Protein 5UB3 (pdb70)

Secondary structure (DSSP, 8-state):
--EEEEE-B-S-HHHHHHHHHHHHHHHGGGGGGGT--EEEE--BSSHHHHHHHHHTTS--EEEEEHHHHHHHHHTTSEEEEEEEEETTBSEE-EEEEEETTSS--SGGGGTTSEEEE--TT-IIIIIHHHHHHHHTT--EEEPSSTT--PPTTSEEEEE--SHHHHHHHHHTTSSSEEEEEHHHHT-TTTS-HHHHTTEEEEEEPPPEE-EEEEEETT--HHHHHHHHHHHHHHTT-GGGHHHHHHTTTEEEEE---HHHHHHHHHHHHHHHHHHHT-/--EEEEE-B-S-HHHHHHHHHHHHHHHGGGGGGGT--EEEE--BSSHHHHHHHHHTTS--EEEEEHHHHHHHHHTTSEEEEEEEEETTBSEE-EEEEEETT-S--SGGGGTT-EEEE--TT-IIIIIHHHHHHHHTT--EEE-SSTTS---TTSEEEEE--SHHHHHHHHHTTSSSEEEEEHHHHT-TTTS-HHHHTTEEEEEEPPPEE-EEEEEETT--HHHHHHHHHHHHHHHH-GGGHHHHHHTTSEEEEE---HHHHHHHHHHHHHHHHHHHHH-

B-factor: mean 24.58, std 8.32, range [8.14, 99.51]

Solvent-accessible surface area: 23982 Å² total; per-residue (Å²): 111,45,31,1,13,0,0,50,16,5,105,61,71,91,46,27,99,95,41,0,63,43,0,0,73,17,0,17,84,76,0,142,123,30,38,3,130,125,20,92,30,60,27,4,95,60,5,178,63,0,0,25,43,0,145,106,31,119,0,11,0,0,2,11,38,0,0,2,0,0,8,0,63,47,70,48,0,4,59,26,1,0,1,1,39,21,41,46,78,123,45,9,28,0,1,0,0,0,35,152,99,19,100,2,114,40,9,74,83,0,126,35,51,16,0,0,0,8,55,54,14,18,3,6,0,14,3,7,0,9,9,15,2,52,136,81,66,11,50,23,72,85,12,155,57,56,139,46,98,24,58,232,38,18,0,0,14,13,80,20,31,44,64,74,56,0,0,14,55,1,30,118,128,89,5,50,0,0,0,0,2,34,36,7,26,101,32,118,178,43,1,24,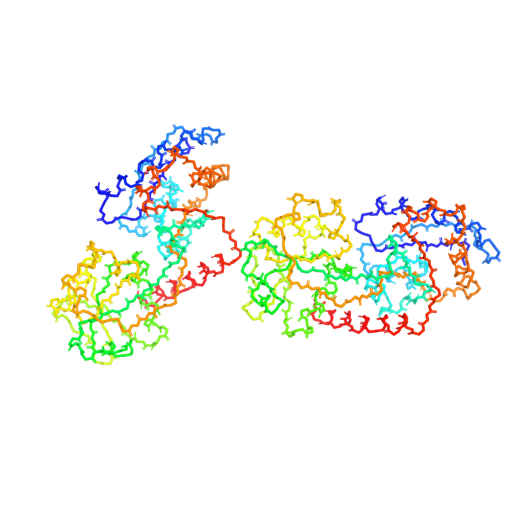70,75,25,62,179,46,15,33,55,16,45,128,12,64,72,19,2,35,0,0,0,0,0,46,73,61,12,66,106,45,10,26,116,54,0,67,54,2,0,64,106,0,50,99,38,118,162,0,33,99,7,11,134,104,0,30,49,6,67,11,19,43,40,20,34,16,41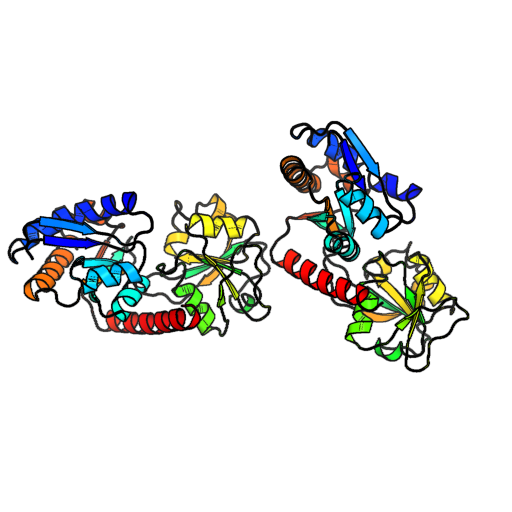,2,96,19,64,7,103,91,7,18,54,6,2,63,102,2,84,93,119,105,118,52,21,0,12,0,0,40,10,5,106,64,69,82,48,29,96,96,36,0,88,49,0,4,72,17,0,17,78,68,0,126,127,35,35,4,144,125,25,72,27,44,31,2,88,50,6,171,83,0,2,29,46,1,152,132,32,114,0,9,0,0,0,7,26,0,0,0,0,0,7,0,51,50,57,56,1,6,58,3,0,0,1,0,36,11,41,45,80,124,46,6,30,0,0,0,0,0,49,138,105,15,79,1,116,42,5,76,67,0,95,0,27,6,0,0,0,10,50,55,14,16,3,10,0,12,2,6,0,0,4,16,1,20,127,76,54,3,34,5,66,97,7,162,42,26,137,57,78,7,58,126,40,17,0,0,9,12,67,16,31,56,70,91,55,0,0,25,50,1,47,128,31,52,2,11,0,0,0,0,4,33,37,8,24,105,48,118,191,55,1,29,66,122,35,62,198,50,1,46,52,17,47,122,10,62,73,19,0,35,0,0,0,0,0,44,74,60,14,73,109,59,15,28,89,53,0,51,61,3,0,56,101,0,37,87,19,121,152,0,26,98,9,10,150,107,0,27,64,4,64,13,13,44,78,38,60,120,77,3,112,123,50,4,110,83,5,17,51,6,1,66,118,1,39,107,73,44,137

Structure (mmCIF, N/CA/C/O backbone):
data_5UB3
#
_entry.id   5UB3
#
_cell.length_a   66.544
_cell.length_b   66.860
_cell.length_c   113.033
_cell.angle_alpha   90.00
_cell.angle_beta   90.00
_cell.angle_gamma   90.00
#
_symmetry.space_group_name_H-M   'P 21 21 21'
#
loop_
_entity.id
_entity.type
_entity.pdbx_description
1 polymer 'Phosphate-binding protein'
2 non-polymer 'CHLORIDE ION'
3 water water
#
loop_
_atom_site.group_PDB
_atom_site.id
_atom_site.type_symbol
_atom_site.label_atom_id
_atom_site.label_alt_id
_atom_site.label_comp_id
_atom_site.label_asym_id
_atom_site.label_entity_id
_atom_site.label_seq_id
_atom_site.pdbx_PDB_ins_code
_atom_site.Cartn_x
_atom_site.Cartn_y
_atom_site.Cartn_z
_atom_site.occupancy
_atom_site.B_iso_or_equiv
_atom_site.auth_seq_id
_atom_site.auth_comp_id
_atom_site.auth_asym_id
_atom_site.auth_atom_id
_atom_site.pdbx_PDB_model_num
ATOM 1 N N . SER A 1 2 ? 68.056 83.876 120.834 1.00 42.04 31 SER A N 1
ATOM 2 C CA . SER A 1 2 ? 68.793 83.739 122.139 1.00 44.46 31 SER A CA 1
ATOM 3 C C . SER A 1 2 ? 68.022 83.128 123.293 1.00 36.99 31 SER A C 1
ATOM 4 O O . SER A 1 2 ? 68.608 82.517 124.138 1.00 41.45 31 SER A O 1
ATOM 7 N N . SER A 1 3 ? 66.724 83.334 123.328 1.00 31.09 32 SER A N 1
ATOM 8 C CA . SER A 1 3 ? 65.774 82.337 123.837 1.00 29.48 32 SER A CA 1
ATOM 9 C C . SER A 1 3 ? 65.499 81.202 122.786 1.00 28.99 32 SER A C 1
ATOM 10 O O . SER A 1 3 ? 64.931 80.157 123.068 1.00 25.09 32 SER A O 1
ATOM 13 N N . VAL A 1 4 ? 65.871 81.464 121.537 1.00 25.35 33 VAL A N 1
ATOM 14 C CA . VAL A 1 4 ? 65.722 80.535 120.469 1.00 27.06 33 VAL A CA 1
ATOM 15 C C . VAL A 1 4 ? 67.089 79.969 120.067 1.00 24.22 33 VAL A C 1
ATOM 16 O O . VAL A 1 4 ? 68.084 80.718 120.003 1.00 22.35 33 VAL A O 1
ATOM 20 N N . LEU A 1 5 ? 67.111 78.663 119.784 1.00 21.84 34 LEU A N 1
ATOM 21 C CA . LEU A 1 5 ? 68.278 78.005 119.141 1.00 20.53 34 LEU A CA 1
ATOM 22 C C . LEU A 1 5 ? 67.958 77.733 117.685 1.00 20.19 34 LEU A C 1
ATOM 23 O O . LEU A 1 5 ? 67.006 77.048 117.373 1.00 20.05 34 LEU A O 1
ATOM 28 N N . VAL A 1 6 ? 68.755 78.288 116.798 1.00 19.81 35 VAL A N 1
ATOM 29 C CA . VAL A 1 6 ? 68.537 78.128 115.373 1.00 20.51 35 VAL A CA 1
ATOM 30 C C . VAL A 1 6 ? 69.589 77.188 114.756 1.00 17.66 35 VAL A C 1
ATOM 31 O O . VAL A 1 6 ? 70.780 77.486 114.795 1.00 15.39 35 VAL A O 1
ATOM 35 N N . LEU A 1 7 ? 69.132 76.087 114.177 1.00 17.36 36 LEU A N 1
ATOM 36 C CA . LEU A 1 7 ? 70.008 75.067 113.599 1.00 17.17 36 LEU A CA 1
ATOM 37 C C . LEU A 1 7 ? 69.912 75.260 112.116 1.00 18.47 36 LEU A C 1
ATOM 38 O O . LEU A 1 7 ? 68.815 75.480 111.561 1.00 16.02 36 LEU A O 1
ATOM 43 N N . GLY A 1 8 ? 71.048 75.141 111.450 1.00 17.65 37 GLY A N 1
ATOM 44 C CA . GLY A 1 8 ? 71.022 75.303 110.014 1.00 19.30 37 GLY A CA 1
ATOM 45 C C . GLY A 1 8 ? 72.029 74.416 109.314 1.00 20.04 37 GLY A C 1
ATOM 46 O O . GLY A 1 8 ? 72.692 73.630 109.919 1.00 19.61 37 GLY A O 1
ATOM 47 N N . ARG A 1 9 ? 72.098 74.596 108.004 1.00 20.69 38 ARG A N 1
ATOM 48 C CA . ARG A 1 9 ? 73.161 74.112 107.174 1.00 22.41 38 ARG A CA 1
ATOM 49 C C . ARG A 1 9 ? 73.035 74.836 105.836 1.00 21.41 38 ARG A C 1
ATOM 50 O O . ARG A 1 9 ? 71.995 75.408 105.493 1.00 19.77 38 ARG A O 1
ATOM 58 N N . ILE A 1 10 ? 74.109 74.764 105.079 1.00 19.98 39 ILE A N 1
ATOM 59 C CA . ILE A 1 10 ? 74.089 75.182 103.703 1.00 19.81 39 ILE A CA 1
ATOM 60 C C . ILE A 1 10 ? 73.353 74.119 102.947 1.00 20.07 39 ILE A C 1
ATOM 61 O O . ILE A 1 10 ? 73.682 72.943 103.078 1.00 20.38 39 ILE A O 1
ATOM 66 N N . SER A 1 11 ? 72.397 74.509 102.126 1.00 19.64 40 SER A N 1
ATOM 67 C CA . SER A 1 11 ? 71.594 73.549 101.472 1.00 22.99 40 SER A CA 1
ATOM 68 C C . SER A 1 11 ? 71.198 74.047 100.120 1.00 25.02 40 SER A C 1
ATOM 69 O O . SER A 1 11 ? 70.686 75.133 100.002 1.00 25.81 40 SER A O 1
ATOM 72 N N . ASP A 1 12 ? 71.318 73.184 99.137 1.00 27.92 41 ASP A N 1
ATOM 73 C CA . ASP A 1 12 ? 70.709 73.423 97.813 1.00 33.27 41 ASP A CA 1
ATOM 74 C C . ASP A 1 12 ? 69.314 72.811 97.694 1.00 34.39 41 ASP A C 1
ATOM 75 O O . ASP A 1 12 ? 68.786 72.754 96.611 1.00 32.70 41 ASP A O 1
ATOM 80 N N . ASP A 1 13 ? 68.738 72.328 98.786 1.00 32.42 42 ASP A N 1
ATOM 81 C CA . ASP A 1 13 ? 67.499 71.534 98.711 1.00 32.60 42 ASP A CA 1
ATOM 82 C C . ASP A 1 13 ? 66.779 71.570 100.054 1.00 27.72 42 ASP A C 1
ATOM 83 O O . ASP A 1 13 ? 66.581 70.545 100.701 1.00 28.60 42 ASP A O 1
ATOM 88 N N . PRO A 1 14 ? 66.462 72.777 100.521 1.00 28.95 43 PRO A N 1
ATOM 89 C CA . PRO A 1 14 ? 65.918 72.926 101.873 1.00 29.11 43 PRO A CA 1
ATOM 90 C C . PRO A 1 14 ? 64.639 72.126 102.158 1.00 31.80 43 PRO A C 1
ATOM 91 O O . PRO A 1 14 ? 64.480 71.640 103.252 1.00 29.70 43 PRO A O 1
ATOM 95 N N . ALA A 1 15 ? 63.751 72.008 101.176 1.00 33.32 44 ALA A N 1
ATOM 96 C CA . ALA A 1 15 ? 62.558 71.126 101.259 1.00 34.94 44 ALA A CA 1
ATOM 97 C C . ALA A 1 15 ? 62.870 69.768 101.827 1.00 38.50 44 ALA A C 1
ATOM 98 O O . ALA A 1 15 ? 62.178 69.244 102.725 1.00 37.22 44 ALA A O 1
ATOM 100 N N . SER A 1 16 ? 63.963 69.201 101.331 1.00 40.32 45 SER A N 1
ATOM 101 C CA . SER A 1 16 ? 64.413 67.900 101.776 1.00 39.59 45 SER A CA 1
ATOM 102 C C . SER A 1 16 ? 65.294 67.929 103.038 1.00 39.58 45 SER A C 1
ATOM 103 O O . SER A 1 16 ? 65.215 67.031 103.889 1.00 44.45 45 SER A O 1
ATOM 106 N N . HIS A 1 17 ? 66.132 68.945 103.200 1.00 34.87 46 HIS A N 1
ATOM 107 C CA . HIS A 1 17 ? 67.063 68.916 104.343 1.00 32.08 46 HIS A CA 1
ATOM 108 C C . HIS A 1 17 ? 66.414 69.327 105.639 1.00 28.17 46 HIS A C 1
ATOM 109 O O . HIS A 1 17 ? 66.944 69.026 106.686 1.00 27.58 46 HIS A O 1
ATOM 116 N N . TYR A 1 18 ? 65.296 70.054 105.559 1.00 26.07 47 TYR A N 1
ATOM 117 C CA . TYR A 1 18 ? 64.527 70.410 106.758 1.00 26.09 47 TYR A CA 1
ATOM 118 C C . TYR A 1 18 ? 64.337 69.226 107.655 1.00 25.42 47 TYR A C 1
ATOM 119 O O . TYR A 1 18 ? 64.609 69.300 108.850 1.00 23.90 47 TYR A O 1
ATOM 128 N N . GLU A 1 19 ? 63.898 68.120 107.052 1.00 26.48 48 GLU A N 1
ATOM 129 C CA . GLU A 1 19 ? 63.582 66.867 107.768 1.00 29.68 48 GLU A CA 1
ATOM 130 C C . GLU A 1 19 ? 64.767 66.225 108.461 1.00 26.96 48 GLU A C 1
ATOM 131 O O . GLU A 1 19 ? 64.608 65.431 109.341 1.00 27.49 48 GLU A O 1
ATOM 137 N N . GLN A 1 20 ? 65.954 66.500 107.949 1.00 25.45 49 GLN A N 1
ATOM 138 C CA . GLN A 1 20 ? 67.203 66.014 108.507 1.00 24.35 49 GLN A CA 1
ATOM 139 C C . GLN A 1 20 ? 67.622 66.742 109.801 1.00 21.93 49 GLN A C 1
ATOM 140 O O . GLN A 1 20 ? 68.276 66.179 110.664 1.00 22.50 49 GLN A O 1
ATOM 146 N N . LEU A 1 21 ? 67.160 67.980 109.961 1.00 22.25 50 LEU A N 1
ATOM 147 C CA . LEU A 1 21 ? 67.520 68.805 111.061 1.00 19.67 50 LEU A CA 1
ATOM 148 C C . LEU A 1 21 ? 66.489 68.865 112.193 1.00 20.98 50 LEU A C 1
ATOM 149 O O . LEU A 1 21 ? 66.866 68.942 113.366 1.00 17.31 50 LEU A O 1
ATOM 154 N N A LYS A 1 22 ? 65.200 68.835 111.860 0.50 21.53 51 LYS A N 1
ATOM 155 N N B LYS A 1 22 ? 65.205 68.824 111.846 0.50 21.48 51 LYS A N 1
ATOM 156 C CA A LYS A 1 22 ? 64.168 69.103 112.871 0.50 23.15 51 LYS A CA 1
ATOM 157 C CA B LYS A 1 22 ? 64.152 69.117 112.821 0.50 23.17 51 LYS A CA 1
ATOM 158 C C A LYS A 1 22 ? 64.151 68.073 113.974 0.50 23.69 51 LYS A C 1
ATOM 159 C C B LYS A 1 22 ? 64.088 68.086 113.939 0.50 23.81 51 LYS A C 1
ATOM 160 O O A LYS A 1 22 ? 64.082 68.439 115.152 0.50 24.11 51 LYS A O 1
ATOM 161 O O B LYS A 1 22 ? 63.957 68.476 115.106 0.50 24.94 51 LYS A O 1
ATOM 172 N N . PRO A 1 23 ? 64.218 66.775 113.623 1.00 23.86 52 PRO A N 1
ATOM 173 C CA . PRO A 1 23 ? 64.228 65.785 114.719 1.00 22.63 52 PRO A CA 1
ATOM 174 C C . PRO A 1 23 ? 65.312 65.998 115.788 1.00 24.81 52 PRO A C 1
ATOM 175 O O . PRO A 1 23 ? 65.010 65.948 116.986 1.00 22.12 52 PRO A O 1
ATOM 179 N N . LEU A 1 24 ? 66.562 66.275 115.384 1.00 23.26 53 LEU A N 1
ATOM 180 C CA . LEU A 1 24 ? 67.608 66.465 116.402 1.00 22.14 53 LEU A CA 1
ATOM 181 C C . LEU A 1 24 ? 67.419 67.786 117.149 1.00 21.30 53 LEU A C 1
ATOM 182 O O . LEU A 1 24 ? 67.681 67.846 118.371 1.00 21.13 53 LEU A O 1
ATOM 187 N N . LEU A 1 25 ? 66.954 68.820 116.445 1.00 19.49 54 LEU A N 1
ATOM 188 C CA . LEU A 1 25 ? 66.638 70.105 117.079 1.00 20.79 54 LEU A CA 1
ATOM 189 C C . LEU A 1 25 ? 65.577 69.891 118.133 1.00 21.49 54 LEU A C 1
ATOM 190 O O . LEU A 1 25 ? 65.718 70.386 119.222 1.00 20.38 54 LEU A O 1
ATOM 195 N N . ASP A 1 26 ? 64.548 69.106 117.819 1.00 21.69 55 ASP A N 1
ATOM 196 C CA . ASP A 1 26 ? 63.490 68.743 118.806 1.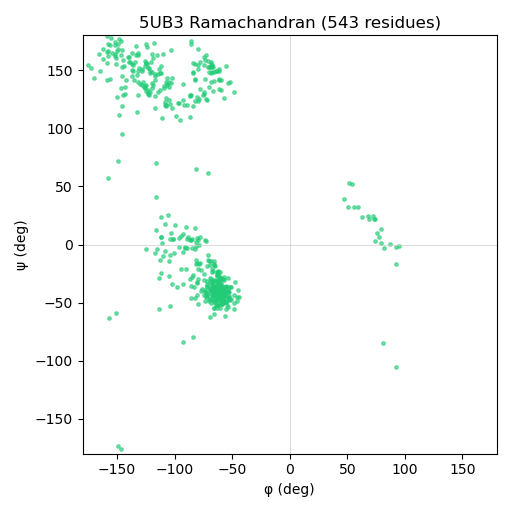00 23.27 55 ASP A CA 1
ATOM 197 C C . ASP A 1 26 ? 63.997 67.941 119.980 1.00 22.87 55 ASP A C 1
ATOM 198 O O . ASP A 1 26 ? 63.509 68.116 121.068 1.00 24.81 55 ASP A O 1
ATOM 203 N N . TYR A 1 27 ? 65.007 67.134 119.767 1.00 24.45 56 TYR A N 1
ATOM 204 C CA . TYR A 1 27 ? 65.709 66.462 120.863 1.00 25.49 56 TYR A CA 1
ATOM 205 C C . TYR A 1 27 ? 66.563 67.454 121.694 1.00 25.88 56 TYR A C 1
ATOM 206 O O . TYR A 1 27 ? 66.547 67.431 122.950 1.00 26.70 56 TYR A O 1
ATOM 215 N N . VAL A 1 28 ? 67.272 68.354 121.016 1.00 21.53 57 VAL A N 1
ATOM 216 C CA . VAL A 1 28 ? 68.222 69.252 121.707 1.00 22.24 57 VAL A CA 1
ATOM 217 C C . VAL A 1 28 ? 67.517 70.317 122.593 1.00 22.86 57 VAL A C 1
ATOM 218 O O . VAL A 1 28 ? 67.878 70.538 123.756 1.00 22.33 57 VAL A O 1
ATOM 222 N N . VAL A 1 29 ? 66.509 70.952 122.018 1.00 20.88 58 VAL A N 1
ATOM 223 C CA . VAL A 1 29 ? 65.876 72.162 122.596 1.00 21.47 58 VAL A CA 1
ATOM 224 C C . VAL A 1 29 ? 65.407 71.964 124.025 1.00 20.43 58 VAL A C 1
ATOM 225 O O . VAL A 1 29 ? 65.842 72.713 124.935 1.00 19.68 58 VAL A O 1
ATOM 229 N N . PRO A 1 30 ? 64.606 70.931 124.261 1.00 22.49 59 PRO A N 1
ATOM 230 C CA . PRO A 1 30 ? 64.202 70.745 125.668 1.00 24.30 59 PRO A CA 1
ATOM 231 C C . PRO A 1 30 ? 65.360 70.543 126.608 1.00 26.05 59 PRO A C 1
ATOM 232 O O . PRO A 1 30 ? 65.282 70.930 127.780 1.00 30.33 59 PRO A O 1
ATOM 236 N N . ARG A 1 31 ? 66.445 69.957 126.115 1.00 23.91 60 ARG A N 1
ATOM 237 C CA . ARG A 1 31 ? 67.599 69.703 126.975 1.00 23.38 60 ARG A CA 1
ATOM 238 C C . ARG A 1 31 ? 68.505 70.893 127.206 1.00 24.24 60 ARG A C 1
ATOM 239 O O . ARG A 1 31 ? 69.514 70.769 127.891 1.00 23.69 60 ARG A O 1
ATOM 247 N N . MET A 1 32 ? 68.118 72.068 126.709 1.00 23.93 61 MET A N 1
ATOM 248 C CA . MET A 1 32 ? 68.905 73.271 126.870 1.00 24.10 61 MET A CA 1
ATOM 249 C C . MET A 1 32 ? 68.138 74.308 127.703 1.00 24.68 61 MET A C 1
ATOM 250 O O . MET A 1 32 ? 68.528 75.469 127.722 1.00 21.97 61 MET A O 1
ATOM 255 N N . ARG A 1 33 ? 67.048 73.924 128.359 1.00 27.52 62 ARG A N 1
ATOM 256 C CA . ARG A 1 33 ? 66.241 74.917 129.087 1.00 29.06 62 ARG A CA 1
ATOM 257 C C . ARG A 1 33 ? 66.991 75.639 130.147 1.00 27.09 62 ARG A C 1
ATOM 258 O O . ARG A 1 33 ? 66.782 76.826 130.379 1.00 23.41 62 ARG A O 1
ATOM 266 N N . GLU A 1 34 ? 67.905 74.918 130.776 1.00 30.97 63 GLU A N 1
ATOM 267 C CA . GLU A 1 34 ? 68.673 75.463 131.871 1.00 33.06 63 GLU A CA 1
ATOM 268 C C . GLU A 1 34 ? 69.702 76.524 131.400 1.00 30.96 63 GLU A C 1
ATOM 269 O O . GLU A 1 34 ? 70.257 77.232 132.233 1.00 26.23 63 GLU A O 1
ATOM 275 N N . VAL A 1 35 ? 69.908 76.694 130.076 1.00 25.01 64 VAL A N 1
ATOM 276 C CA . VAL A 1 35 ? 70.734 77.825 129.600 1.00 25.98 64 VAL A CA 1
ATOM 277 C C . VAL A 1 35 ? 69.908 78.850 128.851 1.00 26.00 64 VAL A C 1
ATOM 278 O O . VAL A 1 35 ? 70.437 79.634 128.073 1.00 25.70 64 VAL A O 1
ATOM 282 N N . GLY A 1 36 ? 68.615 78.877 129.129 1.00 22.91 65 GLY A N 1
ATOM 283 C CA . GLY A 1 36 ? 67.773 79.918 128.632 1.00 24.15 65 GLY A CA 1
ATOM 284 C C . GLY A 1 36 ? 67.117 79.575 127.297 1.00 23.72 65 GLY A C 1
ATOM 285 O O . GLY A 1 36 ? 66.346 80.365 126.804 1.00 22.65 65 GLY A O 1
ATOM 286 N N . ILE A 1 37 ? 67.393 78.407 126.705 1.00 24.97 66 ILE A N 1
ATOM 287 C CA . ILE A 1 37 ? 66.737 78.063 125.400 1.00 24.59 66 ILE A CA 1
ATOM 288 C C . ILE A 1 37 ? 65.337 77.555 125.669 1.00 25.22 66 ILE A C 1
ATOM 289 O O . ILE A 1 37 ? 65.164 76.670 126.475 1.00 24.37 66 ILE A O 1
ATOM 294 N N . ARG A 1 38 ? 64.353 78.159 125.007 1.00 24.91 67 ARG A N 1
ATOM 295 C CA . ARG A 1 38 ? 62.979 77.744 125.125 1.00 27.03 67 ARG A CA 1
ATOM 296 C C . ARG A 1 38 ? 62.452 77.133 123.842 1.00 25.64 67 ARG A C 1
ATOM 297 O O . ARG A 1 38 ? 61.521 76.362 123.878 1.00 25.25 67 ARG A O 1
ATOM 305 N N . ARG A 1 39 ? 63.015 77.466 122.704 1.00 22.61 68 ARG A N 1
ATOM 306 C CA . ARG A 1 39 ? 62.419 77.052 121.443 1.00 23.98 68 ARG A CA 1
ATOM 307 C C . ARG A 1 39 ? 63.550 76.931 120.420 1.00 21.83 68 ARG A C 1
ATOM 308 O O . ARG A 1 39 ? 64.680 77.434 120.632 1.00 22.04 68 ARG A O 1
ATOM 316 N N . GLY A 1 40 ? 63.227 76.232 119.366 1.00 21.44 69 GLY A N 1
ATOM 317 C CA . GLY A 1 40 ? 64.117 75.983 118.244 1.00 24.45 69 GLY A CA 1
ATOM 318 C C . GLY A 1 40 ? 63.521 76.475 116.941 1.00 23.37 69 GLY A C 1
ATOM 319 O O . GLY A 1 40 ? 62.311 76.450 116.783 1.00 24.32 69 GLY A O 1
ATOM 320 N N . GLU A 1 41 ? 64.386 76.838 116.004 1.00 20.82 70 GLU A N 1
ATOM 321 C CA . GLU A 1 41 ? 64.025 77.105 114.613 1.00 21.37 70 GLU A CA 1
ATOM 322 C C . GLU A 1 41 ? 65.070 76.523 113.670 1.00 20.41 70 GLU A C 1
ATOM 323 O O . GLU A 1 41 ? 66.213 76.319 114.056 1.00 19.01 70 GLU A O 1
ATOM 329 N N . ILE A 1 42 ? 64.669 76.269 112.440 1.00 19.12 71 ILE A N 1
ATOM 330 C CA . ILE A 1 42 ? 65.567 75.837 111.403 1.00 20.42 71 ILE A CA 1
ATOM 331 C C . ILE A 1 42 ? 65.721 77.013 110.418 1.00 20.03 71 ILE A C 1
ATOM 332 O O . ILE A 1 42 ? 64.717 77.626 110.018 1.00 16.93 71 ILE A O 1
ATOM 337 N N . LEU A 1 43 ? 66.952 77.267 109.995 1.00 18.48 72 LEU A N 1
ATOM 338 C CA . LEU A 1 43 ? 67.243 78.282 108.982 1.00 17.87 72 LEU A CA 1
ATOM 339 C C . LEU A 1 43 ? 68.448 77.804 108.195 1.00 18.57 72 LEU A C 1
ATOM 340 O O . LEU A 1 43 ? 69.564 77.761 108.686 1.00 17.49 72 LEU A O 1
ATOM 345 N N . MET A 1 44 ? 68.195 77.461 106.948 1.00 19.72 73 MET A N 1
ATOM 346 C CA . MET A 1 44 ? 69.232 76.987 106.080 1.00 20.44 73 MET A CA 1
ATOM 347 C C . MET A 1 44 ? 69.589 78.130 105.143 1.00 21.00 73 MET A C 1
ATOM 348 O O . MET A 1 44 ? 68.928 79.159 105.122 1.00 19.60 73 MET A O 1
ATOM 353 N N . ALA A 1 45 ? 70.691 77.991 104.427 1.00 19.95 74 ALA A N 1
ATOM 354 C CA . ALA A 1 45 ? 71.073 79.054 103.510 1.00 21.29 74 ALA A CA 1
ATOM 355 C C . ALA A 1 45 ? 71.516 78.437 102.236 1.00 20.28 74 ALA A C 1
ATOM 356 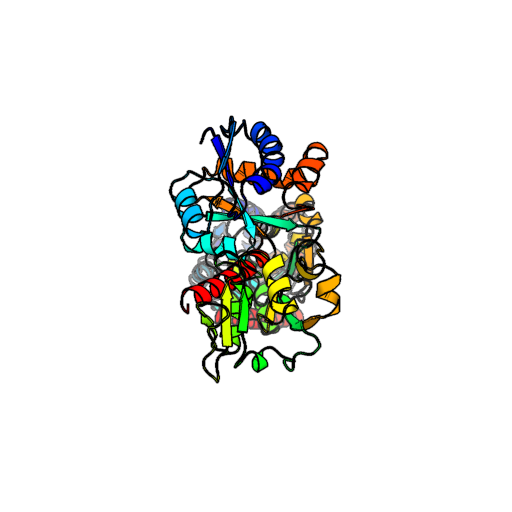O O . ALA A 1 45 ? 72.008 77.355 102.262 1.00 18.89 74 ALA A O 1
ATOM 358 N N . PRO A 1 46 ? 71.335 79.133 101.106 1.00 22.06 75 PRO A N 1
ATOM 359 C CA . PRO A 1 46 ? 71.774 78.528 99.808 1.00 21.50 75 PRO A CA 1
ATOM 360 C C . PRO A 1 46 ? 73.280 78.332 99.628 1.00 21.15 75 PRO A C 1
ATOM 361 O O . PRO A 1 46 ? 73.699 77.480 98.842 1.00 20.05 75 PRO A O 1
ATOM 365 N N . ASP A 1 47 ? 74.109 79.077 100.337 1.00 19.18 76 ASP A N 1
ATOM 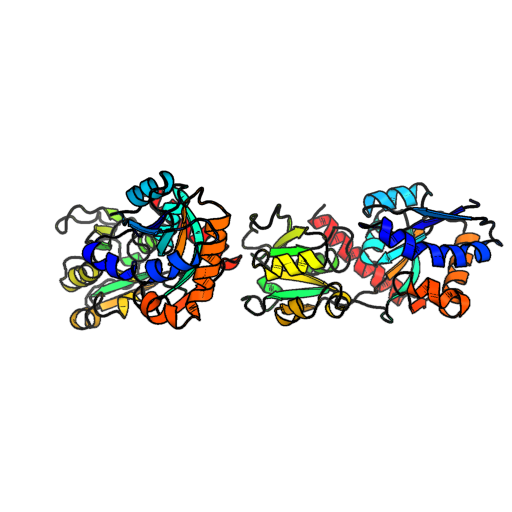366 C CA . ASP A 1 47 ? 75.560 78.962 100.128 1.00 21.30 76 ASP A CA 1
ATOM 367 C C . ASP A 1 47 ? 76.291 79.459 101.349 1.00 20.49 76 ASP A C 1
ATOM 368 O O . ASP A 1 47 ? 75.648 79.991 102.269 1.00 17.45 76 ASP A O 1
ATOM 373 N N . ALA A 1 48 ? 77.613 79.261 101.353 1.00 19.02 77 ALA A N 1
ATOM 374 C CA . ALA A 1 48 ? 78.499 79.608 102.474 1.00 21.01 77 ALA A CA 1
ATOM 375 C C . ALA A 1 48 ? 78.501 81.101 102.800 1.00 21.43 77 ALA A C 1
ATOM 376 O O . ALA A 1 48 ? 78.560 81.525 103.978 1.00 19.78 77 ALA A O 1
ATOM 378 N N . ARG A 1 49 ? 78.424 81.911 101.748 1.00 20.95 78 ARG A N 1
ATOM 379 C CA . ARG A 1 49 ? 78.396 83.336 101.933 1.00 21.41 78 ARG A CA 1
ATOM 380 C C . ARG A 1 49 ? 77.183 83.829 102.664 1.00 19.71 78 ARG A C 1
ATOM 381 O O . ARG A 1 49 ? 77.302 84.579 103.631 1.00 19.87 78 ARG A O 1
ATOM 389 N N . GLN A 1 50 ? 76.012 83.423 102.184 1.00 17.92 79 GLN A N 1
ATOM 390 C CA . GLN A 1 50 ? 74.787 83.698 102.940 1.00 17.18 79 GLN A CA 1
ATOM 391 C C . GLN A 1 50 ? 74.767 83.143 104.353 1.00 15.75 79 GLN A C 1
ATOM 392 O O . GLN A 1 50 ? 74.176 83.736 105.262 1.00 15.77 79 GLN A O 1
ATOM 398 N N . MET A 1 51 ? 75.263 81.931 104.512 1.00 15.47 80 MET A N 1
ATOM 399 C CA . MET A 1 51 ? 75.201 81.308 105.825 1.00 16.46 80 MET A CA 1
ATOM 400 C C . MET A 1 51 ? 76.126 82.074 106.771 1.00 16.84 80 MET A C 1
ATOM 401 O O . MET A 1 51 ? 75.795 82.312 107.937 1.00 15.56 80 MET A O 1
ATOM 406 N N . SER A 1 52 ? 77.290 82.475 106.237 1.00 17.92 81 SER A N 1
ATOM 407 C CA . SER A 1 52 ? 78.201 83.335 106.997 1.00 18.32 81 SER A CA 1
ATOM 408 C C . SER A 1 52 ? 77.532 84.622 107.400 1.00 18.28 81 SER A C 1
ATOM 409 O O . SER A 1 52 ? 77.693 85.045 108.534 1.00 18.14 81 SER A O 1
ATOM 412 N N . SER A 1 53 ? 76.773 85.231 106.504 1.00 15.34 82 SER A N 1
ATOM 413 C CA . SER A 1 53 ? 75.996 86.413 106.874 1.00 15.30 82 SER A CA 1
ATOM 414 C C . SER A 1 53 ? 74.981 86.167 107.993 1.00 14.40 82 SER A C 1
ATOM 415 O O . SER A 1 53 ? 74.925 86.937 108.966 1.00 15.39 82 SER A O 1
ATOM 418 N N . TYR A 1 54 ? 74.209 85.089 107.882 1.00 15.25 83 TYR A N 1
ATOM 419 C CA . TYR A 1 54 ? 73.318 84.678 108.966 1.00 16.30 83 TYR A CA 1
ATOM 420 C C . TYR A 1 54 ? 74.029 84.474 110.273 1.00 16.97 83 TYR A C 1
ATOM 421 O O . TYR A 1 54 ? 73.574 84.953 111.330 1.00 17.35 83 TYR A O 1
ATOM 430 N N . LEU A 1 55 ? 75.119 83.722 110.216 1.00 17.66 84 LEU A N 1
ATOM 431 C CA . LEU A 1 55 ? 75.879 83.440 111.436 1.00 19.18 84 LEU A CA 1
ATOM 432 C C . LEU A 1 55 ? 76.355 84.711 112.080 1.00 18.74 84 LEU A C 1
ATOM 433 O O . LEU A 1 55 ? 76.092 84.921 113.247 1.00 18.92 84 LEU A O 1
ATOM 438 N N . ARG A 1 56 ? 77.005 85.566 111.287 1.00 19.94 85 ARG A N 1
ATOM 439 C CA . ARG A 1 56 ? 77.558 86.853 111.755 1.00 22.59 85 ARG A CA 1
ATOM 440 C C . ARG A 1 56 ? 76.439 87.731 112.335 1.00 19.49 85 ARG A C 1
ATOM 441 O O . ARG A 1 56 ? 76.619 88.377 113.334 1.00 17.72 85 ARG A O 1
ATOM 449 N N . ARG A 1 57 ? 75.256 87.692 111.739 1.00 19.61 86 ARG A N 1
ATOM 450 C CA . ARG A 1 57 ? 74.142 88.484 112.260 1.00 19.69 86 ARG A CA 1
ATOM 451 C C . ARG A 1 57 ? 73.342 87.803 113.371 1.00 20.41 86 ARG A C 1
ATOM 452 O O . ARG A 1 57 ? 72.377 88.380 113.846 1.00 20.50 86 ARG A O 1
ATOM 460 N N . GLY A 1 58 ? 73.758 86.620 113.815 1.00 19.59 87 GLY A N 1
ATOM 461 C CA . GLY A 1 58 ? 73.025 85.904 114.892 1.00 20.51 87 GLY A CA 1
ATOM 462 C C . GLY A 1 58 ? 71.705 85.279 114.462 1.00 21.05 87 GLY A C 1
ATOM 463 O O . GLY A 1 58 ? 70.881 84.994 115.285 1.00 18.97 87 GLY A O 1
ATOM 464 N N . ARG A 1 59 ? 71.510 85.024 113.182 1.00 17.84 88 ARG A N 1
ATOM 465 C CA . ARG A 1 59 ? 70.267 84.411 112.723 1.00 19.06 88 ARG A CA 1
ATOM 466 C C . ARG A 1 59 ? 70.341 82.906 112.715 1.00 17.34 88 ARG A C 1
ATOM 467 O O . ARG A 1 59 ? 69.314 82.267 112.624 1.00 17.04 88 ARG A O 1
ATOM 475 N N . VAL A 1 60 ? 71.545 82.362 112.692 1.00 17.39 89 VAL A N 1
ATOM 476 C CA . VAL A 1 60 ? 71.764 80.971 112.854 1.00 16.63 89 VAL A CA 1
ATOM 477 C C . VAL A 1 60 ? 72.769 80.799 113.945 1.00 18.93 89 VAL A C 1
ATOM 478 O O . VAL A 1 60 ? 73.801 81.471 114.009 1.00 21.13 89 VAL A O 1
ATOM 482 N N . ASP A 1 61 ? 72.513 79.798 114.771 1.00 20.19 90 ASP A N 1
ATOM 483 C CA . ASP A 1 61 ? 73.387 79.509 115.893 1.00 17.83 90 ASP A CA 1
ATOM 484 C C . ASP A 1 61 ? 74.324 78.354 115.701 1.00 16.32 90 ASP A C 1
ATOM 485 O O . ASP A 1 61 ? 75.404 78.373 116.245 1.00 16.39 90 ASP A O 1
ATOM 490 N N . TRP A 1 62 ? 73.892 77.336 114.978 1.00 17.44 91 TRP A N 1
ATOM 491 C CA . TRP A 1 62 ? 74.534 76.053 114.983 1.00 17.15 91 TRP A CA 1
ATOM 492 C C . TRP A 1 62 ? 74.309 75.437 113.615 1.00 16.80 91 TRP A C 1
ATOM 493 O O . TRP A 1 62 ? 73.191 75.455 113.113 1.00 15.71 91 TRP A O 1
ATOM 504 N N . VAL A 1 63 ? 75.393 75.023 112.982 1.00 15.67 92 VAL A N 1
ATOM 505 C CA . VAL A 1 63 ? 75.296 74.321 111.715 1.00 17.12 92 VAL A CA 1
ATOM 506 C C . VAL A 1 63 ? 76.096 73.029 111.800 1.00 17.38 92 VAL A C 1
ATOM 507 O O . VAL A 1 63 ? 77.097 72.974 112.505 1.00 14.74 92 VAL A O 1
ATOM 511 N N . SER A 1 64 ? 75.680 72.018 111.041 1.00 17.15 93 SER A N 1
ATOM 512 C CA . SER A 1 64 ? 76.412 70.803 110.949 1.00 18.21 93 SER A CA 1
ATOM 513 C C . SER A 1 64 ? 76.809 70.743 109.507 1.00 18.47 93 SER A C 1
ATOM 514 O O . SER A 1 64 ? 75.941 70.704 108.693 1.00 17.71 93 SER A O 1
ATOM 517 N N . GLU A 1 65 ? 78.102 70.757 109.211 1.00 18.17 94 GLU A N 1
ATOM 518 C CA . GLU A 1 65 ? 78.644 70.919 107.812 1.00 19.05 94 GLU A CA 1
ATOM 519 C C . GLU A 1 65 ? 79.815 70.023 107.586 1.00 17.95 94 GLU A C 1
ATOM 520 O O . GLU A 1 65 ? 80.493 69.604 108.558 1.00 15.69 94 GLU A O 1
ATOM 526 N N . THR A 1 66 ? 80.130 69.793 106.310 1.00 16.33 95 THR A N 1
ATOM 527 C CA . THR A 1 66 ? 81.355 69.115 106.011 1.00 16.45 95 THR A CA 1
ATOM 528 C C . THR A 1 66 ? 82.477 70.080 106.324 1.00 16.90 95 THR A C 1
ATOM 529 O O . THR A 1 66 ? 82.267 71.242 106.342 1.00 15.67 95 THR A O 1
ATOM 533 N N . THR A 1 67 ? 83.665 69.570 106.565 1.00 16.60 96 THR A N 1
ATOM 534 C CA . THR A 1 67 ? 84.726 70.382 107.099 1.00 16.46 96 THR A CA 1
ATOM 535 C C . THR A 1 67 ? 85.221 71.529 106.229 1.00 16.39 96 THR A C 1
ATOM 536 O O . THR A 1 67 ? 85.607 72.540 106.758 1.00 19.38 96 THR A O 1
ATOM 540 N N . GLY A 1 68 ? 85.256 71.368 104.911 1.00 14.91 97 GLY A N 1
ATOM 541 C CA . GLY A 1 68 ? 85.595 72.456 104.026 1.00 15.27 97 GLY A CA 1
ATOM 542 C C . GLY A 1 68 ? 84.639 73.645 104.122 1.00 14.32 97 GLY A C 1
ATOM 543 O O . GLY A 1 68 ? 85.074 74.779 104.286 1.00 14.85 97 GLY A O 1
ATOM 544 N N . ALA A 1 69 ? 83.340 73.407 103.955 1.00 14.65 98 ALA A N 1
ATOM 545 C CA . ALA A 1 69 ? 82.306 74.428 104.156 1.00 15.74 98 ALA A CA 1
ATOM 546 C C . ALA A 1 69 ? 82.450 75.055 105.483 1.00 15.39 98 ALA A C 1
ATOM 547 O O . ALA A 1 69 ? 82.288 76.274 105.682 1.00 15.80 98 ALA A O 1
ATOM 549 N N . ALA A 1 70 ? 82.740 74.211 106.451 1.00 17.20 99 ALA A N 1
ATOM 550 C CA . ALA A 1 70 ? 82.920 74.723 107.819 1.00 16.15 99 ALA A CA 1
ATOM 551 C C . ALA A 1 70 ? 84.029 75.747 107.875 1.00 16.39 99 ALA A C 1
ATOM 552 O O . ALA A 1 70 ? 83.899 76.762 108.534 1.00 15.82 99 ALA A O 1
ATOM 554 N N . MET A 1 71 ? 85.132 75.442 107.198 1.00 16.69 100 MET A N 1
ATOM 555 C CA . MET A 1 71 ? 86.255 76.331 107.193 1.00 17.57 100 MET A CA 1
ATOM 556 C C . MET A 1 71 ? 85.947 77.599 106.418 1.00 16.26 100 MET A C 1
ATOM 557 O O . MET A 1 71 ? 86.434 78.648 106.815 1.00 15.04 100 MET A O 1
ATOM 562 N N . LEU A 1 72 ? 85.113 77.521 105.359 1.00 15.26 101 LEU A N 1
ATOM 563 C CA . LEU A 1 72 ? 84.658 78.760 104.717 1.00 16.91 101 LEU A CA 1
ATOM 564 C C . LEU A 1 72 ? 83.994 79.657 105.756 1.00 16.45 101 LEU A C 1
ATOM 565 O O . LEU A 1 72 ? 84.220 80.886 105.794 1.00 18.44 101 LEU A O 1
ATOM 570 N N . LEU A 1 73 ? 83.165 79.051 106.595 1.00 16.37 102 LEU A N 1
ATOM 571 C CA . LEU A 1 73 ? 82.463 79.834 107.600 1.00 16.92 102 LEU A CA 1
ATOM 572 C C . LEU A 1 73 ? 83.437 80.384 108.641 1.00 19.61 102 LEU A C 1
ATOM 573 O O . LEU A 1 73 ? 83.377 81.571 108.965 1.00 23.76 102 LEU A O 1
ATOM 578 N N . GLU A 1 74 ? 84.337 79.548 109.150 1.00 19.13 103 GLU A N 1
ATOM 579 C CA . GLU A 1 74 ? 85.334 80.027 110.134 1.00 21.81 103 GLU A CA 1
ATOM 580 C C . GLU A 1 74 ? 86.200 81.144 109.545 1.00 21.96 103 GLU A C 1
ATOM 581 O O . GLU A 1 74 ? 86.481 82.118 110.221 1.00 20.53 103 GLU A O 1
ATOM 587 N N . GLN A 1 75 ? 86.596 81.011 108.287 1.00 21.41 104 GLN A N 1
ATOM 588 C CA . GLN A 1 75 ? 87.470 82.028 107.661 1.00 24.34 104 GLN A CA 1
ATOM 589 C C . GLN A 1 75 ? 86.845 83.384 107.542 1.00 24.64 104 GLN A C 1
ATOM 590 O O . GLN A 1 75 ? 87.510 84.379 107.711 1.00 23.18 104 GLN A O 1
ATOM 596 N N . ARG A 1 76 ? 85.563 83.398 107.232 1.00 24.66 105 ARG A N 1
ATOM 597 C CA . ARG A 1 76 ? 84.804 84.618 107.251 1.00 25.44 105 ARG A CA 1
ATOM 598 C C . ARG A 1 76 ? 84.516 85.105 108.675 1.00 26.59 105 ARG A C 1
ATOM 599 O O . ARG A 1 76 ? 83.880 86.111 108.821 1.00 31.56 105 ARG A O 1
ATOM 607 N N . GLY A 1 77 ? 85.003 84.442 109.719 1.00 23.60 106 GLY A N 1
ATOM 608 C CA . GLY A 1 77 ? 84.865 84.979 111.085 1.00 25.69 106 GLY A CA 1
ATOM 609 C C . GLY A 1 77 ? 83.514 84.776 111.751 1.00 25.50 106 GLY A C 1
ATOM 610 O O . GLY A 1 77 ? 83.242 85.363 112.803 1.00 25.15 106 GLY A O 1
ATOM 611 N N . SER A 1 78 ? 82.688 83.918 111.171 1.00 22.80 107 SER A N 1
ATOM 612 C CA . SER A 1 78 ? 81.308 83.825 111.553 1.00 24.40 107 SER A CA 1
ATOM 613 C C . SER A 1 78 ? 80.947 82.579 112.435 1.00 22.34 107 SER A C 1
ATOM 614 O O . SER A 1 78 ? 79.879 82.537 113.062 1.00 19.78 107 SER A O 1
ATOM 617 N N . ALA A 1 79 ? 81.885 81.654 112.588 1.00 21.73 108 ALA A N 1
ATOM 618 C CA . ALA A 1 79 ? 81.673 80.436 113.335 1.00 18.25 108 ALA A CA 1
ATOM 619 C C . ALA A 1 79 ? 82.978 79.713 113.754 1.00 18.67 108 ALA A C 1
ATOM 620 O O . ALA A 1 79 ? 84.035 79.890 113.137 1.00 17.80 108 ALA A O 1
ATOM 622 N N . HIS A 1 80 ? 82.875 78.862 114.765 1.00 17.46 109 HIS A N 1
ATOM 623 C CA . HIS A 1 80 ? 84.033 78.102 115.246 1.00 17.43 109 HIS A CA 1
ATOM 624 C C . HIS A 1 80 ? 83.589 76.690 115.574 1.00 16.21 109 HIS A C 1
ATOM 625 O O . HIS A 1 80 ? 82.412 76.472 115.851 1.00 15.98 109 HIS A O 1
ATOM 632 N N . PRO A 1 81 ? 84.519 75.735 115.576 1.00 16.49 110 PRO A N 1
ATOM 633 C CA . PRO A 1 81 ? 84.120 74.352 115.817 1.00 16.54 110 PRO A CA 1
ATOM 634 C C . PRO A 1 81 ? 83.623 74.061 117.233 1.00 17.39 110 PRO A C 1
ATOM 635 O O . PRO A 1 81 ? 84.177 74.592 118.179 1.00 15.92 110 PRO A O 1
ATOM 639 N N . LEU A 1 82 ? 82.585 73.248 117.354 1.00 18.10 111 LEU A N 1
ATOM 640 C CA . LEU A 1 82 ? 82.042 72.819 118.617 1.00 17.32 111 LEU A CA 1
ATOM 641 C C . LEU A 1 82 ? 82.463 71.383 118.896 1.00 19.03 111 LEU A C 1
ATOM 642 O O . LEU A 1 82 ? 82.954 71.098 119.991 1.00 19.82 111 LEU A O 1
ATOM 647 N N . LEU A 1 83 ? 82.203 70.499 117.927 1.00 17.50 112 LEU A N 1
ATOM 648 C CA . LEU A 1 83 ? 82.398 69.044 118.018 1.00 18.00 112 LEU A CA 1
ATOM 649 C C . LEU A 1 83 ? 82.809 68.520 116.670 1.00 17.75 112 LEU A C 1
ATOM 650 O O . LEU A 1 83 ? 82.394 69.067 115.664 1.00 19.46 112 LEU A O 1
ATOM 655 N N . MET A 1 84 ? 83.671 67.515 116.615 1.00 16.84 113 MET A N 1
ATOM 656 C CA . MET A 1 84 ? 83.914 66.782 115.380 1.00 16.84 113 MET A CA 1
ATOM 657 C C . MET A 1 84 ? 82.810 65.753 115.243 1.00 17.52 113 MET A C 1
ATOM 658 O O . MET A 1 84 ? 82.353 65.192 116.223 1.00 19.22 113 MET A O 1
ATOM 663 N N . THR A 1 85 ? 82.360 65.538 114.016 1.00 16.99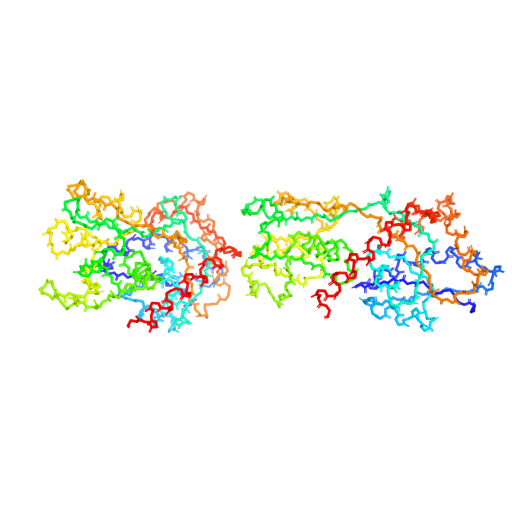 114 THR A N 1
ATOM 664 C CA . THR A 1 85 ? 81.175 64.771 113.730 1.00 16.55 114 THR A CA 1
ATOM 665 C C . THR A 1 85 ? 81.529 63.580 112.871 1.00 18.30 114 THR A C 1
ATOM 666 O O . THR A 1 85 ? 82.261 63.699 111.871 1.00 16.75 114 THR A O 1
ATOM 670 N N . GLU A 1 86 ? 80.971 62.434 113.270 1.00 16.60 115 GLU A N 1
ATOM 671 C CA . GLU A 1 86 ? 81.166 61.171 112.557 1.00 19.13 115 GLU A CA 1
ATOM 672 C C . GLU A 1 86 ? 79.862 60.886 111.879 1.00 18.90 115 GLU A C 1
ATOM 673 O O . GLU A 1 86 ? 78.793 60.864 112.522 1.00 19.87 115 GLU A O 1
ATOM 679 N N . ARG A 1 87 ? 79.925 60.666 110.582 1.00 17.30 116 ARG A N 1
ATOM 680 C CA . ARG A 1 87 ? 78.769 60.324 109.804 1.00 18.83 116 ARG A CA 1
ATOM 681 C C . ARG A 1 87 ? 78.934 58.952 109.134 1.00 20.80 116 ARG A C 1
ATOM 682 O O . ARG A 1 87 ? 79.987 58.610 108.579 1.00 22.18 116 ARG A O 1
ATOM 690 N N . GLY A 1 88 ? 77.854 58.191 109.151 1.00 22.29 117 GLY A N 1
ATOM 691 C CA . GLY A 1 88 ? 77.863 56.810 108.674 1.00 24.16 117 GLY A CA 1
ATOM 692 C C . GLY A 1 88 ? 78.998 55.952 109.171 1.00 23.17 117 GLY A C 1
ATOM 693 O O . GLY A 1 88 ? 79.554 55.211 108.396 1.00 24.31 117 GLY A O 1
ATOM 694 N N . GLY A 1 89 ? 79.383 56.100 110.426 1.00 21.63 118 GLY A N 1
ATOM 695 C CA . GLY A 1 89 ? 80.519 55.395 110.981 1.00 24.28 118 GLY A CA 1
ATOM 696 C C . GLY A 1 89 ? 81.915 55.862 110.569 1.00 25.78 118 GLY A C 1
ATOM 697 O O . GLY A 1 89 ? 82.908 55.257 110.982 1.00 25.97 118 GLY A O 1
ATOM 698 N N . LEU A 1 90 ? 82.030 56.922 109.772 1.00 23.47 119 LEU A N 1
ATOM 699 C CA . LEU A 1 90 ? 83.335 57.359 109.254 1.00 23.24 119 LEU A CA 1
ATOM 700 C C . LEU A 1 90 ? 83.621 58.734 109.773 1.00 22.87 119 LEU A C 1
ATOM 701 O O . LEU A 1 90 ? 82.818 59.666 109.610 1.00 21.10 119 LEU A O 1
ATOM 706 N N . ARG A 1 91 ? 84.782 58.863 110.359 1.00 22.10 120 ARG A N 1
ATOM 707 C CA . ARG A 1 91 ? 85.250 60.148 110.779 1.00 23.91 120 ARG A CA 1
ATOM 708 C C . ARG A 1 91 ? 85.843 60.984 109.665 1.00 22.31 120 ARG A C 1
ATOM 709 O O . ARG A 1 91 ? 85.866 62.208 109.800 1.00 21.58 120 ARG A O 1
ATOM 717 N N . ASP A 1 92 ? 86.419 60.308 108.652 1.00 20.15 121 ASP A N 1
ATOM 718 C CA . ASP A 1 92 ? 87.177 60.957 107.568 1.00 19.63 121 ASP A CA 1
ATOM 719 C C . ASP A 1 92 ? 86.524 60.675 106.246 1.00 18.43 121 ASP A C 1
ATOM 720 O O . ASP A 1 92 ? 85.720 59.735 106.080 1.00 21.33 121 ASP A O 1
ATOM 725 N N . PHE A 1 93 ? 86.863 61.507 105.285 1.00 17.62 122 PHE A N 1
ATOM 726 C CA . PHE A 1 93 ? 86.629 61.165 103.916 1.00 17.85 122 PHE A CA 1
ATOM 727 C C . PHE A 1 93 ? 87.690 61.776 103.009 1.00 17.00 122 PHE A C 1
ATOM 728 O O . PHE A 1 93 ? 88.511 62.543 103.472 1.00 16.61 122 PHE A O 1
ATOM 736 N N . HIS A 1 94 ? 87.620 61.484 101.708 1.00 16.56 123 HIS A N 1
ATOM 737 C CA . HIS A 1 94 ? 88.532 62.059 100.747 1.00 16.38 123 HIS A CA 1
ATOM 738 C C . HIS A 1 94 ? 87.858 62.183 99.424 1.00 16.67 123 HIS A C 1
ATOM 739 O O . HIS A 1 94 ? 86.797 61.649 99.261 1.00 16.81 123 HIS A O 1
ATOM 746 N N . THR A 1 95 ? 88.498 62.941 98.542 1.00 17.73 124 THR A N 1
ATOM 747 C CA . THR A 1 95 ? 87.997 63.128 97.187 1.00 16.97 124 THR A CA 1
ATOM 748 C C . THR A 1 95 ? 88.620 62.105 96.264 1.00 16.04 124 THR A C 1
ATOM 749 O O . THR A 1 95 ? 89.806 61.788 96.390 1.00 16.26 124 THR A O 1
ATOM 753 N N . LEU A 1 96 ? 87.792 61.553 95.390 1.00 16.67 125 LEU A N 1
ATOM 754 C CA . LEU A 1 96 ? 88.287 60.774 94.283 1.00 19.03 125 LEU A CA 1
ATOM 755 C C . LEU A 1 96 ? 87.931 61.420 92.964 1.00 17.82 125 LEU A C 1
ATOM 756 O O . LEU A 1 96 ? 86.892 62.096 92.812 1.00 18.07 125 LEU A O 1
ATOM 761 N N . PHE A 1 97 ? 88.837 61.280 92.026 1.00 16.79 126 PHE A N 1
ATOM 762 C CA . PHE A 1 97 ? 88.593 61.767 90.677 1.00 17.18 126 PHE A CA 1
ATOM 763 C C . PHE A 1 97 ? 88.314 60.538 89.881 1.00 16.70 126 PHE A C 1
ATOM 764 O O . PHE A 1 97 ? 89.036 59.560 89.987 1.00 18.15 126 PHE A O 1
ATOM 772 N N . PHE A 1 98 ? 87.300 60.574 89.035 1.00 17.39 127 PHE A N 1
ATOM 773 C CA . PHE A 1 98 ? 87.001 59.423 88.249 1.00 17.47 127 PHE A CA 1
ATOM 774 C C . PHE A 1 98 ? 86.691 59.801 86.809 1.00 18.81 127 PHE A C 1
ATOM 775 O O . PHE A 1 98 ? 86.276 60.922 86.523 1.00 17.70 127 PHE A O 1
ATOM 783 N N . VAL A 1 99 ? 86.903 58.849 85.929 1.00 20.10 128 VAL A N 1
ATOM 784 C CA . VAL A 1 99 ? 86.578 58.974 84.507 1.00 22.35 128 VAL A CA 1
ATOM 785 C C . VAL A 1 99 ? 85.856 57.772 83.962 1.00 24.40 128 VAL A C 1
ATOM 786 O O . VAL A 1 99 ? 85.811 56.714 84.598 1.00 19.28 128 VAL A O 1
ATOM 790 N N . ARG A 1 100 ? 85.374 57.908 82.738 1.00 24.67 129 ARG A N 1
ATOM 791 C CA . ARG A 1 100 ? 84.960 56.707 82.014 1.00 28.45 129 ARG A CA 1
ATOM 792 C C . ARG A 1 100 ? 86.134 55.765 81.810 1.00 28.58 129 ARG A C 1
ATOM 793 O O . ARG A 1 100 ? 87.273 56.179 81.613 1.00 22.39 129 ARG A O 1
ATOM 801 N N . ARG A 1 101 ? 85.866 54.475 81.913 1.00 30.18 130 ARG A N 1
ATOM 802 C CA . ARG A 1 101 ? 86.951 53.504 81.815 1.00 34.85 130 ARG A CA 1
ATOM 803 C C . ARG A 1 101 ? 87.549 53.586 80.401 1.00 32.50 130 ARG A C 1
ATOM 804 O O . ARG A 1 101 ? 88.724 53.418 80.248 1.00 26.87 130 ARG A O 1
ATOM 812 N N . ASP A 1 102 ? 86.744 53.909 79.394 1.00 34.28 131 ASP A N 1
ATOM 813 C CA . ASP A 1 102 ? 87.269 54.058 78.026 1.00 39.51 131 ASP A CA 1
ATOM 814 C C . ASP A 1 102 ? 87.984 55.420 77.753 1.00 36.42 131 ASP A C 1
ATOM 815 O O . ASP A 1 102 ? 88.454 55.676 76.636 1.00 32.65 131 ASP A O 1
ATOM 820 N N . SER A 1 103 ? 88.124 56.264 78.781 1.00 29.45 132 SER A N 1
ATOM 821 C CA . SER A 1 103 ? 88.834 57.542 78.683 1.00 26.05 132 SER A CA 1
ATOM 822 C C . SER A 1 103 ? 90.312 57.264 78.539 1.00 25.18 132 SER A C 1
ATOM 823 O O . SER A 1 103 ? 90.820 56.300 79.056 1.00 26.68 132 SER A O 1
ATOM 826 N N . PRO A 1 104 ? 91.026 58.144 77.915 1.00 22.68 133 PRO A N 1
ATOM 827 C CA . PRO A 1 104 ? 92.452 57.987 77.909 1.00 24.04 133 PRO A CA 1
ATOM 828 C C . PRO A 1 104 ? 93.165 58.615 79.134 1.00 24.48 133 PRO A C 1
ATOM 829 O O . PRO A 1 104 ? 94.406 58.599 79.197 1.00 25.38 133 PRO A O 1
ATOM 833 N N . ILE A 1 105 ? 92.401 59.146 80.087 1.00 25.16 134 ILE A N 1
ATOM 834 C CA . ILE A 1 105 ? 92.975 59.722 81.318 1.00 24.10 134 ILE A CA 1
ATOM 835 C C . ILE A 1 105 ? 93.294 58.618 82.367 1.00 25.81 134 ILE A C 1
ATOM 836 O O . ILE A 1 105 ? 92.384 57.896 82.803 1.00 23.15 134 ILE A O 1
ATOM 841 N N . HIS A 1 106 ? 94.552 58.546 82.814 1.00 24.68 135 HIS A N 1
ATOM 842 C CA . HIS A 1 106 ? 94.942 57.608 83.863 1.00 27.32 135 HIS A CA 1
ATOM 843 C C . HIS A 1 106 ? 95.446 58.217 85.156 1.00 26.90 135 HIS A C 1
ATOM 844 O O . HIS A 1 106 ? 95.617 57.500 86.113 1.00 26.25 135 HIS A O 1
ATOM 851 N N . SER A 1 107 ? 95.638 59.529 85.198 1.00 24.25 136 SER A N 1
ATOM 852 C CA . SER A 1 107 ? 96.218 60.126 86.366 1.00 24.92 136 SER A CA 1
ATOM 853 C C . SER A 1 107 ? 95.686 61.524 86.448 1.00 23.12 136 SER A C 1
ATOM 854 O O . SER A 1 107 ? 95.275 62.093 85.451 1.00 21.46 136 SER A O 1
ATOM 857 N N . LEU A 1 108 ? 95.833 62.120 87.606 1.00 20.69 137 LEU A N 1
ATOM 858 C CA . LEU A 1 108 ? 95.510 63.549 87.751 1.00 21.17 137 LEU A CA 1
ATOM 859 C C . LEU A 1 108 ? 96.185 64.493 86.750 1.00 22.50 137 LEU A C 1
ATOM 860 O O . LEU A 1 108 ? 95.532 65.452 86.221 1.00 21.25 137 LEU A O 1
ATOM 865 N N . SER A 1 109 ? 97.486 64.284 86.526 1.00 23.49 138 SER A N 1
ATOM 866 C CA . SER A 1 109 ? 98.268 65.129 85.590 1.00 25.28 138 SER A CA 1
ATOM 867 C C . SER A 1 109 ? 97.646 65.164 84.217 1.00 24.38 138 SER A C 1
ATOM 868 O O . SER A 1 109 ? 97.603 66.199 83.571 1.00 26.04 138 SER A O 1
ATOM 871 N N . GLN A 1 110 ? 97.090 64.046 83.786 1.00 24.58 139 GLN A N 1
ATOM 872 C CA . GLN A 1 110 ? 96.380 63.987 82.468 1.00 26.69 139 GLN A CA 1
ATOM 873 C C . GLN A 1 110 ? 95.026 64.669 82.413 1.00 25.45 139 GLN A C 1
ATOM 874 O O . GLN A 1 110 ? 94.347 64.625 81.363 1.00 23.61 139 GLN A O 1
ATOM 880 N N . LEU A 1 111 ? 94.620 65.335 83.504 1.00 25.89 140 LEU A N 1
ATOM 881 C CA . LEU A 1 111 ? 93.497 66.267 83.420 1.00 26.79 140 LEU A CA 1
ATOM 882 C C . LEU A 1 111 ? 93.744 67.461 82.483 1.00 27.78 140 LEU A C 1
ATOM 883 O O . LEU A 1 111 ? 92.773 68.068 82.001 1.00 27.10 140 LEU A O 1
ATOM 888 N N . ARG A 1 112 ? 95.014 67.793 82.228 1.00 28.60 141 ARG A N 1
ATOM 889 C CA . ARG A 1 112 ? 95.362 68.895 81.318 1.00 32.35 141 ARG A CA 1
ATOM 890 C C . ARG A 1 112 ? 94.812 68.654 79.941 1.00 30.26 141 ARG A C 1
ATOM 891 O O . ARG A 1 112 ? 94.795 67.540 79.455 1.00 31.14 141 ARG A O 1
ATOM 899 N N . GLY A 1 113 ? 94.187 69.671 79.383 1.00 28.86 142 GLY A N 1
ATOM 900 C CA . GLY A 1 113 ? 93.353 69.500 78.202 1.00 25.73 142 GLY A CA 1
ATOM 901 C C . GLY A 1 113 ? 91.943 69.008 78.353 1.00 25.01 142 GLY A C 1
ATOM 902 O O . GLY A 1 113 ? 91.236 68.934 77.386 1.00 28.34 142 GLY A O 1
ATOM 903 N N . HIS A 1 114 ? 91.502 68.672 79.558 1.00 23.10 143 HIS A N 1
ATOM 904 C CA . HIS A 1 114 ? 90.236 68.005 79.769 1.00 23.54 143 HIS A CA 1
ATOM 905 C C . HIS A 1 114 ? 89.362 68.765 80.739 1.00 20.38 143 HIS A C 1
ATOM 906 O O . HIS A 1 114 ? 89.803 69.732 81.351 1.00 21.29 143 HIS A O 1
ATOM 913 N N . THR A 1 115 ? 88.135 68.316 80.883 1.00 18.21 144 THR A N 1
ATOM 914 C CA . THR A 1 115 ? 87.163 69.017 81.666 1.00 19.46 144 THR A CA 1
ATOM 915 C C . THR A 1 115 ? 86.814 68.196 82.925 1.00 18.85 144 THR A C 1
ATOM 916 O O . THR A 1 115 ? 86.818 66.980 82.943 1.00 18.07 144 THR A O 1
ATOM 920 N N . LEU A 1 116 ? 86.519 68.926 83.969 1.00 20.55 145 LEU A N 1
ATOM 921 C CA . LEU A 1 116 ? 86.200 68.362 85.260 1.00 20.20 145 LEU A CA 1
ATOM 922 C C . LEU A 1 116 ? 84.842 68.894 85.725 1.00 17.97 145 LEU A C 1
ATOM 923 O O . LEU A 1 116 ? 84.655 70.069 85.742 1.00 19.02 145 LEU A O 1
ATOM 928 N N . ALA A 1 117 ? 83.968 68.006 86.184 1.00 16.78 146 ALA A N 1
ATOM 929 C CA . ALA A 1 117 ? 82.700 68.312 86.787 1.00 16.83 146 ALA A CA 1
ATOM 930 C C . ALA A 1 117 ? 82.864 68.487 88.276 1.00 17.79 146 ALA A C 1
ATOM 931 O O . ALA A 1 117 ? 83.257 67.551 88.953 1.00 18.80 146 ALA A O 1
ATOM 933 N N . LEU A 1 118 ? 82.526 69.663 88.764 1.00 17.15 147 LEU A N 1
ATOM 934 C CA . LEU A 1 118 ? 82.495 69.960 90.180 1.00 18.17 147 LEU A CA 1
ATOM 935 C C . LEU A 1 118 ? 81.109 70.319 90.612 1.00 18.55 147 LEU A C 1
ATOM 936 O O . LEU A 1 118 ? 80.205 70.497 89.802 1.00 18.58 147 LEU A O 1
ATOM 941 N N . GLN A 1 119 ? 80.936 70.475 91.908 1.00 18.46 148 GLN A N 1
ATOM 942 C CA . GLN A 1 119 ? 79.624 70.673 92.421 1.00 20.76 148 GLN A CA 1
ATOM 943 C C . GLN A 1 119 ? 79.151 72.110 92.585 1.00 23.07 148 GLN A C 1
ATOM 944 O O . GLN A 1 119 ? 78.373 72.588 91.763 1.00 25.58 148 GLN A O 1
ATOM 950 N N . ASN A 1 120 ? 79.490 72.746 93.677 1.00 22.38 149 ASN A N 1
ATOM 951 C CA . ASN A 1 120 ? 79.230 74.160 93.893 1.00 22.94 149 ASN A CA 1
ATOM 952 C C . ASN A 1 120 ? 80.335 74.585 94.824 1.00 21.53 149 ASN A C 1
ATOM 953 O O . ASN A 1 120 ? 81.007 73.720 95.379 1.00 18.10 149 ASN A O 1
ATOM 958 N N . ALA A 1 121 ? 80.472 75.890 95.074 1.00 20.83 150 ALA A N 1
ATOM 959 C CA . ALA A 1 121 ? 81.642 76.437 95.792 1.00 21.96 150 ALA A CA 1
ATOM 960 C C . ALA A 1 121 ? 81.718 76.075 97.286 1.00 23.32 150 ALA A C 1
ATOM 961 O O . ALA A 1 121 ? 82.799 76.160 97.901 1.00 23.53 150 ALA A O 1
ATOM 963 N N . SER A 1 122 ? 80.584 75.637 97.847 1.00 20.97 151 SER A N 1
ATOM 964 C CA . SER A 1 122 ? 80.484 75.252 99.220 1.00 21.44 151 SER A CA 1
ATOM 965 C C . SER A 1 122 ? 80.805 73.754 99.453 1.00 22.25 151 SER A C 1
ATOM 966 O O . SER A 1 122 ? 80.898 73.306 100.610 1.00 19.79 151 SER A O 1
ATOM 969 N N . SER A 1 123 ? 81.070 72.978 98.389 1.00 18.58 152 SER A N 1
ATOM 970 C CA . SER A 1 123 ? 81.260 71.548 98.546 1.00 17.76 152 SER A CA 1
ATOM 971 C C . SER A 1 123 ? 82.696 71.210 98.899 1.00 16.71 152 SER A C 1
ATOM 972 O O . SER A 1 123 ? 83.649 71.653 98.255 1.00 15.87 152 SER A O 1
ATOM 975 N N . THR A 1 124 ? 82.882 70.431 99.942 1.00 17.13 153 THR A N 1
ATOM 976 C CA . THR A 1 124 ? 84.238 70.009 100.354 1.00 17.23 153 THR A CA 1
ATOM 977 C C . THR A 1 124 ? 84.835 69.050 99.349 1.00 16.62 153 THR A C 1
ATOM 978 O O . THR A 1 124 ? 85.850 69.323 98.752 1.00 16.34 153 THR A O 1
ATOM 982 N N . SER A 1 125 ? 84.189 67.912 99.189 1.00 17.83 154 SER A N 1
ATOM 983 C CA . SER A 1 125 ? 84.739 66.841 98.419 1.00 16.82 154 SER A CA 1
ATOM 984 C C . SER A 1 125 ? 84.511 67.062 96.937 1.00 18.81 154 SER A C 1
ATOM 985 O O . SER A 1 125 ? 85.109 66.371 96.113 1.00 18.90 154 SER A O 1
ATOM 988 N N . GLY A 1 126 ? 83.588 67.966 96.593 1.00 17.64 155 GLY A N 1
ATOM 989 C CA . GLY A 1 126 ? 83.216 68.193 95.195 1.00 19.89 155 GLY A CA 1
ATOM 990 C C . GLY A 1 126 ? 83.621 69.537 94.653 1.00 18.75 155 GLY A C 1
ATOM 991 O O . GLY A 1 126 ? 83.276 69.874 93.503 1.00 21.51 155 GLY A O 1
ATOM 992 N N . TYR A 1 127 ? 84.379 70.306 95.425 1.00 18.13 156 TYR A N 1
ATOM 993 C CA . TYR A 1 127 ? 84.960 71.552 94.917 1.00 16.22 156 TYR A CA 1
ATOM 994 C C . TYR A 1 127 ? 86.258 71.869 95.607 1.00 15.89 156 TYR A C 1
ATOM 995 O O . TYR A 1 127 ? 87.314 71.984 94.992 1.00 13.52 156 TYR A O 1
ATOM 1004 N N . LEU A 1 128 ? 86.195 72.012 96.906 1.00 16.66 157 LEU A N 1
ATOM 1005 C CA . LEU A 1 128 ? 87.357 72.549 97.628 1.00 16.56 157 LEU A CA 1
ATOM 1006 C C . LEU A 1 128 ? 88.479 71.595 97.534 1.00 16.02 157 LEU A C 1
ATOM 1007 O O . LEU A 1 128 ? 89.558 71.974 97.141 1.00 16.97 157 LEU A O 1
ATOM 1012 N N . LEU A 1 129 ? 88.271 70.348 97.928 1.00 16.49 158 LEU A N 1
ATOM 1013 C CA . LEU A 1 129 ? 89.349 69.349 97.879 1.00 15.45 158 LEU A CA 1
ATOM 1014 C C . LEU A 1 129 ? 89.887 69.106 96.504 1.00 15.05 158 LEU A C 1
ATOM 1015 O O . LEU A 1 129 ? 91.096 69.141 96.329 1.00 14.90 158 LEU A O 1
ATOM 1020 N N . PRO A 1 130 ? 89.000 68.869 95.515 1.00 15.12 159 PRO A N 1
ATOM 1021 C CA . PRO A 1 130 ? 89.619 68.676 94.199 1.00 15.34 159 PRO A CA 1
ATOM 1022 C C . PRO A 1 130 ? 90.371 69.913 93.668 1.00 16.12 159 PRO A C 1
ATOM 1023 O O . PRO A 1 130 ? 91.408 69.749 93.032 1.00 15.85 159 PRO A O 1
ATOM 1027 N N . MET A 1 131 ? 89.849 71.116 93.888 1.00 16.53 160 MET A N 1
ATOM 1028 C CA . MET A 1 131 ? 90.543 72.294 93.401 1.00 19.56 160 MET A CA 1
ATOM 1029 C C . MET A 1 131 ? 91.887 72.433 94.113 1.00 18.22 160 MET A C 1
ATOM 1030 O O . MET A 1 131 ? 92.885 72.789 93.520 1.00 16.76 160 MET A O 1
ATOM 1035 N N . LEU A 1 132 ? 91.895 72.157 95.406 1.00 16.83 161 LEU A N 1
ATOM 1036 C CA . LEU A 1 132 ? 93.140 72.208 96.155 1.00 18.98 161 LEU A CA 1
ATOM 1037 C C . LEU A 1 132 ? 94.128 71.248 95.531 1.00 19.87 161 LEU A C 1
ATOM 1038 O O . LEU A 1 132 ? 95.281 71.596 95.370 1.00 20.10 161 LEU A O 1
ATOM 1043 N N . GLU A 1 133 ? 93.658 70.046 95.215 1.00 20.34 162 GLU A N 1
ATOM 1044 C CA . GLU A 1 133 ? 94.520 69.038 94.650 1.00 20.52 162 GLU A CA 1
ATOM 1045 C C . GLU A 1 133 ? 95.155 69.514 93.360 1.00 19.35 162 GLU A C 1
ATOM 1046 O O . GLU A 1 133 ? 96.326 69.254 93.105 1.00 20.32 162 GLU A O 1
ATOM 1052 N N . LEU A 1 134 ? 94.390 70.209 92.550 1.00 17.67 163 LEU A N 1
ATOM 1053 C CA . LEU A 1 134 ? 94.896 70.659 91.296 1.00 18.92 163 LEU A CA 1
ATOM 1054 C C . LEU A 1 134 ? 95.933 71.736 91.545 1.00 18.42 163 LEU A C 1
ATOM 1055 O O . LEU A 1 134 ? 96.975 71.757 90.894 1.00 17.49 163 LEU A O 1
ATOM 1060 N N . LEU A 1 135 ? 95.668 72.614 92.496 1.00 19.33 164 LEU A N 1
ATOM 1061 C CA . LEU A 1 135 ? 96.636 73.628 92.815 1.00 20.54 164 LEU A CA 1
ATOM 1062 C C . LEU A 1 135 ? 97.991 73.048 93.230 1.00 19.19 164 LEU A C 1
ATOM 1063 O O . LEU A 1 135 ? 99.039 73.479 92.724 1.00 17.73 164 LEU A O 1
ATOM 1068 N N . ARG A 1 136 ? 97.950 72.064 94.104 1.00 19.14 165 ARG A N 1
ATOM 1069 C CA . ARG A 1 136 ? 99.178 71.439 94.607 1.00 20.46 165 ARG A CA 1
ATOM 1070 C C . ARG A 1 136 ? 99.992 70.828 93.490 1.00 20.79 165 ARG A C 1
ATOM 1071 O O . ARG A 1 136 ? 101.204 70.844 93.560 1.00 19.71 165 ARG A O 1
ATOM 1079 N N . ASN A 1 137 ? 99.312 70.320 92.459 1.00 18.50 166 ASN A N 1
ATOM 1080 C CA . ASN A 1 137 ? 99.969 69.695 91.325 1.00 17.28 166 ASN A CA 1
ATOM 1081 C C . ASN A 1 137 ? 100.220 70.622 90.141 1.00 18.03 166 ASN A C 1
ATOM 1082 O O . ASN A 1 137 ? 100.649 70.165 89.084 1.00 19.98 166 ASN A O 1
ATOM 1087 N N . GLY A 1 138 ? 99.960 71.912 90.308 1.00 19.41 167 GLY A N 1
ATOM 1088 C CA . GLY A 1 138 ? 100.237 72.885 89.290 1.00 17.82 167 GLY A CA 1
ATOM 1089 C C . GLY A 1 138 ? 99.379 72.748 88.067 1.00 18.23 167 GLY A C 1
ATOM 1090 O O . GLY A 1 138 ? 99.771 73.187 86.971 1.00 18.36 167 GLY A O 1
ATOM 1091 N N . ILE A 1 139 ? 98.201 72.155 88.235 1.00 18.09 168 ILE A N 1
ATOM 1092 C CA . ILE A 1 139 ? 97.315 71.861 87.124 1.00 18.91 168 ILE A CA 1
ATOM 1093 C C . ILE A 1 139 ? 96.318 73.030 87.049 1.00 21.23 168 ILE A C 1
ATOM 1094 O O . ILE A 1 139 ? 95.390 73.166 87.897 1.00 21.31 168 ILE A O 1
ATOM 1099 N N . ALA A 1 140 ? 96.484 73.873 86.041 1.00 20.78 169 ALA A N 1
ATOM 1100 C CA . ALA A 1 140 ? 95.581 74.989 85.864 1.00 22.16 169 ALA A CA 1
ATOM 1101 C C . ALA A 1 140 ? 94.174 74.472 85.536 1.00 22.83 169 ALA A C 1
ATOM 1102 O O . ALA A 1 140 ? 93.995 73.466 84.833 1.00 22.20 169 ALA A O 1
ATOM 1104 N N . CYS A 1 141 ? 93.187 75.141 86.099 1.00 24.55 170 CYS A N 1
ATOM 1105 C CA . CYS A 1 141 ? 91.831 74.708 85.909 1.00 25.18 170 CYS A CA 1
ATOM 1106 C C . CYS A 1 141 ? 90.923 75.901 85.868 1.00 24.15 170 CYS A C 1
ATOM 1107 O O . CYS A 1 141 ? 90.513 76.406 86.894 1.00 26.25 170 CYS A O 1
ATOM 1110 N N . ASP A 1 142 ? 90.636 76.369 84.639 1.00 22.09 171 ASP A N 1
ATOM 1111 C CA . ASP A 1 142 ? 89.889 77.547 84.420 1.00 19.65 171 ASP A CA 1
ATOM 1112 C C . ASP A 1 142 ? 88.420 77.258 84.466 1.00 19.86 171 ASP A C 1
ATOM 1113 O O . ASP A 1 142 ? 87.984 76.159 84.070 1.00 20.09 171 ASP A O 1
ATOM 1118 N N . VAL A 1 143 ? 87.621 78.207 84.930 1.00 18.41 172 VAL A N 1
ATOM 1119 C CA . VAL A 1 143 ? 86.177 77.988 84.900 1.00 19.16 172 VAL A CA 1
ATOM 1120 C C . VAL A 1 143 ? 85.709 77.946 83.451 1.00 18.35 172 VAL A C 1
ATOM 1121 O O . VAL A 1 143 ? 86.105 78.800 82.650 1.00 15.70 172 VAL A O 1
ATOM 1125 N N . LEU A 1 144 ? 84.904 76.936 83.113 1.00 16.02 173 LEU A N 1
ATOM 1126 C CA . LEU A 1 144 ? 84.275 76.890 81.803 1.00 16.79 173 LEU A CA 1
ATOM 1127 C C . LEU A 1 144 ? 82.820 77.319 81.897 1.00 18.16 173 LEU A C 1
ATOM 1128 O O . LEU A 1 144 ? 82.134 77.032 82.844 1.00 20.52 173 LEU A O 1
ATOM 1133 N N . LEU A 1 145 ? 82.357 78.023 80.894 1.00 17.90 174 LEU A N 1
ATOM 1134 C CA . LEU A 1 145 ? 81.077 78.632 80.975 1.00 19.94 174 LEU A CA 1
ATOM 1135 C C . LEU A 1 145 ? 79.917 77.679 80.679 1.00 20.08 174 LEU A C 1
ATOM 1136 O O . LEU A 1 145 ? 78.850 77.811 81.205 1.00 20.95 174 LEU A O 1
ATOM 1141 N N . SER A 1 146 ? 80.143 76.728 79.805 1.00 20.93 175 SER A N 1
ATOM 1142 C CA . SER A 1 146 ? 79.106 75.768 79.437 1.00 19.13 175 SER A CA 1
ATOM 1143 C C . SER A 1 146 ? 79.793 74.534 78.921 1.00 18.48 175 SER A C 1
ATOM 1144 O O . SER A 1 146 ? 80.986 74.516 78.710 1.00 17.14 175 SER A O 1
ATOM 1147 N N . ALA A 1 147 ? 79.016 73.486 78.689 1.00 19.73 176 ALA A N 1
ATOM 1148 C CA . ALA A 1 147 ? 79.593 72.263 78.213 1.00 20.14 176 ALA A CA 1
ATOM 1149 C C . ALA A 1 147 ? 80.138 72.361 76.759 1.00 19.07 176 ALA A C 1
ATOM 1150 O O . ALA A 1 147 ? 80.912 71.532 76.352 1.00 18.80 176 ALA A O 1
ATOM 1152 N N . ASP A 1 148 ? 79.784 73.396 76.015 1.00 17.71 177 ASP A N 1
ATOM 1153 C CA . ASP A 1 148 ? 80.425 73.607 74.709 1.00 19.10 177 ASP A CA 1
ATOM 1154 C C . ASP A 1 148 ? 81.785 74.302 74.897 1.00 19.69 177 ASP A C 1
ATOM 1155 O O . ASP A 1 148 ? 82.529 74.389 73.967 1.00 18.59 177 ASP A O 1
ATOM 1160 N N . ASP A 1 149 ? 82.081 74.854 76.086 1.00 20.14 178 ASP A N 1
ATOM 1161 C CA . ASP A 1 149 ? 83.294 75.634 76.269 1.00 20.30 178 ASP A CA 1
ATOM 1162 C C . ASP A 1 149 ? 84.412 74.637 76.446 1.00 22.54 178 ASP A C 1
ATOM 1163 O O . ASP A 1 149 ? 84.188 73.516 76.923 1.00 21.67 178 ASP A O 1
ATOM 1168 N N . THR A 1 150 ? 85.624 75.009 76.060 1.00 22.03 179 THR A N 1
ATOM 1169 C CA . THR A 1 150 ? 86.738 74.077 76.110 1.00 20.95 179 THR A CA 1
ATOM 1170 C C . THR A 1 150 ? 87.904 74.695 76.857 1.00 22.04 179 THR A C 1
ATOM 1171 O O . THR A 1 150 ? 88.073 75.927 76.845 1.00 20.57 179 THR A O 1
ATOM 1175 N N . PRO A 1 151 ? 88.700 73.845 77.528 1.00 20.68 180 PRO A N 1
ATOM 1176 C CA . PRO A 1 151 ? 89.862 74.304 78.228 1.00 22.91 180 PRO A CA 1
ATOM 1177 C C . PRO A 1 151 ? 90.944 74.805 77.272 1.00 24.04 180 PRO A C 1
ATOM 1178 O O . PRO A 1 151 ? 90.947 74.453 76.114 1.00 21.21 180 PRO A O 1
ATOM 1182 N N . ALA A 1 152 ? 91.796 75.679 77.766 1.00 26.81 181 ALA A N 1
ATOM 1183 C CA . ALA A 1 152 ? 92.989 76.062 77.016 1.00 29.95 181 ALA A CA 1
ATOM 1184 C C . ALA A 1 152 ? 93.812 74.767 76.886 1.00 32.66 181 ALA A C 1
ATOM 1185 O O . ALA A 1 152 ? 93.730 73.866 77.732 1.00 29.63 181 ALA A O 1
ATOM 1187 N N . ARG A 1 153 ? 94.570 74.610 75.820 1.00 37.39 182 ARG A N 1
ATOM 1188 C CA . ARG A 1 153 ? 95.454 73.428 75.822 1.00 39.51 182 ARG A CA 1
ATOM 1189 C C . ARG A 1 153 ? 96.603 73.708 76.809 1.00 34.75 182 ARG A C 1
ATOM 1190 O O . ARG A 1 153 ? 97.016 74.859 77.008 1.00 35.79 182 ARG A O 1
ATOM 1198 N N . GLY A 1 154 ? 97.006 72.671 77.511 1.00 33.57 183 GLY A N 1
ATOM 1199 C CA . GLY A 1 154 ? 97.904 72.810 78.603 1.00 33.33 183 GLY A CA 1
ATOM 1200 C C . GLY A 1 154 ? 97.142 72.976 79.899 1.00 33.24 183 GLY A C 1
ATOM 1201 O O . GLY A 1 154 ? 97.724 72.787 80.963 1.00 35.11 183 GLY A O 1
ATOM 1202 N N . SER A 1 155 ? 95.853 73.309 79.867 1.00 29.06 184 SER A N 1
ATOM 1203 C CA . SER A 1 155 ? 95.117 73.521 81.141 1.00 27.88 184 SER A CA 1
ATOM 1204 C C . SER A 1 155 ? 93.875 72.623 81.205 1.00 25.37 184 SER A C 1
ATOM 1205 O O . SER A 1 155 ? 93.397 72.179 80.165 1.00 29.42 184 SER A O 1
ATOM 1208 N N . ALA A 1 156 ? 93.397 72.336 82.404 1.00 22.89 185 ALA A N 1
ATOM 1209 C CA . ALA A 1 156 ? 92.081 71.787 82.560 1.00 21.25 185 ALA A CA 1
ATOM 1210 C C . ALA A 1 156 ? 91.068 72.939 82.621 1.00 21.38 185 ALA A C 1
ATOM 1211 O O . ALA A 1 156 ? 91.414 74.159 82.627 1.00 21.58 185 ALA A O 1
ATOM 1213 N N . GLY A 1 157 ? 89.812 72.549 82.665 1.00 20.21 186 GLY A N 1
ATOM 1214 C CA . GLY A 1 157 ? 88.728 73.447 82.905 1.00 18.40 186 GLY A CA 1
ATOM 1215 C C . GLY A 1 157 ? 87.656 72.731 83.701 1.00 18.54 186 GLY A C 1
ATOM 1216 O O . GLY A 1 157 ? 87.524 71.476 83.612 1.00 19.77 186 GLY A O 1
ATOM 1217 N N . TYR A 1 158 ? 86.899 73.490 84.461 1.00 16.66 187 TYR A N 1
ATOM 1218 C CA . TYR A 1 158 ? 85.844 72.892 85.258 1.00 18.77 187 TYR A CA 1
ATOM 1219 C C . TYR A 1 158 ? 84.514 73.454 84.932 1.00 17.78 187 TYR A C 1
ATOM 1220 O O . TYR A 1 158 ? 84.397 74.626 84.530 1.00 18.52 187 TYR A O 1
ATOM 1229 N N . LEU A 1 159 ? 83.518 72.598 85.100 1.00 17.62 188 LEU A N 1
ATOM 1230 C CA . LEU A 1 159 ? 82.132 72.969 84.969 1.00 19.63 188 LEU A CA 1
ATOM 1231 C C . LEU A 1 159 ? 81.386 72.633 86.261 1.00 20.99 188 LEU A C 1
ATOM 1232 O O . LEU A 1 159 ? 81.438 71.486 86.736 1.00 20.26 188 LEU A O 1
ATOM 1237 N N . MET A 1 160 ? 80.648 73.604 86.759 1.00 20.53 189 MET A N 1
ATOM 1238 C CA . MET A 1 160 ? 79.783 73.380 87.928 1.00 23.48 189 MET A CA 1
ATOM 1239 C C . MET A 1 160 ? 78.482 72.793 87.436 1.00 23.13 189 MET A C 1
ATOM 1240 O O . MET A 1 160 ? 77.772 73.447 86.705 1.00 22.77 189 MET A O 1
ATOM 1245 N N . VAL A 1 161 ? 78.180 71.587 87.893 1.00 22.09 190 VAL A N 1
ATOM 1246 C CA . VAL A 1 161 ? 76.941 70.895 87.538 1.00 23.42 190 VAL A CA 1
ATOM 1247 C C . VAL A 1 161 ? 75.941 70.764 88.728 1.00 24.78 190 VAL A C 1
ATOM 1248 O O . VAL A 1 161 ? 74.874 70.168 88.586 1.00 27.96 190 VAL A O 1
ATOM 1252 N N . GLY A 1 162 ? 76.301 71.305 89.887 1.00 26.42 191 GLY A N 1
ATOM 1253 C CA . GLY A 1 162 ? 75.452 71.292 91.096 1.00 29.96 191 GLY A CA 1
ATOM 1254 C C . GLY A 1 162 ? 75.506 69.978 91.878 1.00 29.95 191 GLY A C 1
ATOM 1255 O O . GLY A 1 162 ? 76.286 69.809 92.846 1.00 27.90 191 GLY A O 1
ATOM 1256 N N . SER A 1 163 ? 74.695 69.032 91.449 1.00 27.00 192 SER A N 1
ATOM 1257 C CA . SER A 1 163 ? 74.403 67.894 92.285 1.00 27.14 192 SER A CA 1
ATOM 1258 C C . SER A 1 163 ? 75.491 66.837 92.126 1.00 22.98 192 SER A C 1
ATOM 1259 O O . SER A 1 163 ? 76.176 66.734 91.089 1.00 22.73 192 SER A O 1
ATOM 1262 N N . LYS A 1 164 ? 75.619 66.007 93.135 1.00 22.01 193 LYS A N 1
ATOM 1263 C CA . LYS A 1 164 ? 76.564 64.882 93.014 1.00 22.11 193 LYS A CA 1
ATOM 1264 C C . LYS A 1 164 ? 76.195 63.927 91.840 1.00 23.44 193 LYS A C 1
ATOM 1265 O O . LYS A 1 164 ? 77.080 63.405 91.093 1.00 20.92 193 LYS A O 1
ATOM 1271 N N . LEU A 1 165 ? 74.886 63.710 91.667 1.00 26.00 194 LEU A N 1
ATOM 1272 C CA . LEU A 1 165 ? 74.402 62.811 90.625 1.00 27.29 194 LEU A CA 1
ATOM 1273 C C . LEU A 1 165 ? 74.755 63.385 89.288 1.00 25.43 194 LEU A C 1
ATOM 1274 O O . LEU A 1 165 ? 75.133 62.663 88.375 1.00 25.14 194 LEU A O 1
ATOM 1279 N N . ASN A 1 166 ? 74.636 64.706 89.161 1.00 25.53 195 ASN A N 1
ATOM 1280 C CA . ASN A 1 166 ? 75.063 65.359 87.913 1.00 22.74 195 ASN A CA 1
ATOM 1281 C C . ASN A 1 166 ? 76.550 65.171 87.594 1.00 21.60 195 ASN A C 1
ATOM 1282 O O . ASN A 1 166 ? 76.924 64.937 86.460 1.00 21.36 195 ASN A O 1
ATOM 1287 N N . VAL A 1 167 ? 77.410 65.244 88.592 1.00 19.37 196 VAL A N 1
ATOM 1288 C CA . VAL A 1 167 ? 78.826 64.953 88.339 1.00 20.46 196 VAL A CA 1
ATOM 1289 C C . VAL A 1 167 ? 78.926 63.564 87.700 1.00 20.06 196 VAL A C 1
ATOM 1290 O O . VAL A 1 167 ? 79.559 63.369 86.689 1.00 19.26 196 VAL A O 1
ATOM 1294 N N . ALA A 1 168 ? 78.300 62.566 88.335 1.00 22.06 197 ALA A N 1
ATOM 1295 C CA . ALA A 1 168 ? 78.384 61.215 87.828 1.00 23.20 197 ALA A CA 1
ATOM 1296 C C . ALA A 1 168 ? 77.739 61.159 86.425 1.00 22.78 197 ALA A C 1
ATOM 1297 O O . ALA A 1 168 ? 78.321 60.669 85.484 1.00 20.54 197 ALA A O 1
ATOM 1299 N N . ALA A 1 169 ? 76.567 61.759 86.286 1.00 22.36 198 ALA A N 1
ATOM 1300 C CA . ALA A 1 169 ? 75.830 61.723 85.015 1.00 23.21 198 ALA A CA 1
ATOM 1301 C C . ALA A 1 169 ? 76.514 62.388 83.849 1.00 24.16 198 ALA A C 1
ATOM 1302 O O . ALA A 1 169 ? 76.526 61.850 82.748 1.00 22.46 198 ALA A O 1
ATOM 1304 N N . PHE A 1 170 ? 77.114 63.567 84.072 1.00 24.06 199 PHE A N 1
ATOM 1305 C CA . PHE A 1 170 ? 77.825 64.273 82.988 1.00 23.83 199 PHE A CA 1
ATOM 1306 C C . PHE A 1 170 ? 79.028 63.527 82.522 1.00 20.26 199 PHE A C 1
ATOM 1307 O O . PHE A 1 170 ? 79.340 63.554 81.360 1.00 21.39 199 PHE A O 1
ATOM 1315 N N . VAL A 1 171 ? 79.744 62.901 83.434 1.00 20.32 200 VAL A N 1
ATOM 1316 C CA . VAL A 1 171 ? 80.913 62.108 83.047 1.00 19.52 200 VAL A CA 1
ATOM 1317 C C . VAL A 1 171 ? 80.431 60.840 82.348 1.00 21.20 200 VAL A C 1
ATOM 1318 O O . VAL A 1 171 ? 81.043 60.399 81.344 1.00 20.62 200 VAL A O 1
ATOM 1322 N N . HIS A 1 172 ? 79.310 60.286 82.827 1.00 20.61 201 HIS A N 1
ATOM 1323 C CA . HIS A 1 172 ? 78.887 59.041 82.231 1.00 23.39 201 HIS A CA 1
ATOM 1324 C C . HIS A 1 172 ? 78.475 59.260 80.799 1.00 24.06 201 HIS A C 1
ATOM 1325 O O . HIS A 1 172 ? 78.751 58.409 79.953 1.00 22.18 201 HIS A O 1
ATOM 1332 N N . LYS A 1 173 ? 77.862 60.430 80.548 1.00 23.34 202 LYS A N 1
ATOM 1333 C CA . LYS A 1 173 ? 77.255 60.721 79.285 1.00 25.26 202 LYS A CA 1
ATOM 1334 C C . LYS A 1 173 ? 78.223 61.383 78.324 1.00 24.75 202 LYS A C 1
ATOM 1335 O O . LYS A 1 173 ? 77.763 61.854 77.284 1.00 24.84 202 LYS A O 1
ATOM 1341 N N . HIS A 1 174 ? 79.543 61.339 78.601 1.00 25.99 203 HIS A N 1
ATOM 1342 C CA . HIS A 1 174 ? 80.595 61.921 77.759 1.00 26.68 203 HIS A CA 1
ATOM 1343 C C . HIS A 1 174 ? 80.486 63.459 77.630 1.00 27.15 203 HIS A C 1
ATOM 1344 O O . HIS A 1 174 ? 80.968 64.035 76.672 1.00 26.80 203 HIS A O 1
ATOM 1351 N N . LEU A 1 175 ? 79.854 64.129 78.582 1.00 24.97 204 LEU A N 1
ATOM 1352 C CA . LEU A 1 175 ? 79.750 65.583 78.479 1.00 23.55 204 LEU A CA 1
ATOM 1353 C C . LEU A 1 175 ? 80.972 66.203 79.084 1.00 23.25 204 LEU A C 1
ATOM 1354 O O . LEU A 1 175 ? 81.376 67.228 78.639 1.00 20.17 204 LEU A O 1
ATOM 1359 N N . ILE A 1 176 ? 81.574 65.538 80.062 1.00 21.45 205 ILE A N 1
ATOM 1360 C CA . ILE A 1 176 ? 82.688 66.063 80.856 1.00 23.71 205 ILE A CA 1
ATOM 1361 C C . ILE A 1 176 ? 83.632 64.889 81.092 1.00 21.95 205 ILE A C 1
ATOM 1362 O O . ILE A 1 176 ? 83.162 63.777 81.253 1.00 21.00 205 ILE A O 1
ATOM 1367 N N . ASP A 1 177 ? 84.940 65.123 81.051 1.00 19.11 206 ASP A N 1
ATOM 1368 C CA . ASP A 1 177 ? 85.892 64.062 81.078 1.00 20.68 206 ASP A CA 1
ATOM 1369 C C . ASP A 1 177 ? 86.069 63.459 82.485 1.00 19.05 206 ASP A C 1
ATOM 1370 O O . ASP A 1 177 ? 86.248 62.249 82.632 1.00 17.92 206 ASP A O 1
ATOM 1375 N N . VAL A 1 178 ? 86.051 64.307 83.490 1.00 18.05 207 VAL A N 1
ATOM 1376 C CA . VAL A 1 178 ? 86.427 63.869 84.847 1.00 17.02 207 VAL A CA 1
ATOM 1377 C C . VAL A 1 178 ? 85.423 64.337 85.854 1.00 17.21 207 VAL A C 1
ATOM 1378 O O . VAL A 1 178 ? 84.835 65.421 85.733 1.00 17.86 207 VAL A O 1
ATOM 1382 N N . GLY A 1 179 ? 85.199 63.506 86.886 1.00 15.85 208 GLY A N 1
ATOM 1383 C CA . GLY A 1 179 ? 84.319 63.878 87.940 1.00 17.21 208 GLY A CA 1
ATOM 1384 C C . GLY A 1 179 ? 85.024 63.827 89.276 1.00 16.69 208 GLY A C 1
ATOM 1385 O O . GLY A 1 179 ? 85.988 63.092 89.399 1.00 19.19 208 GLY A O 1
ATOM 1386 N N . ALA A 1 180 ? 84.576 64.653 90.234 1.00 18.03 209 ALA A N 1
ATOM 1387 C CA . ALA A 1 180 ? 85.111 64.597 91.596 1.00 17.54 209 ALA A CA 1
ATOM 1388 C C . ALA A 1 180 ? 83.955 64.339 92.534 1.00 18.55 209 ALA A C 1
ATOM 1389 O O . ALA A 1 180 ? 82.953 64.981 92.447 1.00 18.02 209 ALA A O 1
ATOM 1391 N N . LEU A 1 181 ? 84.108 63.333 93.392 1.00 18.91 210 LEU A N 1
ATOM 1392 C CA . LEU A 1 181 ? 83.139 63.044 94.473 1.00 19.30 210 LEU A CA 1
ATOM 1393 C C . LEU A 1 181 ? 83.899 62.521 95.690 1.00 18.56 210 LEU A C 1
ATOM 1394 O O . LEU A 1 181 ? 85.066 62.117 95.533 1.00 18.02 210 LEU A O 1
ATOM 1399 N N . SER A 1 182 ? 83.241 62.444 96.870 1.00 18.93 211 SER A N 1
ATOM 1400 C CA . SER A 1 182 ? 83.892 61.827 98.044 1.00 18.57 211 SER A CA 1
ATOM 1401 C C . SER A 1 182 ? 83.922 60.312 97.835 1.00 19.06 211 SER A C 1
ATOM 1402 O O . SER A 1 182 ? 83.125 59.728 97.101 1.00 17.90 211 SER A O 1
ATOM 1405 N N . ASN A 1 183 ? 84.823 59.673 98.546 1.00 19.19 212 ASN A N 1
ATOM 1406 C CA . ASN A 1 183 ? 84.888 58.229 98.561 1.00 19.77 212 ASN A CA 1
ATOM 1407 C C . ASN A 1 183 ? 83.630 57.629 99.090 1.00 20.45 212 ASN A C 1
ATOM 1408 O O . ASN A 1 183 ? 83.256 56.583 98.696 1.00 21.13 212 ASN A O 1
ATOM 1413 N N . VAL A 1 184 ? 82.922 58.349 99.945 1.00 23.05 213 VAL A N 1
ATOM 1414 C CA . VAL A 1 184 ? 81.642 57.861 100.475 1.00 23.48 213 VAL A CA 1
ATOM 1415 C C . VAL A 1 184 ? 80.536 57.949 99.436 1.00 23.70 213 VAL A C 1
ATOM 1416 O O . VAL A 1 184 ? 79.715 57.010 99.244 1.00 22.88 213 VAL A O 1
ATOM 1420 N N . ASP A 1 185 ? 80.519 59.076 98.740 1.00 23.10 214 ASP A N 1
ATOM 1421 C CA . ASP A 1 185 ? 79.621 59.265 97.628 1.00 24.05 214 ASP A CA 1
ATOM 1422 C C . ASP A 1 185 ? 79.730 58.173 96.594 1.00 24.56 214 ASP A C 1
ATOM 1423 O O . ASP A 1 185 ? 78.724 57.723 96.074 1.00 22.85 214 ASP A O 1
ATOM 1428 N N . TRP A 1 186 ? 80.955 57.731 96.318 1.00 25.15 215 TRP A N 1
ATOM 1429 C CA . TRP A 1 186 ? 81.224 56.671 95.385 1.00 25.23 215 TRP A CA 1
ATOM 1430 C C . TRP A 1 186 ? 80.381 55.414 95.634 1.00 28.18 215 TRP A C 1
ATOM 1431 O O . TRP A 1 186 ? 80.002 54.737 94.696 1.00 27.73 215 TRP A O 1
ATOM 1442 N N . ASP A 1 187 ? 80.135 55.102 96.907 1.00 26.96 216 ASP A N 1
ATOM 1443 C CA . ASP A 1 187 ? 79.429 53.888 97.331 1.00 29.72 216 ASP A CA 1
ATOM 1444 C C . ASP A 1 187 ? 77.985 54.173 97.701 1.00 30.50 216 ASP A C 1
ATOM 1445 O O . ASP A 1 187 ? 77.257 53.283 98.160 1.00 33.41 216 ASP A O 1
ATOM 1450 N N . ASP A 1 188 ? 77.564 55.414 97.503 1.00 26.26 217 ASP A N 1
ATOM 1451 C CA . ASP A 1 188 ? 76.218 55.802 97.750 1.00 31.02 217 ASP A CA 1
ATOM 1452 C C . ASP A 1 188 ? 75.476 55.812 96.429 1.00 31.17 217 ASP A C 1
ATOM 1453 O O . ASP A 1 188 ? 75.643 56.726 95.644 1.00 29.85 217 ASP A O 1
ATOM 1458 N N . GLU A 1 189 ? 74.556 54.872 96.258 1.00 33.17 218 GLU A N 1
ATOM 1459 C CA . GLU A 1 189 ? 73.873 54.708 94.986 1.00 31.34 218 GLU A CA 1
ATOM 1460 C C . GLU A 1 189 ? 72.945 55.857 94.523 1.00 33.02 218 GLU A C 1
ATOM 1461 O O . GLU A 1 189 ? 72.635 55.905 93.346 1.00 32.99 218 GLU A O 1
ATOM 1467 N N . ARG A 1 190 ? 72.504 56.767 95.400 1.00 36.32 219 ARG A N 1
ATOM 1468 C CA . ARG A 1 190 ? 71.749 57.951 94.933 1.00 36.41 219 ARG A CA 1
ATOM 1469 C C . ARG A 1 190 ? 72.661 58.931 94.205 1.00 34.08 219 ARG A C 1
ATOM 1470 O O . ARG A 1 190 ? 72.233 59.621 93.286 1.00 38.26 219 ARG A O 1
ATOM 1478 N N . HIS A 1 191 ? 73.922 58.978 94.625 1.00 31.07 220 HIS A N 1
ATOM 1479 C CA . HIS A 1 191 ? 74.928 59.860 94.031 1.00 29.65 220 HIS A CA 1
ATOM 1480 C C . HIS A 1 191 ? 75.693 59.194 92.895 1.00 28.42 220 HIS A C 1
ATOM 1481 O O . HIS A 1 191 ? 75.999 59.838 91.919 1.00 28.80 220 HIS A O 1
ATOM 1488 N N A MET A 1 192 ? 76.014 57.910 93.037 0.50 27.08 221 MET A N 1
ATOM 1489 N N B MET A 1 192 ? 75.961 57.904 93.054 0.50 28.01 221 MET A N 1
ATOM 1490 C CA A MET A 1 192 ? 76.770 57.176 92.027 0.50 25.69 221 MET A CA 1
ATOM 1491 C CA B MET A 1 192 ? 76.724 57.138 92.107 0.50 27.35 221 MET A CA 1
ATOM 1492 C C A MET A 1 192 ? 76.007 55.896 91.660 0.50 27.50 221 MET A C 1
ATOM 1493 C C B MET A 1 192 ? 75.930 55.885 91.729 0.50 28.24 221 MET A C 1
ATOM 1494 O O A MET A 1 192 ? 76.345 54.824 92.163 0.50 26.58 221 MET A O 1
ATOM 1495 O O B MET A 1 192 ? 76.175 54.820 92.287 0.50 27.32 221 MET A O 1
ATOM 1504 N N . PRO A 1 193 ? 74.987 56.010 90.772 1.00 29.86 222 PRO A N 1
ATOM 1505 C CA . PRO A 1 193 ? 74.190 54.852 90.308 1.00 28.73 222 PRO A CA 1
ATOM 1506 C C . PRO A 1 193 ? 75.070 53.750 89.770 1.00 27.96 222 PRO A C 1
ATOM 1507 O O . PRO A 1 193 ? 76.013 54.000 89.030 1.00 26.19 222 PRO A O 1
ATOM 1511 N N . PRO A 1 194 ? 74.811 52.519 90.217 1.00 29.06 223 PRO A N 1
ATOM 1512 C CA . PRO A 1 194 ? 75.546 51.376 89.705 1.00 27.45 223 PRO A CA 1
ATOM 1513 C C . PRO A 1 194 ? 75.682 51.357 88.172 1.00 25.44 223 PRO A C 1
ATOM 1514 O O . PRO A 1 194 ? 76.779 51.132 87.681 1.00 25.49 223 PRO A O 1
ATOM 1518 N N . VAL A 1 195 ? 74.596 51.636 87.446 1.00 26.84 224 VAL A N 1
ATOM 1519 C CA . VAL A 1 195 ? 74.623 51.707 85.975 1.00 28.02 224 VAL A CA 1
ATOM 1520 C C . VAL A 1 195 ? 75.731 52.642 85.465 1.00 28.28 224 VAL A C 1
ATOM 1521 O O . VAL A 1 195 ? 76.320 52.360 84.455 1.00 28.12 224 VAL A O 1
ATOM 1525 N N . PHE A 1 196 ? 76.010 53.753 86.162 1.00 24.05 225 PHE A N 1
ATOM 1526 C CA . PHE A 1 196 ? 77.119 54.634 85.809 1.00 23.26 225 PHE A CA 1
ATOM 1527 C C . PHE A 1 196 ? 78.436 54.159 86.335 1.00 21.59 225 PHE A C 1
ATOM 1528 O O . PHE A 1 196 ? 79.408 54.190 85.611 1.00 19.95 225 PHE A O 1
ATOM 1536 N N . LYS A 1 197 ? 78.460 53.768 87.610 1.00 23.37 226 LYS A N 1
ATOM 1537 C CA . LYS A 1 197 ? 79.683 53.388 88.304 1.00 26.00 226 LYS A CA 1
ATOM 1538 C C . LYS A 1 197 ? 80.498 52.317 87.598 1.00 24.75 226 LYS A C 1
ATOM 1539 O O . LYS A 1 197 ? 81.721 52.360 87.578 1.00 23.76 226 LYS A O 1
ATOM 1545 N N . ARG A 1 198 ? 79.807 51.337 87.052 1.00 26.26 227 ARG A N 1
ATOM 1546 C CA . ARG A 1 198 ? 80.475 50.223 86.367 1.00 26.45 227 ARG A CA 1
ATOM 1547 C C . ARG A 1 198 ? 81.266 50.695 85.152 1.00 25.63 227 ARG A C 1
ATOM 1548 O O . ARG A 1 198 ? 82.201 50.028 84.761 1.00 24.76 227 ARG A O 1
ATOM 1556 N N . ASP A 1 199 ? 80.903 51.845 84.579 1.00 22.84 228 ASP A N 1
ATOM 1557 C CA . ASP A 1 199 ? 81.668 52.399 83.451 1.00 22.57 228 ASP A CA 1
ATOM 1558 C C . ASP A 1 199 ? 82.811 53.329 83.819 1.00 21.36 228 ASP A C 1
ATOM 1559 O O . ASP A 1 199 ? 83.460 53.888 82.938 1.00 20.42 228 ASP A O 1
ATOM 1564 N N . PHE A 1 200 ? 83.072 53.475 85.122 1.00 21.96 229 PHE A N 1
ATOM 1565 C CA . PHE A 1 200 ? 84.062 54.396 85.638 1.00 21.56 229 PHE A CA 1
ATOM 1566 C C . PHE A 1 200 ? 85.286 53.749 86.264 1.00 23.33 229 PHE A C 1
ATOM 1567 O O . PHE A 1 200 ? 85.230 52.668 86.821 1.00 24.83 229 PHE A O 1
ATOM 1575 N N . ARG A 1 201 ? 86.370 54.496 86.230 1.00 23.72 230 ARG A N 1
ATOM 1576 C CA . ARG A 1 201 ? 87.620 54.145 86.817 1.00 26.47 230 ARG A CA 1
ATOM 1577 C C . ARG A 1 201 ? 88.051 55.339 87.707 1.00 23.74 230 ARG A C 1
ATOM 1578 O O . ARG A 1 201 ? 88.001 56.517 87.287 1.00 21.26 230 ARG A O 1
ATOM 1586 N N . ILE A 1 202 ? 88.563 55.028 88.897 1.00 21.91 231 ILE A N 1
ATOM 1587 C CA . ILE A 1 202 ? 89.186 56.052 89.747 1.00 21.57 231 ILE A CA 1
ATOM 1588 C C . ILE A 1 202 ? 90.609 56.370 89.287 1.00 21.30 231 ILE A C 1
ATOM 1589 O O . ILE A 1 202 ? 91.425 55.482 89.137 1.00 25.94 231 ILE A O 1
ATOM 1594 N N . VAL A 1 203 ? 90.898 57.646 89.021 1.00 20.56 232 VAL A N 1
ATOM 1595 C CA . VAL A 1 203 ? 92.229 58.040 88.574 1.00 20.00 232 VAL A CA 1
ATOM 1596 C C . VAL A 1 203 ? 93.090 58.734 89.627 1.00 19.67 232 VAL A C 1
ATOM 1597 O O . VAL A 1 203 ? 94.287 58.865 89.430 1.00 22.20 232 VAL A O 1
ATOM 1601 N N . HIS A 1 204 ? 92.501 59.176 90.735 1.00 17.58 233 HIS A N 1
ATOM 1602 C CA . HIS A 1 204 ? 93.272 59.868 91.732 1.00 18.25 233 HIS A CA 1
ATOM 1603 C C . HIS A 1 204 ? 92.479 59.929 93.021 1.00 18.58 233 HIS A C 1
ATOM 1604 O O . HIS A 1 204 ? 91.230 60.024 93.011 1.00 16.72 233 HIS A O 1
ATOM 1611 N N . ARG A 1 205 ? 93.210 59.932 94.114 1.00 18.75 234 ARG A N 1
ATOM 1612 C CA . ARG A 1 205 ? 92.599 60.067 95.450 1.00 21.11 234 ARG A CA 1
ATOM 1613 C C . ARG A 1 205 ? 93.330 61.137 96.199 1.00 19.03 234 ARG A C 1
ATOM 1614 O O . ARG A 1 205 ? 94.540 61.143 96.132 1.00 20.01 234 ARG A O 1
ATOM 1622 N N . THR A 1 206 ? 92.612 62.017 96.925 1.00 18.56 235 THR A N 1
ATOM 1623 C CA . THR A 1 206 ? 93.245 62.967 97.793 1.00 17.85 235 THR A CA 1
ATOM 1624 C C . THR A 1 206 ? 93.493 62.334 99.150 1.00 18.52 235 THR A C 1
ATOM 1625 O O . THR A 1 206 ? 93.015 61.236 99.432 1.00 17.39 235 THR A O 1
ATOM 1629 N N . ALA A 1 207 ? 94.212 63.076 99.975 1.00 19.47 236 ALA A N 1
ATOM 1630 C CA . ALA A 1 207 ? 94.446 62.694 101.397 1.00 21.67 236 ALA A CA 1
ATOM 1631 C C . ALA A 1 207 ? 93.134 62.845 102.126 1.00 23.28 236 ALA A C 1
ATOM 1632 O O . ALA A 1 207 ? 92.305 63.685 101.732 1.00 23.81 236 ALA A O 1
ATOM 1634 N N . PRO A 1 208 ? 92.937 62.073 103.195 1.00 23.87 237 PRO A N 1
ATOM 1635 C CA . PRO A 1 208 ? 91.652 62.188 103.911 1.00 23.05 237 PRO A CA 1
ATOM 1636 C C . PRO A 1 208 ? 91.672 63.378 104.805 1.00 21.54 237 PRO A C 1
ATOM 1637 O O . PRO A 1 208 ? 92.731 63.844 105.183 1.00 20.03 237 PRO A O 1
ATOM 1641 N N . VAL A 1 209 ? 90.492 63.896 105.087 1.00 19.45 238 VAL A N 1
ATOM 1642 C CA . VAL A 1 209 ? 90.316 64.977 106.056 1.00 18.08 238 VAL A CA 1
ATOM 1643 C C . VAL A 1 209 ? 89.179 64.542 106.942 1.00 17.76 238 VAL A C 1
ATOM 1644 O O . VAL A 1 209 ? 88.397 63.694 106.545 1.00 16.90 238 VAL A O 1
ATOM 1648 N N . PRO A 1 210 ? 89.028 65.177 108.120 1.00 19.68 239 PRO A N 1
ATOM 1649 C CA . PRO A 1 210 ? 87.844 64.910 108.860 1.00 19.81 239 PRO A CA 1
ATOM 1650 C C . PRO A 1 210 ? 86.638 65.329 108.060 1.00 20.29 239 PRO A C 1
ATOM 1651 O O . PRO A 1 210 ? 86.637 66.340 107.398 1.00 21.79 239 PRO A O 1
ATOM 1655 N N . ARG A 1 211 ? 85.638 64.510 108.185 1.00 22.20 240 ARG A N 1
ATOM 1656 C CA . ARG A 1 211 ? 84.454 64.534 107.384 1.00 25.06 240 ARG A CA 1
ATOM 1657 C C . ARG A 1 211 ? 83.491 65.672 107.689 1.00 22.70 240 ARG A C 1
ATOM 1658 O O . ARG A 1 211 ? 82.978 66.350 106.793 1.00 20.25 240 ARG A O 1
ATOM 1666 N N . ALA A 1 212 ? 83.184 65.873 108.965 1.00 18.29 241 ALA A N 1
ATOM 1667 C CA . ALA A 1 212 ? 82.155 66.873 109.305 1.00 16.53 241 ALA A CA 1
ATOM 1668 C C . ALA A 1 212 ? 82.388 67.386 110.678 1.00 16.84 241 ALA A C 1
ATOM 1669 O O . ALA A 1 212 ? 83.165 66.792 111.421 1.00 13.97 241 ALA A O 1
ATOM 1671 N N . VAL A 1 213 ? 81.726 68.509 110.985 1.00 16.65 242 VAL A N 1
ATOM 1672 C CA . VAL A 1 213 ? 81.992 69.248 112.213 1.00 14.37 242 VAL A CA 1
ATOM 1673 C C . VAL A 1 213 ? 80.746 70.043 112.521 1.00 15.06 242 VAL A C 1
ATOM 1674 O O . VAL A 1 213 ? 80.079 70.592 111.631 1.00 15.18 242 VAL A O 1
ATOM 1678 N N . GLU A 1 214 ? 80.430 70.134 113.806 1.00 14.11 243 GLU A N 1
ATOM 1679 C CA . GLU A 1 214 ? 79.414 71.046 114.296 1.00 16.20 243 GLU A CA 1
ATOM 1680 C C . GLU A 1 214 ? 80.067 72.395 114.541 1.00 16.25 243 GLU A C 1
ATOM 1681 O O . GLU A 1 214 ? 81.071 72.504 115.268 1.00 16.97 243 GLU A O 1
ATOM 1687 N N . MET A 1 215 ? 79.484 73.441 113.984 1.00 16.09 244 MET A N 1
ATOM 1688 C CA . MET A 1 215 ? 79.983 74.779 114.171 1.00 14.88 244 MET A CA 1
ATOM 1689 C C . MET A 1 215 ? 78.938 75.599 114.873 1.00 16.98 244 MET A C 1
ATOM 1690 O O . MET A 1 215 ? 77.728 75.412 114.671 1.00 19.03 244 MET A O 1
ATOM 1695 N N . VAL A 1 216 ? 79.409 76.523 115.690 1.00 16.24 245 VAL A N 1
ATOM 1696 C CA . VAL A 1 216 ? 78.512 77.487 116.303 1.00 16.87 245 VAL A CA 1
ATOM 1697 C C . VAL A 1 216 ? 78.981 78.861 116.027 1.00 18.73 245 VAL A C 1
ATOM 1698 O O . VAL A 1 216 ? 80.189 79.149 115.864 1.00 18.88 245 VAL A O 1
ATOM 1702 N N . ARG A 1 217 ? 78.023 79.768 116.040 1.00 19.73 246 ARG A N 1
ATOM 1703 C CA . ARG A 1 217 ? 78.319 81.100 115.644 1.00 19.32 246 ARG A CA 1
ATOM 1704 C C . ARG A 1 217 ? 79.229 81.802 116.629 1.00 19.22 246 ARG A C 1
ATOM 1705 O O . ARG A 1 217 ? 79.144 81.636 117.838 1.00 17.09 246 ARG A O 1
ATOM 1713 N N . THR A 1 218 ? 80.029 82.677 116.028 1.00 21.94 247 THR A N 1
ATOM 1714 C CA . THR A 1 218 ? 80.752 83.715 116.737 1.00 24.40 247 THR A CA 1
ATOM 1715 C C . THR A 1 218 ? 79.800 84.428 117.650 1.00 23.16 247 THR A C 1
ATOM 1716 O O . THR A 1 218 ? 78.670 84.825 117.248 1.00 25.63 247 THR A O 1
ATOM 1720 N N . GLY A 1 219 ? 80.218 84.584 118.885 1.00 23.61 248 GLY A N 1
ATOM 1721 C CA . GLY A 1 219 ? 79.381 85.268 119.870 1.00 24.57 248 GLY A CA 1
ATOM 1722 C C . GLY A 1 219 ? 78.221 84.518 120.530 1.00 25.43 248 GLY A C 1
ATOM 1723 O O . GLY A 1 219 ? 77.515 85.098 121.390 1.00 26.34 248 GLY A O 1
ATOM 1724 N N . MET A 1 220 ? 78.012 83.242 120.201 1.00 23.44 249 MET A N 1
ATOM 1725 C CA . MET A 1 220 ? 77.059 82.434 120.987 1.00 22.44 249 MET A CA 1
ATOM 1726 C C . MET A 1 220 ? 77.434 82.557 122.458 1.00 21.76 249 MET A C 1
ATOM 1727 O O . MET A 1 220 ? 78.590 82.564 122.823 1.00 22.31 249 MET A O 1
ATOM 1732 N N . ASP A 1 221 ? 76.438 82.661 123.283 1.00 23.90 250 ASP A N 1
ATOM 1733 C CA . ASP A 1 221 ? 76.620 82.741 124.721 1.00 26.08 250 ASP A CA 1
ATOM 1734 C C . ASP A 1 221 ? 77.403 81.489 125.227 1.00 26.75 250 ASP A C 1
ATOM 1735 O O . ASP A 1 221 ? 77.044 80.361 124.912 1.00 22.58 250 ASP A O 1
ATOM 1740 N N . PRO A 1 222 ? 78.513 81.697 125.959 1.00 28.12 251 PRO A N 1
ATOM 1741 C CA . PRO A 1 222 ? 79.351 80.566 126.287 1.00 28.13 251 PRO A CA 1
ATOM 1742 C C . PRO A 1 222 ? 78.632 79.461 127.039 1.00 27.30 251 PRO A C 1
ATOM 1743 O O . PRO A 1 222 ? 79.060 78.307 126.942 1.00 27.07 251 PRO A O 1
ATOM 1747 N N . ALA A 1 223 ? 77.589 79.791 127.807 1.00 25.18 252 ALA A N 1
ATOM 1748 C CA . ALA A 1 223 ? 76.796 78.737 128.530 1.00 25.41 252 ALA A CA 1
ATOM 1749 C C . ALA A 1 223 ? 75.925 77.900 127.547 1.00 23.09 252 ALA A C 1
ATOM 1750 O O . ALA A 1 223 ? 75.728 76.692 127.692 1.00 23.18 252 ALA A O 1
ATOM 1752 N N . VAL A 1 224 ? 75.450 78.555 126.514 1.00 21.69 253 VAL A N 1
ATOM 1753 C CA . VAL A 1 224 ? 74.667 77.865 125.482 1.00 21.32 253 VAL A CA 1
ATOM 1754 C C . VAL A 1 224 ? 75.605 76.954 124.732 1.00 19.95 253 VAL A C 1
ATOM 1755 O O . VAL A 1 224 ? 75.296 75.806 124.521 1.00 21.32 253 VAL A O 1
ATOM 1759 N N . GLU A 1 225 ? 76.760 77.493 124.363 1.00 21.12 254 GLU A N 1
ATOM 1760 C CA . GLU A 1 225 ? 77.759 76.721 123.670 1.00 21.01 254 GLU A CA 1
ATOM 1761 C C . GLU A 1 225 ? 78.147 75.460 124.454 1.00 19.16 254 GLU A C 1
ATOM 1762 O O . GLU A 1 225 ? 78.177 74.366 123.918 1.00 16.91 254 GLU A O 1
ATOM 1768 N N . GLN A 1 226 ? 78.439 75.644 125.733 1.00 20.50 255 GLN A N 1
ATOM 1769 C CA . GLN A 1 226 ? 78.914 74.568 126.575 1.00 24.35 255 GLN A CA 1
ATOM 1770 C C . GLN A 1 226 ? 77.876 73.469 126.738 1.00 22.77 255 GLN A C 1
ATOM 1771 O O . GLN A 1 226 ? 78.187 72.269 126.706 1.00 20.69 255 GLN A O 1
ATOM 1777 N N . ARG A 1 227 ? 76.621 73.895 126.859 1.00 22.76 256 ARG A N 1
ATOM 1778 C CA . ARG A 1 227 ? 75.539 72.968 127.116 1.00 21.12 256 ARG A CA 1
ATOM 1779 C C . ARG A 1 227 ? 75.180 72.248 125.822 1.00 19.86 256 ARG A C 1
ATOM 1780 O O . ARG A 1 227 ? 74.908 71.064 125.839 1.00 17.99 256 ARG A O 1
ATOM 1788 N N . LEU A 1 228 ? 75.169 72.979 124.709 1.00 17.96 257 LEU A N 1
ATOM 1789 C CA . LEU A 1 228 ? 74.978 72.321 123.403 1.00 18.26 257 LEU A CA 1
ATOM 1790 C C . LEU A 1 228 ? 75.954 71.154 123.196 1.00 17.93 257 LEU A C 1
ATOM 1791 O O . LEU A 1 228 ? 75.542 70.072 122.769 1.00 18.44 257 LEU A O 1
ATOM 1796 N N . ARG A 1 229 ? 77.223 71.422 123.480 1.00 18.76 258 ARG A N 1
ATOM 1797 C CA . ARG A 1 229 ? 78.296 70.458 123.352 1.00 19.28 258 ARG A CA 1
ATOM 1798 C C . ARG A 1 229 ? 77.967 69.259 124.227 1.00 20.40 258 ARG A C 1
ATOM 1799 O O . ARG A 1 229 ? 78.018 68.137 123.786 1.00 18.52 258 ARG A O 1
ATOM 1807 N N . VAL A 1 230 ? 77.608 69.523 125.477 1.00 21.26 259 VAL A N 1
ATOM 1808 C CA . VAL A 1 230 ? 77.282 68.432 126.397 1.00 23.24 259 VAL A CA 1
ATOM 1809 C C . VAL A 1 230 ? 76.109 67.676 125.825 1.00 23.00 259 VAL A C 1
ATOM 1810 O O . VAL A 1 230 ? 76.161 66.402 125.730 1.00 22.85 259 VAL A O 1
ATOM 1814 N N . VAL A 1 231 ? 75.093 68.392 125.355 1.00 18.95 260 VAL A N 1
ATOM 1815 C CA . VAL A 1 231 ? 73.894 67.663 124.920 1.00 20.88 260 VAL A CA 1
ATOM 1816 C C . VAL A 1 231 ? 74.193 66.751 123.699 1.00 22.21 260 VAL A C 1
ATOM 1817 O O . VAL A 1 231 ? 73.745 65.611 123.617 1.00 24.58 260 VAL A O 1
ATOM 1821 N N . LEU A 1 232 ? 74.936 67.274 122.733 1.00 20.55 261 LEU A N 1
ATOM 1822 C CA . LEU A 1 232 ? 75.261 66.486 121.554 1.00 19.98 261 LEU A CA 1
ATOM 1823 C C . LEU A 1 232 ? 76.139 65.272 121.906 1.00 21.09 261 LEU A C 1
ATOM 1824 O O . LEU A 1 232 ? 75.864 64.144 121.476 1.00 19.77 261 LEU A O 1
ATOM 1829 N N . LEU A 1 233 ? 77.119 65.506 122.748 1.00 21.77 262 LEU A N 1
ATOM 1830 C CA . LEU A 1 233 ? 77.962 64.443 123.211 1.00 24.96 262 LEU A CA 1
ATOM 1831 C C . LEU A 1 233 ? 77.154 63.335 123.868 1.00 26.44 262 LEU A C 1
ATOM 1832 O O . LEU A 1 233 ? 77.440 62.168 123.655 1.00 28.99 262 LEU A O 1
ATOM 1837 N N . GLN A 1 234 ? 76.123 63.685 124.627 1.00 23.62 263 GLN A N 1
ATOM 1838 C CA . GLN A 1 234 ? 75.295 62.686 125.273 1.00 27.54 263 GLN A CA 1
ATOM 1839 C C . GLN A 1 234 ? 74.327 62.021 124.310 1.00 27.52 263 GLN A C 1
ATOM 1840 O O . GLN A 1 234 ? 73.840 60.990 124.611 1.00 28.30 263 GLN A O 1
ATOM 1846 N N . ALA A 1 235 ? 74.001 62.661 123.191 1.00 26.97 264 ALA A N 1
ATOM 1847 C CA . ALA A 1 235 ? 73.038 62.163 122.249 1.00 27.87 264 ALA A CA 1
ATOM 1848 C C . ALA A 1 235 ? 73.472 60.862 121.642 1.00 28.80 264 ALA A C 1
ATOM 1849 O O . ALA A 1 235 ? 72.668 59.973 121.482 1.00 26.89 264 ALA A O 1
ATOM 1851 N N . ALA A 1 236 ? 74.737 60.742 121.281 1.00 31.83 265 ALA A N 1
ATOM 1852 C CA . ALA A 1 236 ? 75.164 59.574 120.535 1.00 36.41 265 ALA A CA 1
ATOM 1853 C C . ALA A 1 236 ? 74.862 58.280 121.295 1.00 38.86 265 ALA A C 1
ATOM 1854 O O . ALA A 1 236 ? 74.595 57.293 120.672 1.00 43.14 265 ALA A O 1
ATOM 1856 N N . SER A 1 237 ? 74.848 58.281 122.626 1.00 39.23 266 SER A N 1
ATOM 1857 C CA . SER A 1 237 ? 74.453 57.084 123.369 1.00 38.70 266 SER A CA 1
ATOM 1858 C C . SER A 1 237 ? 73.084 57.173 124.066 1.00 36.26 266 SER A C 1
ATOM 1859 O O . SER A 1 237 ? 72.781 56.381 124.946 1.00 31.56 266 SER A O 1
ATOM 1862 N N . ASP A 1 238 ? 72.244 58.108 123.662 1.00 36.23 267 ASP A N 1
ATOM 1863 C CA . ASP A 1 238 ? 70.873 58.154 124.145 1.00 31.93 267 ASP A CA 1
ATOM 1864 C C . ASP A 1 238 ? 69.976 57.487 123.138 1.00 31.28 267 ASP A C 1
ATOM 1865 O O . ASP A 1 238 ? 69.904 57.938 122.004 1.00 31.57 267 ASP A O 1
ATOM 1870 N N . PRO A 1 239 ? 69.238 56.437 123.548 1.00 33.86 268 PRO A N 1
ATOM 1871 C CA . PRO A 1 239 ? 68.299 55.823 122.611 1.00 35.36 268 PRO A CA 1
ATOM 1872 C C . PRO A 1 239 ? 67.226 56.775 122.133 1.00 33.87 268 PRO A C 1
ATOM 1873 O O . PRO A 1 239 ? 66.780 56.676 120.975 1.00 31.33 268 PRO A O 1
ATOM 1877 N N . LYS A 1 240 ? 66.822 57.717 122.983 1.00 32.63 269 LYS A N 1
ATOM 1878 C CA . LYS A 1 240 ? 65.791 58.685 122.545 1.00 33.22 269 LYS A CA 1
ATOM 1879 C C . LYS A 1 240 ? 66.320 59.579 121.419 1.00 31.32 269 LYS A C 1
ATOM 1880 O O . LYS A 1 240 ? 65.538 60.207 120.725 1.00 29.35 269 LYS A O 1
ATOM 1886 N N . ALA A 1 241 ? 67.653 59.620 121.238 1.00 31.02 270 ALA A N 1
ATOM 1887 C CA . ALA A 1 241 ? 68.298 60.404 120.151 1.00 30.32 270 ALA A CA 1
ATOM 1888 C C . ALA A 1 241 ? 68.557 59.602 118.856 1.00 29.04 270 ALA A C 1
ATOM 1889 O O . ALA A 1 241 ? 68.943 60.188 117.828 1.00 29.28 270 ALA A O 1
ATOM 1891 N N . GLY A 1 242 ? 68.301 58.281 118.893 1.00 30.43 271 GLY A N 1
ATOM 1892 C CA . GLY A 1 242 ? 68.596 57.374 117.784 1.00 30.46 271 GLY A CA 1
ATOM 1893 C C . GLY A 1 242 ? 67.973 57.736 116.464 1.00 28.59 271 GLY A C 1
ATOM 1894 O O . GLY A 1 242 ? 68.691 57.980 115.487 1.00 31.23 271 GLY A O 1
ATOM 1895 N N . PRO A 1 243 ? 66.634 57.769 116.397 1.00 28.75 272 PRO A N 1
ATOM 1896 C CA . PRO A 1 243 ? 66.030 58.187 115.133 1.00 29.29 272 PRO A CA 1
ATOM 1897 C C . PRO A 1 243 ? 66.484 59.567 114.667 1.00 29.41 272 PRO A C 1
ATOM 1898 O O . PRO A 1 243 ? 66.769 59.775 113.484 1.00 28.37 272 PRO A O 1
ATOM 1902 N N . ALA A 1 244 ? 66.548 60.507 115.596 1.00 27.97 273 ALA A N 1
ATOM 1903 C CA . ALA A 1 244 ? 66.959 61.891 115.262 1.00 26.29 273 ALA A CA 1
ATOM 1904 C C . ALA A 1 244 ? 68.371 61.922 114.666 1.00 24.08 273 ALA A C 1
ATOM 1905 O O . ALA A 1 244 ? 68.627 62.640 113.714 1.00 23.83 273 ALA A O 1
ATOM 1907 N N . LEU A 1 245 ? 69.275 61.108 115.199 1.00 22.68 274 LEU A N 1
ATOM 1908 C CA . LEU A 1 245 ? 70.634 61.144 114.694 1.00 24.31 274 LEU A CA 1
ATOM 1909 C C . LEU A 1 245 ? 70.738 60.475 113.332 1.00 24.66 274 LEU A C 1
ATOM 1910 O O . LEU A 1 245 ? 71.545 60.899 112.487 1.00 21.93 274 LEU A O 1
ATOM 1915 N N . LYS A 1 246 ? 69.889 59.478 113.095 1.00 26.95 275 LYS A N 1
ATOM 1916 C CA . LYS A 1 246 ? 69.863 58.776 111.796 1.00 30.25 275 LYS A CA 1
ATOM 1917 C C . LYS A 1 246 ? 69.483 59.774 110.709 1.00 30.54 275 LYS A C 1
ATOM 1918 O O . LYS A 1 246 ? 70.147 59.890 109.654 1.00 25.87 275 LYS A O 1
ATOM 1924 N N . ARG A 1 247 ? 68.464 60.563 111.033 1.00 28.62 276 ARG A N 1
ATOM 1925 C CA . ARG A 1 247 ? 67.951 61.599 110.136 1.00 29.09 276 ARG A CA 1
ATOM 1926 C C . ARG A 1 247 ? 68.983 62.739 109.909 1.00 25.25 276 ARG A C 1
ATOM 1927 O O . ARG A 1 247 ? 69.023 63.393 108.853 1.00 19.47 276 ARG A O 1
ATOM 1935 N N . PHE A 1 248 ? 69.801 62.971 110.944 1.00 21.01 277 PHE A N 1
ATOM 1936 C CA . PHE A 1 248 ? 70.812 63.999 110.948 1.00 20.27 277 PHE A CA 1
ATOM 1937 C C . PHE A 1 248 ? 72.064 63.501 110.201 1.00 19.45 277 PHE A C 1
ATOM 1938 O O . PHE A 1 248 ? 73.121 63.383 110.785 1.00 21.17 277 PHE A O 1
ATOM 1946 N N . PHE A 1 249 ? 71.929 63.267 108.902 1.00 22.64 278 PHE A N 1
ATOM 1947 C CA . PHE A 1 249 ? 73.041 62.858 108.005 1.00 25.25 278 PHE A CA 1
ATOM 1948 C C . PHE A 1 249 ? 73.719 61.606 108.500 1.00 24.96 278 PHE A C 1
ATOM 1949 O O . PHE A 1 249 ? 74.940 61.419 108.331 1.00 20.34 278 PHE A O 1
ATOM 1957 N N . ASP A 1 250 ? 72.905 60.769 109.131 1.00 21.05 279 ASP A N 1
ATOM 1958 C CA . ASP A 1 250 ? 73.347 59.502 109.722 1.00 22.16 279 ASP A CA 1
ATOM 1959 C C . ASP A 1 250 ? 74.484 59.731 110.655 1.00 20.59 279 ASP A C 1
ATOM 1960 O O . ASP A 1 250 ? 75.541 59.133 110.545 1.00 22.19 279 ASP A O 1
ATOM 1965 N N . THR A 1 251 ? 74.292 60.647 111.581 1.00 19.66 280 THR A N 1
ATOM 1966 C CA . THR A 1 251 ? 75.376 60.942 112.542 1.00 19.25 280 THR A CA 1
ATOM 1967 C C . THR A 1 251 ? 75.503 59.781 113.526 1.00 19.15 280 THR A C 1
ATOM 1968 O O . THR A 1 251 ? 74.535 59.343 114.096 1.00 19.48 280 THR A O 1
ATOM 1972 N N . THR A 1 252 ? 76.687 59.240 113.631 1.00 19.20 281 THR A N 1
ATOM 1973 C CA . THR A 1 252 ? 76.941 58.038 114.424 1.00 22.21 281 THR A CA 1
ATOM 1974 C C . THR A 1 252 ? 77.855 58.381 115.579 1.00 23.02 281 THR A C 1
ATOM 1975 O O . THR A 1 252 ? 78.164 57.524 116.418 1.00 28.49 281 THR A O 1
ATOM 1979 N N . GLY A 1 253 ? 78.321 59.621 115.628 1.00 21.46 282 GLY A N 1
ATOM 1980 C CA . GLY A 1 253 ? 79.229 60.014 116.674 1.00 24.13 282 GLY A CA 1
ATOM 1981 C C . GLY A 1 253 ? 79.521 61.487 116.690 1.00 21.71 282 GLY A C 1
ATOM 1982 O O . GLY A 1 253 ? 79.523 62.142 115.661 1.00 20.70 282 GLY A O 1
ATOM 1983 N N . PHE A 1 254 ? 79.823 61.995 117.873 1.00 21.54 283 PHE A N 1
ATOM 1984 C CA . PHE A 1 254 ? 80.426 63.312 118.002 1.00 19.46 283 PHE A CA 1
ATOM 1985 C C . PHE A 1 254 ? 81.586 63.178 118.909 1.00 22.31 283 PHE A C 1
ATOM 1986 O O . PHE A 1 254 ? 81.591 62.330 119.850 1.00 23.78 283 PHE A O 1
ATOM 1994 N N . ARG A 1 255 ? 82.566 64.038 118.734 1.00 19.42 284 ARG A N 1
ATOM 1995 C CA . ARG A 1 255 ? 83.603 64.023 119.682 1.00 21.19 284 ARG A CA 1
ATOM 1996 C C . ARG A 1 255 ? 84.274 65.381 119.872 1.00 20.57 284 ARG A C 1
ATOM 1997 O O . ARG A 1 255 ? 84.151 66.283 119.010 1.00 15.98 284 ARG A O 1
ATOM 2005 N N . PRO A 1 256 ? 84.875 65.574 121.062 1.00 19.77 285 PRO A N 1
ATOM 2006 C CA . PRO A 1 256 ? 85.494 66.824 121.350 1.00 19.90 285 PRO A CA 1
ATOM 2007 C C . PRO A 1 256 ? 86.625 67.100 120.353 1.00 17.83 285 PRO A C 1
ATOM 2008 O O . PRO A 1 256 ? 87.277 66.170 119.835 1.00 17.40 285 PRO A O 1
ATOM 2012 N N . LEU A 1 257 ? 86.856 68.353 120.111 1.00 17.70 286 LEU A N 1
ATOM 2013 C CA . LEU A 1 257 ? 88.008 68.735 119.379 1.00 19.99 286 LEU A CA 1
ATOM 2014 C C . LEU A 1 257 ? 89.207 68.414 120.252 1.00 21.65 286 LEU A C 1
ATOM 2015 O O . LEU A 1 257 ? 89.119 68.393 121.486 1.00 20.06 286 LEU A O 1
ATOM 2020 N N . ASP A 1 258 ? 90.307 68.183 119.574 1.00 20.10 287 ASP A N 1
ATOM 2021 C CA . ASP A 1 258 ? 91.541 67.757 120.219 1.00 22.48 287 ASP A CA 1
ATOM 2022 C C . ASP A 1 258 ? 92.691 68.260 119.350 1.00 22.50 287 ASP A C 1
ATOM 2023 O O . ASP A 1 258 ? 92.446 68.904 118.295 1.00 20.23 287 ASP A O 1
ATOM 2028 N N . PRO A 1 259 ? 93.938 68.074 119.816 1.00 22.27 288 PRO A N 1
ATOM 2029 C CA . PRO A 1 259 ? 94.961 68.780 119.065 1.00 22.62 288 PRO A CA 1
ATOM 2030 C C . PRO A 1 259 ? 95.054 68.249 117.626 1.00 20.78 288 PRO A C 1
ATOM 2031 O O . PRO A 1 259 ? 95.335 69.032 116.719 1.00 22.54 288 PRO A O 1
ATOM 2035 N N . THR A 1 260 ? 94.768 66.984 117.403 1.00 21.04 289 THR A N 1
ATOM 2036 C CA . THR A 1 260 ? 94.816 66.423 116.052 1.00 20.68 289 THR A CA 1
ATOM 2037 C C . THR A 1 260 ? 93.751 67.028 115.136 1.00 21.93 289 THR A C 1
ATOM 2038 O O . THR A 1 260 ? 94.053 67.518 114.054 1.00 21.06 289 THR A O 1
ATOM 2042 N N . SER A 1 261 ? 92.507 66.962 115.567 1.00 19.66 290 SER A N 1
ATOM 2043 C CA . SER A 1 261 ? 91.419 67.480 114.754 1.00 19.63 290 SER A CA 1
ATOM 2044 C C . SER A 1 261 ? 91.612 68.964 114.529 1.00 19.94 290 SER A C 1
ATOM 2045 O O . SER A 1 261 ? 91.352 69.481 113.423 1.00 20.93 290 SER A O 1
ATOM 2048 N N . ARG A 1 262 ? 92.112 69.667 115.546 1.00 20.30 291 ARG A N 1
ATOM 2049 C CA . ARG A 1 262 ? 92.431 71.097 115.345 1.00 23.32 291 ARG A CA 1
ATOM 2050 C C . ARG A 1 262 ? 93.487 71.338 114.275 1.00 24.06 291 ARG A C 1
ATOM 2051 O O . ARG A 1 262 ? 93.355 72.266 113.488 1.00 24.92 291 ARG A O 1
ATO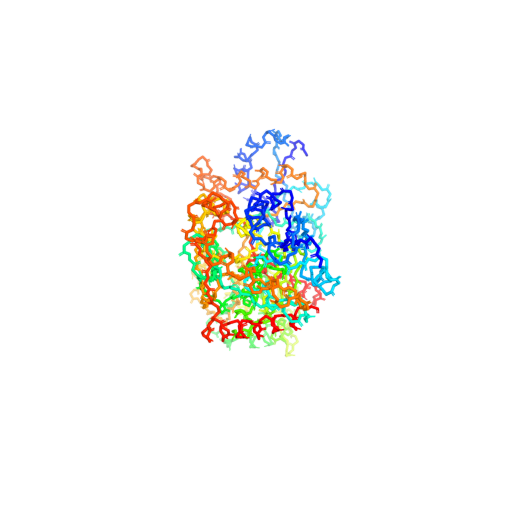M 2059 N N . ARG A 1 263 ? 94.544 70.552 114.313 1.00 24.08 292 ARG A N 1
ATOM 2060 C CA . ARG A 1 263 ? 95.632 70.612 113.331 1.00 24.99 292 ARG A CA 1
ATOM 2061 C C . ARG A 1 263 ? 95.081 70.245 111.968 1.00 22.18 292 ARG A C 1
ATOM 2062 O O . ARG A 1 263 ? 95.371 70.900 111.002 1.00 20.20 292 ARG A O 1
ATOM 2070 N N . ARG A 1 264 ? 94.233 69.240 111.907 1.00 22.00 293 ARG A N 1
ATOM 2071 C CA . ARG A 1 264 ? 93.702 68.825 110.614 1.00 21.89 293 ARG A CA 1
ATOM 2072 C C . ARG A 1 264 ? 92.767 69.861 110.061 1.00 20.99 293 ARG A C 1
ATOM 2073 O O . ARG A 1 264 ? 92.765 70.094 108.845 1.00 21.17 293 ARG A O 1
ATOM 2081 N N . LEU A 1 265 ? 91.946 70.475 110.906 1.00 20.59 294 LEU A N 1
ATOM 2082 C CA . LEU A 1 265 ? 91.097 71.574 110.431 1.00 21.36 294 LEU A CA 1
ATOM 2083 C C . LEU A 1 265 ? 91.894 72.779 110.033 1.00 22.53 294 LEU A C 1
ATOM 2084 O O . LEU A 1 265 ? 91.569 73.446 109.055 1.00 22.09 294 LEU A O 1
ATOM 2089 N N . GLN A 1 266 ? 92.961 73.065 110.778 1.00 24.42 295 GLN A N 1
ATOM 2090 C CA . GLN A 1 266 ? 93.838 74.172 110.421 1.00 27.52 295 GLN A CA 1
ATOM 2091 C C . GLN A 1 266 ? 94.506 73.929 109.020 1.00 25.35 295 GLN A C 1
ATOM 2092 O O . GLN A 1 266 ? 94.562 74.849 108.179 1.00 24.96 295 GLN A O 1
ATOM 2098 N N . GLU A 1 267 ? 94.954 72.710 108.756 1.00 24.46 296 GLU A N 1
ATOM 2099 C CA . GLU A 1 267 ? 95.583 72.409 107.438 1.00 25.91 296 GLU A CA 1
ATOM 2100 C C . GLU A 1 267 ? 94.549 72.518 106.319 1.00 24.42 296 GLU A C 1
ATOM 2101 O O . GLU A 1 267 ? 94.821 73.060 105.250 1.00 22.54 296 GLU A O 1
ATOM 2107 N N . LEU A 1 268 ? 93.358 72.005 106.597 1.00 22.89 297 LEU A N 1
ATOM 2108 C CA . LEU A 1 268 ? 92.276 72.090 105.639 1.00 23.71 297 LEU A CA 1
ATOM 2109 C C . LEU A 1 268 ? 91.905 73.526 105.425 1.00 22.64 297 LEU A C 1
ATOM 2110 O O . LEU A 1 268 ? 91.791 73.983 104.275 1.00 24.91 297 LEU A O 1
ATOM 2115 N N . SER A 1 269 ? 91.731 74.277 106.503 1.00 21.69 298 SER A N 1
ATOM 2116 C CA . SER A 1 269 ? 91.484 75.685 106.368 1.00 20.50 298 SER A CA 1
ATOM 2117 C C . SER A 1 269 ? 92.534 76.418 105.495 1.00 21.44 298 SER A C 1
ATOM 2118 O O . SER A 1 269 ? 92.186 77.178 104.592 1.00 20.98 298 SER A O 1
ATOM 2121 N N . ALA A 1 270 ? 93.807 76.151 105.710 1.00 22.38 299 ALA A N 1
ATOM 2122 C CA . ALA A 1 270 ? 94.862 76.758 104.854 1.00 20.87 299 ALA A CA 1
ATOM 2123 C C . ALA A 1 270 ? 94.608 76.390 103.386 1.00 19.90 299 ALA A C 1
ATOM 2124 O O . ALA A 1 270 ? 94.685 77.221 102.511 1.00 21.24 299 ALA A O 1
ATOM 2126 N N . GLY A 1 271 ? 94.248 75.157 103.147 1.00 18.91 300 GLY A N 1
ATOM 2127 C CA . GLY A 1 271 ? 94.003 74.700 101.795 1.00 20.05 300 GLY A CA 1
ATOM 2128 C C . GLY A 1 271 ? 92.814 75.347 101.149 1.00 18.24 300 GLY A C 1
ATOM 2129 O O . GLY A 1 271 ? 92.848 75.715 99.992 1.00 19.18 300 GLY A O 1
ATOM 2130 N N . VAL A 1 272 ? 91.732 75.465 101.912 1.00 19.29 301 VAL A N 1
ATOM 2131 C CA . VAL A 1 272 ? 90.544 76.192 101.476 1.00 18.76 301 VAL A CA 1
ATOM 2132 C C . VAL A 1 272 ? 90.892 77.628 101.199 1.00 19.08 301 VAL A C 1
ATOM 2133 O O . VAL A 1 272 ? 90.425 78.163 100.208 1.00 16.64 301 VAL A O 1
ATOM 2137 N N . GLN A 1 273 ? 91.689 78.268 102.088 1.00 19.61 302 GLN A N 1
ATOM 2138 C CA . GLN A 1 273 ? 92.019 79.680 101.883 1.00 22.02 302 GLN A CA 1
ATOM 2139 C C . GLN A 1 273 ? 92.783 79.810 100.585 1.00 20.24 302 GLN A C 1
ATOM 2140 O O . GLN A 1 273 ? 92.596 80.739 99.839 1.00 22.81 302 GLN A O 1
ATOM 2146 N N . ARG A 1 274 ? 93.657 78.870 100.339 1.00 21.34 303 ARG A N 1
ATOM 2147 C CA . ARG A 1 274 ? 94.451 78.902 99.107 1.00 21.07 303 ARG A CA 1
ATOM 2148 C C . ARG A 1 274 ? 93.575 78.782 97.893 1.00 19.57 303 ARG A C 1
ATOM 2149 O O . ARG A 1 274 ? 93.786 79.486 96.879 1.00 19.45 303 ARG A O 1
ATOM 2157 N N . VAL A 1 275 ? 92.593 77.880 97.958 1.00 18.36 304 VAL A N 1
ATOM 2158 C CA . VAL A 1 275 ? 91.625 77.756 96.864 1.00 17.66 304 VAL A CA 1
ATOM 2159 C C . VAL A 1 275 ? 90.896 79.100 96.657 1.00 18.72 304 VAL A C 1
ATOM 2160 O O . VAL A 1 275 ? 90.729 79.615 95.530 1.00 17.32 304 VAL A O 1
ATOM 2164 N N . ARG A 1 276 ? 90.481 79.668 97.774 1.00 19.80 305 ARG A N 1
ATOM 2165 C CA . ARG A 1 276 ? 89.765 80.922 97.724 1.00 23.58 305 ARG A CA 1
ATOM 2166 C C . ARG A 1 276 ? 90.625 82.058 97.175 1.00 25.51 305 ARG A C 1
ATOM 2167 O O . ARG A 1 276 ? 90.150 82.890 96.414 1.00 26.18 305 ARG A O 1
ATOM 2175 N N . ASP A 1 277 ? 91.879 82.083 97.585 1.00 25.47 306 ASP A N 1
ATOM 2176 C CA . ASP A 1 277 ? 92.816 83.113 97.148 1.00 28.48 306 ASP A CA 1
ATOM 2177 C C . ASP A 1 277 ? 93.118 82.958 95.642 1.00 31.61 306 ASP A C 1
ATOM 2178 O O . ASP A 1 277 ? 93.259 83.956 94.960 1.00 33.94 306 ASP A O 1
ATOM 2183 N N . HIS A 1 278 ? 93.097 81.742 95.102 1.00 33.89 307 HIS A N 1
ATOM 2184 C CA . HIS A 1 278 ? 93.589 81.485 93.733 1.00 43.85 307 HIS A CA 1
ATOM 2185 C C . HIS A 1 278 ? 92.476 81.001 92.807 1.00 47.89 307 HIS A C 1
ATOM 2186 O O . HIS A 1 278 ? 92.704 80.137 91.973 1.00 55.27 307 HIS A O 1
ATOM 2193 N N . VAL A 1 279 ? 91.297 81.623 92.943 1.00 51.51 308 VAL A N 1
ATOM 2194 C CA . VAL A 1 279 ? 90.122 81.378 92.086 1.00 49.93 308 VAL A CA 1
ATOM 2195 C C . VAL A 1 279 ? 89.312 82.672 91.789 1.00 52.09 308 VAL A C 1
ATOM 2196 O O . VAL A 1 279 ? 88.554 83.180 92.612 1.00 45.06 308 VAL A O 1
ATOM 2200 N N . SER B 1 2 ? 129.316 81.930 160.094 1.00 38.27 31 SER B N 1
ATOM 2201 C CA . SER B 1 2 ? 127.966 82.430 160.480 1.00 35.06 31 SER B CA 1
ATOM 2202 C C . SER B 1 2 ? 127.478 81.586 161.617 1.00 33.47 31 SER B C 1
ATOM 2203 O O . SER B 1 2 ? 127.736 80.404 161.637 1.00 40.18 31 SER B O 1
ATOM 2206 N N . SER B 1 3 ? 126.751 82.186 162.542 1.00 27.94 32 SER B N 1
ATOM 2207 C CA . SER B 1 3 ? 126.057 81.448 163.566 1.00 26.22 32 SER B CA 1
ATOM 2208 C C . SER B 1 3 ? 124.698 80.957 163.114 1.00 21.31 32 SER B C 1
ATOM 2209 O O . SER B 1 3 ? 124.022 80.272 163.860 1.00 19.86 32 SER B O 1
ATOM 2212 N N . VAL B 1 4 ? 124.296 81.301 161.897 1.00 19.04 33 VAL B N 1
ATOM 2213 C CA . VAL B 1 4 ? 123.031 80.899 161.346 1.00 20.77 33 VAL B CA 1
ATOM 2214 C C . VAL B 1 4 ? 123.213 79.867 160.228 1.00 20.38 33 VAL B C 1
ATOM 2215 O O . VAL B 1 4 ? 124.057 80.040 159.365 1.00 19.80 33 VAL B O 1
ATOM 2219 N N . LEU B 1 5 ? 122.409 78.803 160.259 1.00 19.14 34 LEU B N 1
ATOM 2220 C CA . LEU B 1 5 ? 122.422 77.782 159.203 1.00 18.83 34 LEU B CA 1
ATOM 2221 C C . LEU B 1 5 ? 121.129 78.039 158.453 1.00 18.12 34 LEU B C 1
ATOM 2222 O O . LEU B 1 5 ? 120.023 78.018 159.061 1.00 18.00 34 LEU B O 1
ATOM 2227 N N . VAL B 1 6 ? 121.252 78.335 157.159 1.00 17.52 35 VAL B N 1
ATOM 2228 C CA . VAL B 1 6 ? 120.078 78.589 156.373 1.00 16.49 35 VAL B CA 1
ATOM 2229 C C . VAL B 1 6 ? 119.776 77.472 155.388 1.00 15.16 35 VAL B C 1
ATOM 2230 O O . VAL B 1 6 ? 120.562 77.193 154.475 1.00 14.88 35 VAL B O 1
ATOM 2234 N N . LEU B 1 7 ? 118.575 76.940 155.524 1.00 14.19 36 LEU B N 1
ATOM 2235 C CA . LEU B 1 7 ? 118.081 75.840 154.735 1.00 15.92 36 LEU B CA 1
ATOM 2236 C C . LEU B 1 7 ? 117.035 76.374 153.715 1.00 16.29 36 LEU B C 1
ATOM 2237 O O . LEU B 1 7 ? 116.148 77.201 154.019 1.00 17.98 36 LEU B O 1
ATOM 2242 N N . GLY B 1 8 ? 117.117 75.899 152.512 1.00 16.60 37 GLY B N 1
ATOM 2243 C CA . GLY B 1 8 ? 116.084 76.269 151.545 1.00 18.04 37 GLY B CA 1
ATOM 2244 C C . GLY B 1 8 ? 115.803 75.223 150.522 1.00 19.98 37 GLY B C 1
ATOM 2245 O O . GLY B 1 8 ? 116.326 74.108 150.591 1.00 19.10 37 GLY B O 1
ATOM 2246 N N . ARG B 1 9 ? 114.964 75.617 149.560 1.00 20.31 38 ARG B N 1
ATOM 2247 C CA . ARG B 1 9 ? 114.803 74.887 148.319 1.00 21.93 38 ARG B CA 1
ATOM 2248 C C . ARG B 1 9 ? 114.136 75.826 147.323 1.00 21.53 38 ARG B C 1
ATOM 2249 O O . ARG B 1 9 ? 113.664 76.908 147.690 1.00 18.93 38 ARG B O 1
ATOM 2257 N N . ILE B 1 10 ? 114.138 75.410 146.071 1.00 21.75 39 ILE B N 1
ATOM 2258 C CA . ILE B 1 10 ? 113.308 76.065 145.075 1.00 23.21 39 ILE B CA 1
ATOM 2259 C C . ILE B 1 10 ? 111.841 75.650 145.306 1.00 23.79 39 ILE B C 1
ATOM 2260 O O . ILE B 1 10 ? 111.554 74.500 145.451 1.00 22.38 39 ILE B O 1
ATOM 2265 N N . SER B 1 11 ? 110.935 76.607 145.369 1.00 23.76 40 SER B N 1
ATOM 2266 C CA . SER B 1 11 ? 109.579 76.364 145.834 1.00 25.85 40 SER B CA 1
ATOM 2267 C C . SER B 1 11 ? 108.655 77.246 145.022 1.00 32.27 40 SER B C 1
ATOM 2268 O O . SER B 1 11 ? 108.880 78.468 144.899 1.00 29.40 40 SER B O 1
ATOM 2271 N N . ASP B 1 12 ? 107.639 76.600 144.470 1.00 33.79 41 ASP B N 1
ATOM 2272 C CA . ASP B 1 12 ? 106.467 77.302 143.981 1.00 39.75 41 ASP B CA 1
ATOM 2273 C C . ASP B 1 12 ? 105.367 77.300 145.032 1.00 39.28 41 ASP B C 1
ATOM 2274 O O . ASP B 1 12 ? 104.259 77.767 144.758 1.00 40.39 41 ASP B O 1
ATOM 2279 N N . ASP B 1 13 ? 105.646 76.792 146.228 1.00 36.18 42 ASP B N 1
ATOM 2280 C CA . ASP B 1 13 ? 104.644 76.849 147.298 1.00 34.68 42 ASP B CA 1
ATOM 2281 C C . ASP B 1 13 ? 105.293 76.951 148.660 1.00 32.27 42 ASP B C 1
ATOM 2282 O O . ASP B 1 13 ? 105.293 76.005 149.455 1.00 28.12 42 ASP B O 1
ATOM 2287 N N . PRO B 1 14 ? 105.857 78.132 148.936 1.00 32.36 43 PRO B N 1
ATOM 2288 C CA . PRO B 1 14 ? 106.690 78.254 150.097 1.00 31.94 43 PRO B CA 1
ATOM 2289 C C . PRO B 1 14 ? 105.926 78.093 151.401 1.00 34.28 43 PRO B C 1
ATOM 2290 O O . PRO B 1 14 ? 106.496 77.584 152.352 1.00 31.06 43 PRO B O 1
ATOM 2294 N N . ALA B 1 15 ? 104.651 78.494 151.463 1.00 34.36 44 ALA B N 1
ATOM 2295 C CA . ALA B 1 15 ? 103.852 78.277 152.695 1.00 33.23 44 ALA B CA 1
ATOM 2296 C C . ALA B 1 15 ? 103.829 76.786 153.100 1.00 35.07 44 ALA B C 1
ATOM 2297 O O . ALA B 1 15 ? 103.956 76.427 154.262 1.00 40.26 44 ALA B O 1
ATOM 2299 N N . SER B 1 16 ? 103.704 75.929 152.110 1.00 35.23 45 SER B N 1
ATOM 2300 C CA . SER B 1 16 ? 103.601 74.517 152.344 1.00 35.74 45 SER B CA 1
ATOM 2301 C C . SER B 1 16 ? 104.999 73.936 152.577 1.00 34.72 45 SER B C 1
ATOM 2302 O O . SER B 1 16 ? 105.213 73.136 153.501 1.00 28.36 45 SER B O 1
ATOM 2305 N N . HIS B 1 17 ? 105.970 74.353 151.759 1.00 31.31 46 HIS B N 1
ATOM 2306 C CA . HIS B 1 17 ? 107.324 73.805 151.896 1.00 31.12 46 HIS B CA 1
ATOM 2307 C C . HIS B 1 17 ? 108.006 74.240 153.198 1.00 27.10 46 HIS B C 1
ATOM 2308 O O . HIS B 1 17 ? 108.787 73.474 153.742 1.00 27.24 46 HIS B O 1
ATOM 2315 N N . TYR B 1 18 ? 107.678 75.419 153.715 1.00 25.96 47 TYR B N 1
ATOM 2316 C CA . TYR B 1 18 ? 108.241 75.889 155.000 1.00 26.61 47 TYR B CA 1
ATOM 2317 C C . TYR B 1 18 ? 108.086 74.841 156.133 1.00 24.86 47 TYR B C 1
ATOM 2318 O O . TYR B 1 18 ? 108.985 74.614 156.922 1.00 27.25 47 TYR B O 1
ATOM 2327 N N . GLU B 1 19 ? 106.884 74.298 156.224 1.00 27.73 48 GLU B N 1
ATOM 2328 C CA . GLU B 1 19 ? 106.465 73.294 157.214 1.00 27.20 48 GLU B CA 1
ATOM 2329 C C . GLU B 1 19 ? 107.165 71.956 157.022 1.00 25.33 48 GLU B C 1
ATOM 2330 O O . GLU B 1 19 ? 107.194 71.141 157.918 1.00 26.96 48 GLU B O 1
ATOM 2336 N N . GLN B 1 20 ? 107.642 71.690 155.808 1.00 23.78 49 GLN B N 1
ATOM 2337 C CA . GLN B 1 20 ? 108.375 70.466 155.510 1.00 22.83 49 GLN B CA 1
ATOM 2338 C C . GLN B 1 20 ? 109.842 70.587 155.832 1.00 21.45 49 GLN B C 1
ATOM 2339 O O . GLN B 1 20 ? 110.466 69.609 156.161 1.00 21.17 49 GLN B O 1
ATOM 2345 N N . LEU B 1 21 ? 110.369 71.797 155.767 1.00 21.23 50 LEU B N 1
ATOM 2346 C CA . LEU B 1 21 ? 111.765 72.078 156.065 1.00 21.41 50 LEU B CA 1
ATOM 2347 C C . LEU B 1 21 ? 112.073 72.258 157.530 1.00 22.14 50 LEU B C 1
ATOM 2348 O O . LEU B 1 21 ? 113.182 71.890 157.990 1.00 20.27 50 LEU B O 1
ATOM 2353 N N . LYS B 1 22 ? 111.142 72.882 158.272 1.00 21.88 51 LYS B N 1
ATOM 2354 C CA . LYS B 1 22 ? 111.429 73.343 159.617 1.00 21.73 51 LYS B CA 1
ATOM 2355 C C . LYS B 1 22 ? 111.796 72.240 160.602 1.00 23.07 51 LYS B C 1
ATOM 2356 O O . LYS B 1 22 ? 112.716 72.437 161.406 1.00 21.05 51 LYS B O 1
ATOM 2362 N N . PRO B 1 23 ? 111.005 71.144 160.630 1.00 22.59 52 PRO B N 1
ATOM 2363 C CA . PRO B 1 23 ? 111.309 70.161 161.681 1.00 21.72 52 PRO B CA 1
ATOM 2364 C C . PRO B 1 23 ? 112.705 69.599 161.549 1.00 20.06 52 PRO B C 1
ATOM 2365 O O . PRO B 1 23 ? 113.392 69.505 162.542 1.00 20.12 52 PRO B O 1
ATOM 2369 N N . LEU B 1 24 ? 113.146 69.287 160.333 1.00 18.93 53 LEU B N 1
ATOM 2370 C CA . LEU B 1 24 ? 114.534 68.792 160.169 1.00 19.80 53 LEU B CA 1
ATOM 2371 C C . LEU B 1 24 ? 115.561 69.845 160.504 1.00 20.11 53 LEU B C 1
ATOM 2372 O O . LEU B 1 24 ? 116.562 69.567 161.228 1.00 17.76 53 LEU B O 1
ATOM 2377 N N . LEU B 1 25 ? 115.284 71.077 160.086 1.00 19.62 54 LEU B N 1
ATOM 2378 C CA . LEU B 1 25 ? 116.176 72.141 160.476 1.00 20.01 54 LEU B CA 1
ATOM 2379 C C . LEU B 1 25 ? 116.302 72.214 161.988 1.00 20.20 54 LEU B C 1
ATOM 2380 O O . LEU B 1 25 ? 117.413 72.293 162.521 1.00 19.83 54 LEU B O 1
ATOM 2385 N N . ASP B 1 26 ? 115.177 72.197 162.677 1.00 21.69 55 ASP B N 1
ATOM 2386 C CA . ASP B 1 26 ? 115.226 72.240 164.161 1.00 23.83 55 ASP B CA 1
ATOM 2387 C C . ASP B 1 26 ? 115.928 71.014 164.810 1.00 22.82 55 ASP B C 1
ATOM 2388 O O . ASP B 1 26 ? 116.465 71.108 165.908 1.00 21.98 55 ASP B O 1
ATOM 2393 N N . TYR B 1 27 ? 115.913 69.870 164.145 1.00 19.44 56 TYR B N 1
ATOM 2394 C CA . TYR B 1 27 ? 116.746 68.729 164.590 1.00 21.05 56 TYR B CA 1
ATOM 2395 C C . TYR B 1 27 ? 118.246 68.972 164.299 1.00 19.29 56 TYR B C 1
ATOM 2396 O O . TYR B 1 27 ? 119.138 68.685 165.125 1.00 20.41 56 TYR B O 1
ATOM 2405 N N . VAL B 1 28 ? 118.526 69.464 163.098 1.00 17.24 57 VAL B N 1
ATOM 2406 C CA . VAL B 1 28 ? 119.912 69.719 162.674 1.00 17.48 57 VAL B CA 1
ATOM 2407 C C . VAL B 1 28 ? 120.662 70.784 163.485 1.00 17.06 57 VAL B C 1
ATOM 2408 O O . VAL B 1 28 ? 121.780 70.571 163.936 1.00 15.19 57 VAL B O 1
ATOM 2412 N N . VAL B 1 29 ? 120.038 71.957 163.613 1.00 19.06 58 VAL B N 1
ATOM 2413 C CA . VAL B 1 29 ? 120.661 73.117 164.268 1.00 18.67 58 VAL B CA 1
ATOM 2414 C C . VAL B 1 29 ? 121.320 72.845 165.625 1.00 18.58 58 VAL B C 1
ATOM 2415 O O . VAL B 1 29 ? 122.486 73.247 165.800 1.00 18.00 58 VAL B O 1
ATOM 2419 N N . PRO B 1 30 ? 120.615 72.183 166.564 1.00 19.62 59 PRO B N 1
ATOM 2420 C CA . PRO B 1 30 ? 121.267 71.931 167.868 1.00 20.32 59 PRO B CA 1
ATOM 2421 C C . PRO B 1 30 ? 122.510 71.055 167.740 1.00 19.09 59 PRO B C 1
ATOM 2422 O O . PRO B 1 30 ? 123.459 71.251 168.473 1.00 18.00 59 PRO B O 1
ATOM 2426 N N . ARG B 1 31 ? 122.506 70.176 166.756 1.00 18.95 60 ARG B N 1
ATOM 2427 C CA . ARG B 1 31 ? 123.622 69.230 166.495 1.00 20.92 60 ARG B CA 1
ATOM 2428 C C . ARG B 1 31 ? 124.761 69.849 165.711 1.00 19.96 60 ARG B C 1
ATOM 2429 O O . ARG B 1 31 ? 125.759 69.220 165.489 1.00 19.91 60 ARG B O 1
ATOM 2437 N N . MET B 1 32 ? 124.594 71.096 165.300 1.00 19.58 61 MET B N 1
ATOM 2438 C CA . MET B 1 32 ? 125.632 71.867 164.675 1.00 21.02 61 MET B CA 1
ATOM 2439 C C . MET B 1 32 ? 126.259 72.857 165.649 1.00 20.75 61 MET B C 1
ATOM 2440 O O . MET B 1 32 ? 127.003 73.736 165.247 1.00 19.33 61 MET B O 1
ATOM 2445 N N . ARG B 1 33 ? 125.873 72.816 166.905 1.00 20.50 62 ARG B N 1
ATOM 2446 C CA . ARG B 1 33 ? 126.366 73.794 167.835 1.00 20.65 62 ARG B CA 1
ATOM 2447 C C . ARG B 1 33 ? 127.902 73.767 167.924 1.00 22.65 62 ARG B C 1
ATOM 2448 O O . ARG B 1 33 ? 128.562 74.816 168.114 1.00 20.90 62 ARG B O 1
ATOM 2456 N N . GLU B 1 34 ? 128.455 72.576 167.840 1.00 22.65 63 GLU B N 1
ATOM 2457 C CA . GLU B 1 34 ? 129.928 72.358 167.924 1.00 27.37 63 GLU B CA 1
ATOM 2458 C C . GLU B 1 34 ? 130.727 73.081 166.800 1.00 27.27 63 GLU B C 1
ATOM 2459 O O . GLU B 1 34 ? 131.917 73.366 166.983 1.00 26.23 63 GLU B O 1
ATOM 2465 N N . VAL B 1 35 ? 130.095 73.383 165.658 1.00 21.66 64 VAL B N 1
ATOM 2466 C CA . VAL B 1 35 ? 130.793 74.149 164.623 1.00 21.75 64 VAL B CA 1
ATOM 2467 C C . VAL B 1 35 ? 130.292 75.568 164.567 1.00 21.85 64 VAL B C 1
ATOM 2468 O O . VAL B 1 35 ? 130.396 76.245 163.571 1.00 21.79 64 VAL B O 1
ATOM 2472 N N . GLY B 1 36 ? 129.766 76.025 165.688 1.00 23.63 65 GLY B N 1
ATOM 2473 C CA . GLY B 1 36 ? 129.436 77.421 165.873 1.00 25.18 65 GLY B CA 1
ATOM 2474 C C . GLY B 1 36 ? 128.050 77.840 165.399 1.00 23.03 65 GLY B C 1
ATOM 2475 O O . GLY B 1 36 ? 127.716 78.993 165.506 1.00 20.49 65 GLY B O 1
ATOM 2476 N N . ILE B 1 37 ? 127.239 76.931 164.876 1.00 21.97 66 ILE B N 1
ATOM 2477 C CA . ILE B 1 37 ? 125.886 77.297 164.501 1.00 21.21 66 ILE B CA 1
ATOM 2478 C C . ILE B 1 37 ? 125.040 77.420 165.771 1.00 21.21 66 ILE B C 1
ATOM 2479 O O . ILE B 1 37 ? 125.061 76.513 166.646 1.00 18.72 66 ILE B O 1
ATOM 2484 N N . ARG B 1 38 ? 124.361 78.554 165.890 1.00 21.85 67 ARG B N 1
ATOM 2485 C CA . ARG B 1 38 ? 123.409 78.850 167.004 1.00 23.91 67 ARG B CA 1
ATOM 2486 C C . ARG B 1 38 ? 121.919 78.786 166.639 1.00 24.03 67 ARG B C 1
ATOM 2487 O O . ARG B 1 38 ? 121.072 78.611 167.518 1.00 21.93 67 ARG B O 1
ATOM 2495 N N . ARG B 1 39 ? 121.552 79.025 165.380 1.00 22.54 68 ARG B N 1
ATOM 2496 C CA . ARG B 1 39 ? 120.135 79.029 165.016 1.00 22.74 68 ARG B CA 1
ATOM 2497 C C . ARG B 1 39 ? 119.978 78.776 163.518 1.00 20.61 68 ARG B C 1
ATOM 2498 O O . ARG B 1 39 ? 120.957 78.715 162.809 1.00 19.33 68 ARG B O 1
ATOM 2506 N N . GLY B 1 40 ? 118.759 78.488 163.123 1.00 20.69 69 GLY B N 1
ATOM 2507 C CA . GLY B 1 40 ? 118.419 78.107 161.757 1.00 21.06 69 GLY B CA 1
ATOM 2508 C C . GLY B 1 40 ? 117.441 79.089 161.194 1.00 22.07 69 GLY B C 1
ATOM 2509 O O . GLY B 1 40 ? 116.633 79.658 161.932 1.00 21.49 69 GLY B O 1
ATOM 2510 N N . GLU B 1 41 ? 117.521 79.287 159.892 1.00 22.09 70 GLU B N 1
ATOM 2511 C CA . GLU B 1 41 ? 116.503 80.014 159.123 1.00 21.77 70 GLU B CA 1
ATOM 2512 C C . GLU B 1 41 ? 116.192 79.246 157.880 1.00 22.40 70 GLU B C 1
ATOM 2513 O O . GLU B 1 41 ? 116.962 78.405 157.450 1.00 19.51 70 GLU B O 1
ATOM 2519 N N . ILE B 1 42 ? 115.007 79.512 157.348 1.00 22.62 71 ILE B N 1
ATOM 2520 C CA . ILE B 1 42 ? 114.525 78.911 156.134 1.00 23.89 71 ILE B CA 1
ATOM 2521 C C . ILE B 1 42 ? 114.389 80.004 155.084 1.00 22.93 71 ILE B C 1
ATOM 2522 O O . ILE B 1 42 ? 113.794 81.035 155.333 1.00 22.00 71 ILE B O 1
ATOM 2527 N N . LEU B 1 43 ? 114.921 79.773 153.904 1.00 21.45 72 LEU B N 1
ATOM 2528 C CA . LEU B 1 43 ? 114.786 80.752 152.839 1.00 23.04 72 LEU B CA 1
ATOM 2529 C C . LEU B 1 43 ? 114.681 80.024 151.546 1.00 20.81 72 LEU B C 1
ATOM 2530 O O . LEU B 1 43 ? 115.573 79.302 151.173 1.00 19.34 72 LEU B O 1
ATOM 2535 N N . MET B 1 44 ? 113.565 80.226 150.880 1.00 20.15 73 MET B N 1
ATOM 2536 C CA . MET B 1 44 ? 113.253 79.589 149.628 1.00 21.44 73 MET B CA 1
ATOM 2537 C C . MET B 1 44 ? 113.280 80.599 148.504 1.00 20.04 73 MET B C 1
ATOM 2538 O O . MET B 1 44 ? 113.318 81.802 148.732 1.00 22.45 73 MET B O 1
ATOM 2543 N N . ALA B 1 45 ? 113.335 80.100 147.292 1.00 20.46 74 ALA B N 1
ATOM 2544 C CA . ALA B 1 45 ? 113.338 80.932 146.105 1.00 22.81 74 ALA B CA 1
ATOM 2545 C C . ALA B 1 45 ? 112.401 80.306 145.093 1.00 24.56 74 ALA B C 1
ATOM 2546 O O . ALA B 1 45 ? 112.265 79.085 145.023 1.00 24.96 74 ALA B O 1
ATOM 2548 N N . PRO B 1 46 ? 111.714 81.146 144.327 1.00 25.79 75 PRO B N 1
ATOM 2549 C CA . PRO B 1 46 ? 110.828 80.627 143.286 1.00 24.64 75 PRO B CA 1
ATOM 2550 C C . PRO B 1 46 ? 111.481 79.858 142.125 1.00 26.28 75 PRO B C 1
ATOM 2551 O O . PRO B 1 46 ? 110.778 79.128 141.468 1.00 27.14 75 PRO B O 1
ATOM 2555 N N . ASP B 1 47 ? 112.783 79.988 141.875 1.00 21.42 76 ASP B N 1
ATOM 2556 C CA . ASP B 1 47 ? 113.402 79.294 140.757 1.00 23.93 76 ASP B CA 1
ATOM 2557 C C . ASP B 1 47 ? 114.915 79.164 140.982 1.00 24.11 76 ASP B C 1
ATOM 2558 O O . ASP B 1 47 ? 115.440 79.705 141.952 1.00 24.27 76 ASP B O 1
ATOM 2563 N N . ALA B 1 48 ? 115.605 78.542 140.048 1.00 23.92 77 ALA B N 1
ATOM 2564 C CA . ALA B 1 48 ? 117.039 78.247 140.183 1.00 25.03 77 ALA B CA 1
ATOM 2565 C C . ALA B 1 48 ? 117.910 79.472 140.128 1.00 23.93 77 ALA B C 1
ATOM 2566 O O . ALA B 1 48 ? 118.924 79.582 140.816 1.00 19.90 77 ALA B O 1
ATOM 2568 N N . ARG B 1 49 ? 117.526 80.392 139.265 1.00 24.33 78 ARG B N 1
ATOM 2569 C CA . ARG B 1 49 ? 118.246 81.620 139.095 1.00 25.74 78 ARG B CA 1
ATOM 2570 C C . ARG B 1 49 ? 118.296 82.364 140.415 1.00 22.29 78 ARG B C 1
ATOM 2571 O O . ARG B 1 49 ? 119.371 82.857 140.857 1.00 22.49 78 ARG B O 1
ATOM 2579 N N . GLN B 1 50 ? 117.124 82.511 140.998 1.00 19.98 79 GLN B N 1
ATOM 2580 C CA . GLN B 1 50 ? 117.010 83.242 142.284 1.00 20.50 79 GLN B CA 1
ATOM 2581 C C . GLN B 1 50 ? 117.716 82.525 143.432 1.00 18.91 79 GLN B C 1
ATOM 2582 O O . GLN B 1 50 ? 118.464 83.155 144.220 1.00 18.16 79 GLN B O 1
ATOM 2588 N N . MET B 1 51 ? 117.519 81.207 143.507 1.00 17.04 80 MET B N 1
ATOM 2589 C CA . MET B 1 51 ? 118.203 80.456 144.563 1.00 17.73 80 MET B CA 1
ATOM 2590 C C . MET B 1 51 ? 119.695 80.535 144.359 1.00 16.46 80 MET B C 1
ATOM 2591 O O . MET B 1 51 ? 120.439 80.715 145.318 1.00 17.03 80 MET B O 1
ATOM 2596 N N . SER B 1 52 ? 120.165 80.443 143.122 1.00 17.29 81 SER B N 1
ATOM 2597 C CA . SER B 1 52 ? 121.605 80.579 142.881 1.00 18.47 81 SER B CA 1
ATOM 2598 C C . SER B 1 52 ? 122.177 81.885 143.420 1.00 19.08 81 SER B C 1
ATOM 2599 O O . SER B 1 52 ? 123.287 81.921 144.003 1.00 16.42 81 SER B O 1
ATOM 2602 N N . SER B 1 53 ? 121.409 82.970 143.226 1.00 19.60 82 SER B N 1
ATOM 2603 C CA . SER B 1 53 ? 121.776 84.258 143.778 1.00 18.32 82 SER B CA 1
ATOM 2604 C C . SER B 1 53 ? 121.904 84.190 145.306 1.00 17.31 82 SER B C 1
ATOM 2605 O O . SER B 1 53 ? 122.860 84.718 145.844 1.00 18.71 82 SER B O 1
ATOM 2608 N N . TYR B 1 54 ? 120.956 83.540 145.994 1.00 15.83 83 TYR B N 1
ATOM 2609 C CA . TYR B 1 54 ? 121.073 83.390 147.447 1.00 16.56 83 TYR B CA 1
ATOM 2610 C C . TYR B 1 54 ? 122.329 82.634 147.858 1.00 17.65 83 TYR B C 1
ATOM 2611 O O . TYR B 1 54 ? 123.038 82.991 148.820 1.00 16.08 83 TYR B O 1
ATOM 2620 N N . LEU B 1 55 ? 122.581 81.548 147.145 1.00 18.17 84 LEU B N 1
ATOM 2621 C CA . LEU B 1 55 ? 123.742 80.705 147.389 1.00 18.92 84 LEU B CA 1
ATOM 2622 C C . LEU B 1 55 ? 124.981 81.474 147.195 1.00 20.65 84 LEU B C 1
ATOM 2623 O O . LEU B 1 55 ? 125.813 81.488 148.117 1.00 21.17 84 LEU B O 1
ATOM 2628 N N . ARG B 1 56 ? 125.114 82.151 146.050 1.00 19.99 85 ARG B N 1
ATOM 2629 C CA . ARG B 1 56 ? 126.339 82.847 145.750 1.00 21.44 85 ARG B CA 1
ATOM 2630 C C . ARG B 1 56 ? 126.546 83.979 146.825 1.00 19.63 85 ARG B C 1
ATOM 2631 O O . ARG B 1 56 ? 127.664 84.310 147.171 1.00 19.04 85 ARG B O 1
ATOM 2639 N N . ARG B 1 57 ? 125.465 84.580 147.285 1.00 17.63 86 ARG B N 1
ATOM 2640 C CA . ARG B 1 57 ? 125.578 85.653 148.278 1.00 19.24 86 ARG B CA 1
ATOM 2641 C C . ARG B 1 57 ? 125.661 85.146 149.721 1.00 20.24 86 ARG B C 1
ATOM 2642 O O . ARG B 1 57 ? 125.709 85.948 150.661 1.00 17.78 86 ARG B O 1
ATOM 2650 N N . GLY B 1 58 ? 125.724 83.827 149.916 1.00 18.97 87 GLY B N 1
ATOM 2651 C CA . GLY B 1 58 ? 125.843 83.297 151.240 1.00 18.28 87 GLY B CA 1
ATOM 2652 C C . GLY B 1 58 ? 124.564 83.411 152.017 1.00 17.83 87 GLY B C 1
ATOM 2653 O O . GLY B 1 58 ? 124.600 83.352 153.235 1.00 17.81 87 GLY B O 1
ATOM 2654 N N . ARG B 1 59 ? 123.409 83.530 151.381 1.00 15.89 88 ARG B N 1
ATOM 2655 C CA . ARG B 1 59 ? 122.186 83.728 152.141 1.00 17.90 88 ARG B CA 1
ATOM 2656 C C . ARG B 1 59 ? 121.450 82.407 152.417 1.00 18.25 88 ARG B C 1
ATOM 2657 O O . ARG B 1 59 ? 120.626 82.294 153.338 1.00 16.70 88 ARG B O 1
ATOM 2665 N N . VAL B 1 60 ? 121.736 81.394 151.611 1.00 16.46 89 VAL B N 1
ATOM 2666 C CA . VAL B 1 60 ? 121.220 80.074 151.834 1.00 15.97 89 VAL B CA 1
ATOM 2667 C C . VAL B 1 60 ? 122.464 79.200 151.851 1.00 17.29 89 VAL B C 1
ATOM 2668 O O . VAL B 1 60 ? 123.308 79.329 150.944 1.00 16.06 89 VAL B O 1
ATOM 2672 N N . ASP B 1 61 ? 122.530 78.308 152.834 1.00 16.36 90 ASP B N 1
ATOM 2673 C CA . ASP B 1 61 ? 123.674 77.396 153.003 1.00 17.85 90 ASP B CA 1
ATOM 2674 C C . ASP B 1 61 ? 123.499 75.994 152.435 1.00 15.99 90 ASP B C 1
ATOM 2675 O O . ASP B 1 61 ? 124.451 75.414 151.871 1.00 16.08 90 ASP B O 1
ATOM 2680 N N . TRP B 1 62 ? 122.289 75.497 152.552 1.00 15.11 91 TRP B N 1
ATOM 2681 C CA . TRP B 1 62 ? 121.963 74.115 152.326 1.00 15.99 91 TRP B CA 1
ATOM 2682 C C . TRP B 1 62 ? 120.575 74.024 151.647 1.00 17.02 91 TRP B C 1
ATOM 2683 O O . TRP B 1 62 ? 119.635 74.614 152.111 1.00 16.36 91 TRP B O 1
ATOM 2694 N N . VAL B 1 63 ? 120.463 73.281 150.548 1.00 17.00 92 VAL B N 1
ATOM 2695 C CA . VAL B 1 63 ? 119.154 72.959 149.991 1.00 17.24 92 VAL B CA 1
ATOM 2696 C C . VAL B 1 63 ? 119.072 71.474 149.703 1.00 17.86 92 VAL B C 1
ATOM 2697 O O . VAL B 1 63 ? 120.088 70.868 149.349 1.00 17.21 92 VAL B O 1
ATOM 2701 N N . SER B 1 64 ? 117.852 70.949 149.810 1.00 17.11 93 SER B N 1
ATOM 2702 C CA . SER B 1 64 ? 117.464 69.619 149.393 1.00 19.22 93 SER B CA 1
ATOM 2703 C C . SER B 1 64 ? 116.616 69.803 148.170 1.00 18.14 93 SER B C 1
ATOM 2704 O O . SER B 1 64 ? 115.585 70.482 148.212 1.00 17.70 93 SER B O 1
ATOM 2707 N N . GLU B 1 65 ? 117.078 69.219 147.071 1.00 16.44 94 GLU B N 1
ATOM 2708 C CA . GLU B 1 65 ? 116.518 69.491 145.794 1.00 17.47 94 GLU B CA 1
ATOM 2709 C C . GLU B 1 65 ? 116.548 68.240 144.957 1.00 17.51 94 GLU B C 1
ATOM 2710 O O . GLU B 1 65 ? 117.314 67.301 145.239 1.00 15.00 94 GLU B O 1
ATOM 2716 N N . THR B 1 66 ? 115.698 68.188 143.938 1.00 16.66 95 THR B N 1
ATOM 2717 C CA . THR B 1 66 ? 115.730 67.067 143.054 1.00 17.04 95 THR B CA 1
ATOM 2718 C C . THR B 1 66 ? 116.975 67.315 142.227 1.00 17.21 95 THR B C 1
ATOM 2719 O O . THR B 1 66 ? 117.500 68.457 142.152 1.00 17.01 95 THR B O 1
ATOM 2723 N N . THR B 1 67 ? 117.474 66.279 141.599 1.00 15.52 96 THR B N 1
ATOM 2724 C CA . THR B 1 67 ? 118.817 66.375 141.053 1.00 15.66 96 THR B CA 1
ATOM 2725 C C . THR B 1 67 ? 118.949 67.309 139.869 1.00 15.51 96 THR B C 1
ATOM 2726 O O . THR B 1 67 ? 119.997 67.876 139.657 1.00 15.36 96 THR B O 1
ATOM 2730 N N . GLY B 1 68 ? 117.880 67.474 139.095 1.00 15.62 97 GLY B N 1
ATOM 2731 C CA . GLY B 1 68 ? 117.915 68.409 137.972 1.00 18.50 97 GLY B CA 1
ATOM 2732 C C . GLY B 1 68 ? 118.033 69.842 138.398 1.00 16.20 97 GLY B C 1
ATOM 2733 O O . GLY B 1 68 ? 118.868 70.578 137.911 1.00 18.77 97 GLY B O 1
ATOM 2734 N N . ALA B 1 69 ? 117.199 70.198 139.341 1.00 17.18 98 ALA B N 1
ATOM 2735 C CA . ALA B 1 69 ? 117.208 71.496 139.977 1.00 17.26 98 ALA B CA 1
ATOM 2736 C C . ALA B 1 69 ? 118.583 71.716 140.590 1.00 16.92 98 ALA B C 1
ATOM 2737 O O . ALA B 1 69 ? 119.122 72.788 140.463 1.00 16.42 98 ALA B O 1
ATOM 2739 N N . ALA B 1 70 ? 119.138 70.680 141.242 1.00 15.47 99 ALA B N 1
ATOM 2740 C CA . ALA B 1 70 ? 120.445 70.826 141.891 1.00 15.85 99 ALA B CA 1
ATOM 2741 C C . ALA B 1 70 ? 121.536 71.138 140.845 1.00 15.59 99 ALA B C 1
ATOM 2742 O O . ALA B 1 70 ? 122.381 71.971 141.110 1.00 15.71 99 ALA B O 1
ATOM 2744 N N . MET B 1 71 ? 121.502 70.478 139.684 1.00 15.78 100 MET B N 1
ATOM 2745 C CA . MET B 1 71 ? 122.472 70.773 138.631 1.00 16.77 100 MET B CA 1
ATOM 2746 C C . MET B 1 71 ? 122.291 72.164 138.069 1.00 16.95 100 MET B C 1
ATOM 2747 O O . MET B 1 71 ? 123.276 72.795 137.724 1.00 17.91 100 MET B O 1
ATOM 2752 N N . LEU B 1 72 ? 121.054 72.669 137.973 1.00 16.62 101 LEU B N 1
ATOM 2753 C CA . LEU B 1 72 ? 120.863 74.068 137.641 1.00 17.50 101 LEU B CA 1
ATOM 2754 C C . LEU B 1 72 ? 121.630 75.006 138.598 1.00 20.74 101 LEU B C 1
ATOM 2755 O O . LEU B 1 72 ? 122.216 76.040 138.173 1.00 20.37 101 LEU B O 1
ATOM 2760 N N . LEU B 1 73 ? 121.625 74.678 139.899 1.00 18.56 102 LEU B N 1
ATOM 2761 C CA . LEU B 1 73 ? 122.325 75.488 140.865 1.00 17.11 102 LEU B CA 1
ATOM 2762 C C . LEU B 1 73 ? 123.822 75.261 140.695 1.00 18.16 102 LEU B C 1
ATOM 2763 O O . LEU B 1 73 ? 124.559 76.208 140.697 1.00 21.88 102 LEU B O 1
ATOM 2768 N N . GLU B 1 74 ? 124.253 74.008 140.557 1.00 18.05 103 GLU B N 1
ATOM 2769 C CA . GLU B 1 74 ? 125.659 73.705 140.353 1.00 19.75 103 GLU B CA 1
ATOM 2770 C C . GLU B 1 74 ? 126.254 74.415 139.154 1.00 19.01 103 GLU B C 1
ATOM 2771 O O . GLU B 1 74 ? 127.334 75.037 139.240 1.00 18.36 103 GLU B O 1
ATOM 2777 N N . GLN B 1 75 ? 125.539 74.389 138.041 1.00 18.25 104 GLN B N 1
ATOM 2778 C CA . GLN B 1 75 ? 126.023 75.036 136.829 1.00 19.77 104 GLN B CA 1
ATOM 2779 C C . GLN B 1 75 ? 126.242 76.536 136.982 1.00 20.75 104 GLN B C 1
ATOM 2780 O O . GLN B 1 75 ? 127.012 77.164 136.238 1.00 19.50 104 GLN B O 1
ATOM 2786 N N . ARG B 1 76 ? 125.481 77.123 137.872 1.00 20.30 105 ARG B N 1
ATOM 2787 C CA . ARG B 1 76 ? 125.647 78.518 138.140 1.00 23.55 105 ARG B CA 1
ATOM 2788 C C . ARG B 1 76 ? 126.778 78.866 139.088 1.00 22.19 105 ARG B C 1
ATOM 2789 O O . ARG B 1 76 ? 127.044 80.012 139.256 1.00 26.26 105 ARG B O 1
ATOM 2797 N N . GLY B 1 77 ? 127.508 77.900 139.611 1.00 22.13 106 GLY B N 1
ATOM 2798 C CA . GLY B 1 77 ? 128.758 78.164 140.331 1.00 23.22 106 GLY B CA 1
ATOM 2799 C C . GLY B 1 77 ? 128.541 78.251 141.837 1.00 23.33 106 GLY B C 1
ATOM 2800 O O . GLY B 1 77 ? 129.471 78.324 142.569 1.00 26.00 106 GLY B O 1
ATOM 2801 N N . SER B 1 78 ? 127.304 78.120 142.295 1.00 23.82 107 SER B N 1
ATOM 2802 C CA . SER B 1 78 ? 126.908 78.499 143.620 1.00 26.67 107 SER B CA 1
ATOM 2803 C C . SER B 1 78 ? 126.791 77.344 144.624 1.00 24.21 107 SER B C 1
ATOM 2804 O O . SER B 1 78 ? 126.546 77.607 145.783 1.00 20.17 107 SER B O 1
ATOM 2807 N N . ALA B 1 79 ? 126.919 76.092 144.164 1.00 22.27 108 ALA B N 1
ATOM 2808 C CA . ALA B 1 79 ? 126.680 74.954 145.016 1.00 21.15 108 ALA B CA 1
ATOM 2809 C C . ALA B 1 79 ? 127.310 73.683 144.552 1.00 21.20 108 ALA B C 1
ATOM 2810 O O . ALA B 1 79 ? 127.605 73.491 143.371 1.00 20.28 108 ALA B O 1
ATOM 2812 N N . HIS B 1 80 ? 127.514 72.805 145.518 1.00 17.94 109 HIS B N 1
ATOM 2813 C CA . HIS B 1 80 ? 128.000 71.482 145.196 1.00 18.68 109 HIS B CA 1
ATOM 2814 C C . HIS B 1 80 ? 127.301 70.429 146.063 1.00 17.80 109 HIS B C 1
ATOM 2815 O O . HIS B 1 80 ? 126.726 70.728 147.107 1.00 18.24 109 HIS B O 1
ATOM 2822 N N . PRO B 1 81 ? 127.357 69.184 145.645 1.00 17.28 110 PRO B N 1
ATOM 2823 C CA . PRO B 1 81 ? 126.669 68.153 146.388 1.00 16.67 110 PRO B CA 1
ATOM 2824 C C . PRO B 1 81 ? 127.296 67.847 147.712 1.00 15.63 110 PRO B C 1
ATOM 2825 O O . PRO B 1 81 ? 128.502 67.935 147.854 1.00 15.06 110 PRO B O 1
ATOM 2829 N N . LEU B 1 82 ? 126.461 67.475 148.644 1.00 15.53 111 LEU B N 1
ATOM 2830 C CA . LEU B 1 82 ? 126.892 67.090 149.955 1.00 16.20 111 LEU B CA 1
ATOM 2831 C C . LEU B 1 82 ? 126.605 65.592 150.174 1.00 17.31 111 LEU B C 1
ATOM 2832 O O . LEU B 1 82 ? 127.505 64.855 150.588 1.00 18.16 111 LEU B O 1
ATOM 2837 N N . LEU B 1 83 ? 125.345 65.174 149.997 1.00 17.02 112 LEU B N 1
ATOM 2838 C CA . LEU B 1 83 ? 124.898 63.786 150.135 1.00 15.78 112 LEU B CA 1
ATOM 2839 C C . LEU B 1 83 ? 123.817 63.469 149.117 1.00 15.58 112 LEU B C 1
ATOM 2840 O O . LEU B 1 83 ? 123.081 64.367 148.680 1.00 17.20 112 LEU B O 1
ATOM 2845 N N . MET B 1 84 ? 123.677 62.220 148.743 1.00 15.52 113 MET B N 1
ATOM 2846 C CA . MET B 1 84 ? 122.512 61.778 147.933 1.00 16.68 113 MET B CA 1
ATOM 2847 C C . MET B 1 84 ? 121.357 61.483 148.814 1.00 17.37 113 MET B C 1
ATOM 2848 O O . MET B 1 84 ? 121.551 61.096 149.985 1.00 19.11 113 MET B O 1
ATOM 2853 N N . THR B 1 85 ? 120.156 61.719 148.302 1.00 15.31 114 THR B N 1
ATOM 2854 C CA . THR B 1 85 ? 118.982 61.691 149.098 1.00 16.64 114 THR B CA 1
ATOM 2855 C C . THR B 1 85 ? 117.972 60.756 148.527 1.00 19.05 114 THR B C 1
ATOM 2856 O O . THR B 1 85 ? 117.685 60.720 147.321 1.00 19.59 114 THR B O 1
ATOM 2860 N N . GLU B 1 86 ? 117.390 59.998 149.415 1.00 19.63 115 GLU B N 1
ATOM 2861 C CA . GLU B 1 86 ? 116.433 59.030 149.079 1.00 20.51 115 GLU B CA 1
ATOM 2862 C C . GLU B 1 86 ? 115.123 59.534 149.671 1.00 21.08 115 GLU B C 1
ATOM 2863 O O . GLU B 1 86 ? 115.076 59.890 150.843 1.00 19.23 115 GLU B O 1
ATOM 2869 N N . ARG B 1 87 ? 114.058 59.498 148.874 1.00 20.69 116 ARG B N 1
ATOM 2870 C CA . ARG B 1 87 ? 112.758 59.982 149.294 1.00 21.20 116 ARG B CA 1
ATOM 2871 C C . ARG B 1 87 ? 111.726 58.908 148.924 1.00 21.77 116 ARG B C 1
ATOM 2872 O O . ARG B 1 87 ? 111.845 58.281 147.867 1.00 21.35 116 ARG B O 1
ATOM 2880 N N . GLY B 1 88 ? 110.767 58.677 149.820 1.00 21.82 117 GLY B N 1
ATOM 2881 C CA . GLY B 1 88 ? 109.803 57.574 149.693 1.00 25.75 117 GLY B CA 1
ATOM 2882 C C . GLY B 1 88 ? 110.401 56.220 149.426 1.00 24.96 117 GLY B C 1
ATOM 2883 O O . GLY B 1 88 ? 109.828 55.439 148.739 1.00 25.51 117 GLY B O 1
ATOM 2884 N N . GLY B 1 89 ? 111.593 55.966 149.945 1.00 25.83 118 GLY B N 1
ATOM 2885 C CA . GLY B 1 89 ? 112.302 54.734 149.736 1.00 27.12 118 GLY B CA 1
ATOM 2886 C C . GLY B 1 89 ? 112.959 54.526 148.398 1.00 26.38 118 GLY B C 1
ATOM 2887 O O . GLY B 1 89 ? 113.374 53.452 148.115 1.00 24.79 118 GLY B O 1
ATOM 2888 N N . LEU B 1 90 ? 113.030 55.539 147.544 1.00 24.17 119 LEU B N 1
ATOM 2889 C CA . LEU B 1 90 ? 113.520 55.370 146.223 1.00 24.82 119 LEU B CA 1
ATOM 2890 C C . LEU B 1 90 ? 114.678 56.343 146.050 1.00 24.38 119 LEU B C 1
ATOM 2891 O O . LEU B 1 90 ? 114.578 57.531 146.341 1.00 21.63 119 LEU B O 1
ATOM 2896 N N . ARG B 1 91 ? 115.766 55.806 145.586 1.00 22.36 120 ARG B N 1
ATOM 2897 C CA . ARG B 1 91 ? 116.922 56.565 145.331 1.00 23.15 120 ARG B CA 1
ATOM 2898 C C . ARG B 1 91 ? 116.875 57.205 143.984 1.00 22.35 120 ARG B C 1
ATOM 2899 O O . ARG B 1 91 ? 117.571 58.161 143.765 1.00 19.89 120 ARG B O 1
ATOM 2907 N N . ASP B 1 92 ? 116.118 56.581 143.088 1.00 20.65 121 ASP B N 1
ATOM 2908 C CA . ASP B 1 92 ? 116.043 56.936 141.704 1.00 20.66 121 ASP B CA 1
ATOM 2909 C C . ASP B 1 92 ? 114.659 57.289 141.323 1.00 18.04 121 ASP B C 1
ATOM 2910 O O . ASP B 1 92 ? 113.709 56.903 141.964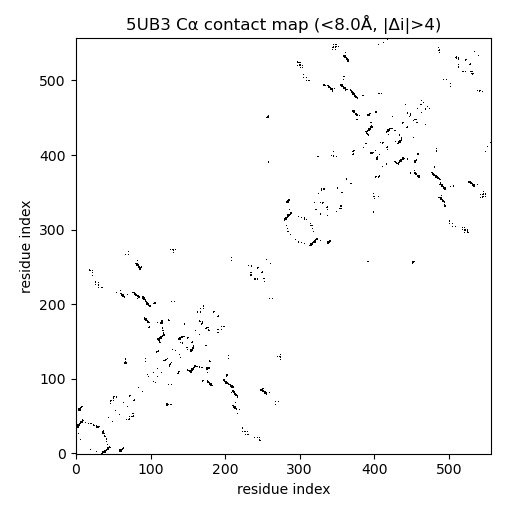 1.00 16.96 121 ASP B O 1
ATOM 2915 N N . PHE B 1 93 ? 114.550 58.050 140.258 1.00 18.01 122 PHE B N 1
ATOM 2916 C CA . PHE B 1 93 ? 113.283 58.208 139.557 1.00 17.65 122 PHE B CA 1
ATOM 2917 C C . PHE B 1 93 ? 113.472 58.446 138.074 1.00 18.09 122 PHE B C 1
ATOM 2918 O O . PHE B 1 93 ? 114.593 58.643 137.615 1.00 19.78 122 PHE B O 1
ATOM 2926 N N . HIS B 1 94 ? 112.370 58.452 137.340 1.00 18.07 123 HIS B N 1
ATOM 2927 C CA . HIS B 1 94 ? 112.400 58.818 135.922 1.00 18.39 123 HIS B CA 1
ATOM 2928 C C . HIS B 1 94 ? 111.108 59.517 135.535 1.00 18.06 123 HIS B C 1
ATOM 2929 O O . HIS B 1 94 ? 110.182 59.648 136.321 1.00 18.73 123 HIS B O 1
ATOM 2936 N N . THR B 1 95 ? 111.062 59.978 134.302 1.00 18.21 124 THR B N 1
ATOM 2937 C CA . THR B 1 95 ? 109.941 60.699 133.789 1.00 17.82 124 THR B CA 1
ATOM 2938 C C . THR B 1 95 ? 109.162 59.748 132.914 1.00 17.79 124 THR B C 1
ATOM 2939 O O . THR B 1 95 ? 109.728 59.030 132.144 1.00 17.73 124 THR B O 1
ATOM 2943 N N . LEU B 1 96 ? 107.849 59.822 133.032 1.00 18.76 125 LEU B N 1
ATOM 2944 C CA . LEU B 1 96 ? 107.028 59.144 132.082 1.00 19.59 125 LEU B CA 1
ATOM 2945 C C . LEU B 1 96 ? 106.223 60.199 131.267 1.00 17.83 125 LEU B C 1
ATOM 2946 O O . LEU B 1 96 ? 105.944 61.296 131.711 1.00 15.82 125 LEU B O 1
ATOM 2951 N N . PHE B 1 97 ? 105.997 59.849 130.025 1.00 17.12 126 PHE B N 1
ATOM 2952 C CA . PHE B 1 97 ? 105.188 60.620 129.104 1.00 16.03 126 PHE B CA 1
ATOM 2953 C C . PHE B 1 97 ? 103.866 59.863 128.992 1.00 17.66 126 PHE B C 1
ATOM 2954 O O . PHE B 1 97 ? 103.856 58.635 128.715 1.00 21.24 126 PHE B O 1
ATOM 2962 N N . PHE B 1 98 ? 102.761 60.534 129.265 1.00 17.58 127 PHE B N 1
ATOM 2963 C CA . PHE B 1 98 ? 101.500 59.891 129.171 1.00 16.33 127 PHE B CA 1
ATOM 2964 C C . PHE B 1 98 ? 100.565 60.675 128.258 1.00 17.51 127 PHE B C 1
ATOM 2965 O O . PHE B 1 98 ? 100.725 61.896 128.005 1.00 15.80 127 PHE B O 1
ATOM 2973 N N . VAL B 1 99 ? 99.581 59.941 127.761 1.00 16.90 128 VAL B N 1
ATOM 2974 C CA . VAL B 1 99 ? 98.556 60.470 126.875 1.00 15.82 128 VAL B CA 1
ATOM 2975 C C . VAL B 1 99 ? 97.179 59.944 127.254 1.00 17.49 128 VAL B C 1
ATOM 2976 O O . VAL B 1 99 ? 97.048 58.965 127.992 1.00 17.12 128 VAL B O 1
ATOM 2980 N N . ARG B 1 100 ? 96.146 60.568 126.739 1.00 16.42 129 ARG B N 1
ATOM 2981 C CA . ARG B 1 100 ? 94.833 59.950 126.807 1.00 19.01 129 ARG B CA 1
ATOM 2982 C C . ARG B 1 100 ? 94.887 58.616 126.086 1.00 19.25 129 ARG B C 1
ATOM 2983 O O . ARG B 1 100 ? 95.589 58.459 125.030 1.00 20.65 129 ARG B O 1
ATOM 2991 N N . ARG B 1 101 ? 94.195 57.629 126.653 1.00 19.45 130 ARG B N 1
ATOM 2992 C CA . ARG B 1 101 ? 94.203 56.264 126.065 1.00 21.02 130 ARG B CA 1
ATOM 2993 C C . ARG B 1 101 ? 93.817 56.247 124.603 1.00 22.34 130 ARG B C 1
ATOM 2994 O O . ARG B 1 101 ? 94.366 55.461 123.811 1.00 20.01 130 ARG B O 1
ATOM 3002 N N . ASP B 1 102 ? 92.870 57.119 124.262 1.00 21.48 131 ASP B N 1
ATOM 3003 C CA . ASP B 1 102 ? 92.445 57.330 122.866 1.00 25.89 131 ASP B CA 1
ATOM 3004 C C . ASP B 1 102 ? 93.363 58.193 122.005 1.00 24.73 131 ASP B C 1
ATOM 3005 O O . ASP B 1 102 ? 93.019 58.480 120.871 1.00 25.55 131 ASP B O 1
ATOM 3010 N N . SER B 1 103 ? 94.539 58.604 122.496 1.00 22.69 132 SER B N 1
ATOM 3011 C CA . SER B 1 103 ? 95.495 59.347 121.664 1.00 22.33 132 SER B CA 1
ATOM 3012 C C . SER B 1 103 ? 96.030 58.470 120.535 1.00 19.30 132 SER B C 1
ATOM 3013 O O . SER B 1 103 ? 96.248 57.316 120.741 1.00 17.93 132 SER B O 1
ATOM 3016 N N . PRO B 1 104 ? 96.356 59.051 119.373 1.00 19.83 133 PRO B N 1
ATOM 3017 C CA . PRO B 1 104 ? 97.048 58.237 118.365 1.00 19.87 133 PRO B CA 1
ATOM 3018 C C . PRO B 1 104 ? 98.540 58.080 118.656 1.00 21.53 133 PRO B C 1
ATOM 3019 O O . PRO B 1 104 ? 99.249 57.370 117.945 1.00 19.99 133 PRO B O 1
ATOM 3023 N N . ILE B 1 105 ? 99.021 58.677 119.749 1.00 19.24 134 ILE B N 1
ATOM 3024 C CA . ILE B 1 105 ? 100.416 58.602 120.116 1.00 20.33 134 ILE B CA 1
ATOM 3025 C C . ILE B 1 105 ? 100.690 57.345 120.936 1.00 20.47 134 ILE B C 1
ATOM 3026 O O . ILE B 1 105 ? 100.041 57.114 121.953 1.00 19.77 134 ILE B O 1
ATOM 3031 N N . HIS B 1 106 ? 101.703 56.586 120.504 1.00 19.78 135 HIS B N 1
ATOM 3032 C CA . HIS B 1 106 ? 102.180 55.400 121.209 1.00 23.20 135 HIS B CA 1
ATOM 3033 C C . HIS B 1 106 ? 103.651 55.450 121.515 1.00 21.27 135 HIS B C 1
ATOM 3034 O O . HIS B 1 106 ? 104.124 54.573 122.147 1.00 23.37 135 HIS B O 1
ATOM 3041 N N . SER B 1 107 ? 104.389 56.450 121.086 1.00 20.81 136 SER B N 1
ATOM 3042 C CA . SER B 1 107 ? 105.823 56.426 121.298 1.00 21.51 136 SER B CA 1
ATOM 3043 C C . SER B 1 107 ? 106.351 57.833 121.228 1.00 21.91 136 SER B C 1
ATOM 3044 O O . SER B 1 107 ? 105.743 58.734 120.675 1.00 21.18 136 SER B O 1
ATOM 3047 N N . LEU B 1 108 ? 107.534 58.010 121.756 1.00 22.64 137 LEU B N 1
ATOM 3048 C CA . LEU B 1 108 ? 108.104 59.333 121.787 1.00 22.69 137 LEU B CA 1
ATOM 3049 C C . LEU B 1 108 ? 108.339 59.906 120.383 1.00 21.41 137 LEU B C 1
ATOM 3050 O O . LEU B 1 108 ? 108.244 61.115 120.210 1.00 19.16 137 LEU B O 1
ATOM 3055 N N . SER B 1 109 ? 108.675 59.073 119.390 1.00 21.98 138 SER B N 1
ATOM 3056 C CA . SER B 1 109 ? 108.904 59.586 117.994 1.00 24.12 138 SER B CA 1
ATOM 3057 C C . SER B 1 109 ? 107.720 60.404 117.448 1.00 23.39 138 SER B C 1
ATOM 3058 O O . SER B 1 109 ? 107.857 61.386 116.673 1.00 25.49 138 SER B O 1
ATOM 3061 N N . GLN B 1 110 ? 106.541 60.070 117.939 1.00 20.83 139 GLN B N 1
ATOM 3062 C CA . GLN B 1 110 ? 105.356 60.720 117.464 1.00 22.36 139 GLN B CA 1
ATOM 3063 C C . GLN B 1 110 ? 105.090 62.068 118.093 1.00 22.77 139 GLN B C 1
ATOM 3064 O O . GLN B 1 110 ? 104.104 62.688 117.743 1.00 26.54 139 GLN B O 1
ATOM 3070 N N . LEU B 1 111 ? 105.983 62.551 118.978 1.00 23.46 140 LEU B N 1
ATOM 3071 C CA . LEU B 1 111 ? 105.850 63.879 119.592 1.00 24.77 140 LEU B CA 1
ATOM 3072 C C . LEU B 1 111 ? 106.113 65.035 118.672 1.00 22.93 140 LEU B C 1
ATOM 3073 O O . LEU B 1 111 ? 105.704 66.159 118.961 1.00 19.31 140 LEU B O 1
ATOM 3078 N N . ARG B 1 112 ? 106.778 64.798 117.549 1.00 23.29 141 ARG B N 1
ATOM 3079 C CA . ARG B 1 112 ? 106.929 65.861 116.553 1.00 25.53 141 ARG B CA 1
ATOM 3080 C C . ARG B 1 112 ? 105.558 66.246 116.095 1.00 23.01 141 ARG B C 1
ATOM 3081 O O . ARG B 1 112 ? 104.726 65.388 115.833 1.00 23.88 141 ARG B O 1
ATOM 3089 N N . GLY B 1 113 ? 105.315 67.537 116.039 1.00 21.38 142 GLY B N 1
ATOM 3090 C CA . GLY B 1 113 ? 104.041 68.056 115.648 1.00 23.05 142 GLY B CA 1
ATOM 3091 C C . GLY B 1 113 ? 102.986 67.984 116.728 1.00 24.47 142 GLY B C 1
ATOM 3092 O O . GLY B 1 113 ? 101.837 68.318 116.456 1.00 24.33 142 GLY B O 1
ATOM 3093 N N . HIS B 1 114 ? 103.371 67.581 117.950 1.00 21.65 143 HIS B N 1
ATOM 3094 C CA . HIS B 1 114 ? 102.440 67.417 119.036 1.00 21.21 143 HIS B CA 1
ATOM 3095 C C . HIS B 1 114 ? 102.882 68.272 120.251 1.00 19.98 143 HIS B C 1
ATOM 3096 O O . HIS B 1 114 ? 104.004 68.845 120.300 1.00 17.02 143 HIS B O 1
ATOM 3103 N N . THR B 1 115 ? 101.992 68.354 121.231 1.00 16.42 144 THR B N 1
ATOM 3104 C CA . THR B 1 115 ? 102.196 69.216 122.370 1.00 15.23 144 THR B CA 1
ATOM 3105 C C . THR B 1 115 ? 102.380 68.450 123.688 1.00 14.69 144 THR B C 1
ATOM 3106 O O . THR B 1 115 ? 101.860 67.324 123.876 1.00 13.50 144 THR B O 1
ATOM 3110 N N . LEU B 1 116 ? 103.140 69.088 124.573 1.00 13.54 145 LEU B N 1
ATOM 3111 C CA . LEU B 1 116 ? 103.613 68.486 125.822 1.00 13.93 145 LEU B CA 1
ATOM 3112 C C . LEU B 1 116 ? 103.336 69.459 126.919 1.00 14.35 145 LEU B C 1
ATOM 3113 O O . LEU B 1 116 ? 103.695 70.631 126.820 1.00 15.71 145 LEU B O 1
ATOM 3118 N N . ALA B 1 117 ? 102.688 69.014 127.998 1.00 14.51 146 ALA B N 1
ATOM 3119 C CA . ALA B 1 117 ? 102.459 69.844 129.163 1.00 15.92 146 ALA B CA 1
ATOM 3120 C C . ALA B 1 117 ? 103.554 69.583 130.213 1.00 17.68 146 ALA B C 1
ATOM 3121 O O . ALA B 1 117 ? 103.733 68.465 130.651 1.00 16.58 146 ALA B O 1
ATOM 3123 N N . LEU B 1 118 ? 104.263 70.637 130.570 1.00 16.42 147 LEU B N 1
ATOM 3124 C CA . LEU B 1 118 ? 105.371 70.557 131.518 1.00 18.33 147 LEU B CA 1
ATOM 3125 C C . LEU B 1 118 ? 105.070 71.433 132.703 1.00 18.07 147 LEU B C 1
ATOM 3126 O O . LEU B 1 118 ? 104.241 72.355 132.663 1.00 19.54 147 LEU B O 1
ATOM 3131 N N . GLN B 1 119 ? 105.816 71.210 133.760 1.00 18.97 148 GLN B N 1
ATOM 3132 C CA . GLN B 1 119 ? 105.538 71.932 135.037 1.00 20.85 148 GLN B CA 1
ATOM 3133 C C . GLN B 1 119 ? 106.128 73.327 135.207 1.00 24.58 148 GLN B C 1
ATOM 3134 O O . GLN B 1 119 ? 105.406 74.344 135.067 1.00 27.43 148 GLN B O 1
ATOM 3140 N N . ASN B 1 120 ? 107.403 73.396 135.550 1.00 22.29 149 ASN B N 1
ATOM 3141 C CA . ASN B 1 120 ? 108.093 74.673 135.707 1.00 22.80 149 ASN B CA 1
ATOM 3142 C C . ASN B 1 120 ? 109.540 74.352 135.365 1.00 21.18 149 ASN B C 1
ATOM 3143 O O . ASN B 1 120 ? 109.941 73.199 135.383 1.00 20.74 149 ASN B O 1
ATOM 3148 N N . ALA B 1 121 ? 110.286 75.375 135.037 1.00 20.47 150 ALA B N 1
ATOM 3149 C CA . ALA B 1 121 ? 111.648 75.254 134.524 1.00 21.78 150 ALA B CA 1
ATOM 3150 C C . ALA B 1 121 ? 112.644 74.685 135.559 1.00 22.26 150 ALA B C 1
ATOM 3151 O O . ALA B 1 121 ? 113.724 74.238 135.187 1.00 25.58 150 ALA B O 1
ATOM 3153 N N . SER B 1 122 ? 112.259 74.655 136.827 1.00 20.25 151 SER B N 1
ATOM 3154 C CA . SER B 1 122 ? 113.047 74.009 137.888 1.00 22.58 151 SER B CA 1
ATOM 3155 C C . SER B 1 122 ? 112.696 72.547 138.132 1.00 23.59 151 SER B C 1
ATOM 3156 O O . SER B 1 122 ? 113.330 71.924 139.007 1.00 21.97 151 SER B O 1
ATOM 3159 N N . SER B 1 123 ? 111.685 72.016 137.423 1.00 19.87 152 SER B N 1
ATOM 3160 C CA . SER B 1 123 ? 111.230 70.661 137.650 1.00 21.60 152 SER B CA 1
ATOM 3161 C C . SER B 1 123 ? 112.154 69.648 136.955 1.00 21.00 152 SER B C 1
ATOM 3162 O O . SER B 1 123 ? 112.387 69.691 135.714 1.00 18.54 152 SER B O 1
ATOM 3165 N N . THR B 1 124 ? 112.694 68.712 137.736 1.00 18.70 153 THR B N 1
ATOM 3166 C CA . THR B 1 124 ? 113.453 67.663 137.113 1.00 16.34 153 THR B CA 1
ATOM 3167 C C . THR B 1 124 ? 112.578 66.773 136.245 1.00 16.95 153 THR B C 1
ATOM 3168 O O . THR B 1 124 ? 112.781 66.648 135.065 1.00 16.09 153 THR B O 1
ATOM 3172 N N . SER B 1 125 ? 111.588 66.157 136.863 1.00 18.67 154 SER B N 1
ATOM 3173 C CA . SER B 1 125 ? 110.774 65.149 136.173 1.00 18.45 154 SER B CA 1
ATOM 3174 C C . SER B 1 125 ? 109.690 65.750 135.282 1.00 16.78 154 SER B C 1
ATOM 3175 O O . SER B 1 125 ? 109.152 65.039 134.439 1.00 17.90 154 SER B O 1
ATOM 3178 N N . GLY B 1 126 ? 109.384 67.034 135.469 1.00 16.95 155 GLY B N 1
ATOM 3179 C CA . GLY B 1 126 ? 108.261 67.660 134.811 1.00 17.69 155 GLY B CA 1
ATOM 3180 C C . GLY B 1 126 ? 108.727 68.671 133.801 1.00 18.01 155 GLY B C 1
ATOM 3181 O O . GLY B 1 126 ? 107.902 69.475 133.331 1.00 18.23 155 GLY B O 1
ATOM 3182 N N . TYR B 1 127 ? 110.053 68.746 133.566 1.00 17.47 156 TYR B N 1
ATOM 3183 C CA . TYR B 1 127 ? 110.622 69.703 132.611 1.00 16.38 156 TYR B CA 1
ATOM 3184 C C . TYR B 1 127 ? 111.976 69.299 132.090 1.00 16.32 156 TYR B C 1
ATOM 3185 O O . TYR B 1 127 ? 112.116 69.064 130.916 1.00 13.53 156 TYR B O 1
ATOM 3194 N N . LEU B 1 128 ? 112.978 69.215 132.961 1.00 15.56 157 LEU B N 1
ATOM 3195 C CA . LEU B 1 128 ? 114.312 68.933 132.507 1.00 16.17 157 LEU B CA 1
ATOM 3196 C C . LEU B 1 128 ? 114.424 67.546 131.846 1.00 16.69 157 LEU B C 1
ATOM 3197 O O . LEU B 1 128 ? 114.876 67.462 130.704 1.00 16.59 157 LEU B O 1
ATOM 3202 N N . LEU B 1 129 ? 114.008 66.481 132.538 1.00 16.49 158 LEU B N 1
ATOM 3203 C CA . LEU B 1 129 ? 114.103 65.157 131.943 1.00 17.68 158 LEU B CA 1
ATOM 3204 C C . LEU B 1 129 ? 113.326 65.037 130.647 1.00 17.38 158 LEU B C 1
ATOM 3205 O O . LEU B 1 129 ? 113.878 64.565 129.662 1.00 16.24 158 LEU B O 1
ATOM 3210 N N . PRO B 1 130 ? 112.049 65.455 130.662 1.00 16.75 159 PRO B N 1
ATOM 3211 C CA . PRO B 1 130 ? 111.301 65.248 129.406 1.00 17.09 159 PRO B CA 1
ATOM 3212 C C . PRO B 1 130 ? 111.853 65.989 128.230 1.00 16.06 159 PRO B C 1
ATOM 3213 O O . PRO B 1 130 ? 111.845 65.485 127.133 1.00 18.15 159 PRO B O 1
ATOM 3217 N N . MET B 1 131 ? 112.278 67.229 128.447 1.00 17.00 160 MET B N 1
ATOM 3218 C CA . MET B 1 131 ? 112.861 68.039 127.393 1.00 18.34 160 MET B CA 1
ATOM 3219 C C . MET B 1 131 ? 114.144 67.402 126.926 1.00 17.84 160 MET B C 1
ATOM 3220 O O . MET B 1 131 ? 114.349 67.249 125.741 1.00 16.17 160 MET B O 1
ATOM 3225 N N . LEU B 1 132 ? 114.985 66.984 127.873 1.00 17.36 161 LEU B N 1
ATOM 3226 C CA . LEU B 1 132 ? 116.214 66.283 127.508 1.00 18.61 161 LEU B CA 1
ATOM 3227 C C . LEU B 1 132 ? 115.932 65.069 126.677 1.00 18.09 161 LEU B C 1
ATOM 3228 O O . LEU B 1 132 ? 116.643 64.826 125.693 1.00 18.13 161 LEU B O 1
ATOM 3233 N N . GLU B 1 133 ? 114.910 64.286 127.069 1.00 18.50 162 GLU B N 1
ATOM 3234 C CA . GLU B 1 133 ? 114.513 63.069 126.269 1.00 18.07 162 GLU B CA 1
ATOM 3235 C C . GLU B 1 133 ? 114.168 63.424 124.840 1.00 19.05 162 GLU B C 1
ATOM 3236 O O . GLU B 1 133 ? 114.581 62.717 123.902 1.00 18.12 162 GLU B O 1
ATOM 3242 N N . LEU B 1 134 ? 113.477 64.545 124.658 1.00 17.43 163 LEU B N 1
ATOM 3243 C CA . LEU B 1 134 ? 113.112 64.989 123.289 1.00 18.61 163 LEU B CA 1
ATOM 3244 C C . LEU B 1 134 ? 114.347 65.386 122.492 1.00 20.07 163 LEU B C 1
ATOM 3245 O O . LEU B 1 134 ? 114.519 64.918 121.358 1.00 19.51 163 LEU B O 1
ATOM 3250 N N . LEU B 1 135 ? 115.261 66.142 123.116 1.00 20.66 164 LEU B N 1
ATOM 3251 C CA . LEU B 1 135 ? 116.499 66.517 122.458 1.00 22.66 164 LEU B CA 1
ATOM 3252 C C . LEU B 1 135 ? 117.382 65.336 122.077 1.00 24.75 164 LEU B C 1
ATOM 3253 O O . LEU B 1 135 ? 117.926 65.276 120.947 1.00 25.72 164 LEU B O 1
ATOM 3258 N N . ARG B 1 136 ? 117.468 64.353 122.959 1.00 27.10 165 ARG B N 1
ATOM 3259 C CA . ARG B 1 136 ? 118.165 63.100 122.644 1.00 30.50 165 ARG B CA 1
ATOM 3260 C C . ARG B 1 136 ? 117.572 62.272 121.513 1.00 33.03 165 ARG B C 1
ATOM 3261 O O . ARG B 1 136 ? 118.279 61.466 120.934 1.00 28.71 165 ARG B O 1
ATOM 3269 N N . ASN B 1 137 ? 116.282 62.434 121.227 1.00 29.61 166 ASN B N 1
ATOM 3270 C CA . ASN B 1 137 ? 115.653 61.738 120.098 1.00 26.68 166 ASN B CA 1
ATOM 3271 C C . ASN B 1 137 ? 115.510 62.622 118.870 1.00 26.05 166 ASN B C 1
ATOM 3272 O O . ASN B 1 137 ? 114.754 62.309 117.961 1.00 27.56 166 ASN B O 1
ATOM 3277 N N . GLY B 1 138 ? 116.252 63.729 118.843 1.00 23.86 167 GLY B N 1
ATOM 3278 C CA . GLY B 1 138 ? 116.301 64.654 117.712 1.00 24.84 167 GLY B CA 1
ATOM 3279 C C . GLY B 1 138 ? 115.078 65.519 117.477 1.00 23.20 167 GLY B C 1
ATOM 3280 O O . GLY B 1 138 ? 114.905 66.048 116.395 1.00 23.03 167 GLY B O 1
ATOM 3281 N N . ILE B 1 139 ? 114.297 65.745 118.547 1.00 24.28 168 ILE B N 1
ATOM 3282 C CA . ILE B 1 139 ? 113.050 66.451 118.472 1.00 22.91 168 ILE B CA 1
ATOM 3283 C C . ILE B 1 139 ? 113.246 67.770 119.180 1.00 21.49 168 ILE B C 1
ATOM 3284 O O . ILE B 1 139 ? 113.429 67.857 120.383 1.00 21.07 168 ILE B O 1
ATOM 3289 N N . ALA B 1 140 ? 113.274 68.824 118.412 1.00 20.89 169 ALA B N 1
ATOM 3290 C CA . ALA B 1 140 ? 113.300 70.149 118.979 1.00 21.99 169 ALA B CA 1
ATOM 3291 C C . ALA B 1 140 ? 111.987 70.462 119.670 1.00 21.39 169 ALA B C 1
ATOM 3292 O O . ALA B 1 140 ? 110.941 69.919 119.353 1.00 22.61 169 ALA B O 1
ATOM 3294 N N . CYS B 1 141 ? 112.080 71.387 120.583 1.00 22.65 170 CYS B N 1
ATOM 3295 C CA . CYS B 1 141 ? 111.022 71.776 121.515 1.00 25.74 170 CYS B CA 1
ATOM 3296 C C . CYS B 1 141 ? 110.856 73.266 121.575 1.00 21.91 170 CYS B C 1
ATOM 3297 O O . CYS B 1 141 ? 111.774 73.945 121.998 1.00 21.92 170 CYS B O 1
ATOM 3300 N N . ASP B 1 142 ? 109.707 73.756 121.119 1.00 20.13 171 ASP B N 1
ATOM 3301 C CA . ASP B 1 142 ? 109.404 75.161 121.102 1.00 18.41 171 ASP B CA 1
ATOM 3302 C C . ASP B 1 142 ? 108.385 75.517 122.189 1.00 18.80 171 ASP B C 1
ATOM 3303 O O . ASP B 1 142 ? 107.398 74.815 122.346 1.00 17.10 171 ASP B O 1
ATOM 3308 N N . VAL B 1 143 ? 108.609 76.637 122.881 1.00 17.25 172 VAL B N 1
ATOM 3309 C CA . VAL B 1 143 ? 107.631 77.073 123.887 1.00 18.23 172 VAL B CA 1
ATOM 3310 C C . VAL B 1 143 ? 106.350 77.545 123.207 1.00 17.80 172 VAL B C 1
ATOM 3311 O O . VAL B 1 143 ? 106.362 78.267 122.148 1.00 16.77 172 VAL B O 1
ATOM 3315 N N . LEU B 1 144 ? 105.237 77.099 123.779 1.00 16.42 173 LEU B N 1
ATOM 3316 C CA . LEU B 1 144 ? 103.931 77.525 123.319 1.00 18.49 173 LEU B CA 1
ATOM 3317 C C . LEU B 1 144 ? 103.367 78.476 124.336 1.00 17.64 173 LEU B C 1
ATOM 3318 O O . LEU B 1 144 ? 103.595 78.322 125.541 1.00 20.03 173 LEU B O 1
ATOM 3323 N N . LEU B 1 145 ? 102.670 79.487 123.860 1.00 21.23 174 LEU B N 1
ATOM 3324 C CA . LEU B 1 145 ? 102.106 80.495 124.781 1.00 22.68 174 LEU B CA 1
ATOM 3325 C C . LEU B 1 145 ? 100.937 79.919 125.553 1.00 21.17 174 LEU B C 1
ATOM 3326 O O . LEU B 1 145 ? 100.754 80.212 126.757 1.00 22.88 174 LEU B O 1
ATOM 3331 N N . SER B 1 146 ? 100.115 79.156 124.858 1.00 20.66 175 SER B N 1
ATOM 3332 C CA . SER B 1 146 ? 98.914 78.616 125.447 1.00 21.70 175 SER B CA 1
ATOM 3333 C C . SER B 1 146 ? 98.593 77.397 124.676 1.00 21.19 175 SER B C 1
ATOM 3334 O O . SER B 1 146 ? 99.253 77.102 123.672 1.00 20.36 175 SER B O 1
ATOM 3337 N N . ALA B 1 147 ? 97.537 76.718 125.095 1.00 21.25 176 ALA B N 1
ATOM 3338 C CA . ALA B 1 147 ? 97.110 75.512 124.421 1.00 21.82 176 ALA B CA 1
ATOM 3339 C C . ALA B 1 147 ? 96.531 75.805 123.042 1.00 22.26 176 ALA B C 1
ATOM 3340 O O . ALA B 1 147 ? 96.417 74.879 122.252 1.00 24.26 176 ALA B O 1
ATOM 3342 N N . ASP B 1 148 ? 96.199 77.067 122.707 1.00 23.15 177 ASP B N 1
ATOM 3343 C CA . ASP B 1 148 ? 95.831 77.433 121.326 1.00 24.99 177 ASP B CA 1
ATOM 3344 C C . ASP B 1 148 ? 97.021 77.604 120.399 1.00 22.49 177 ASP B C 1
ATOM 3345 O O . ASP B 1 148 ? 96.841 77.711 119.210 1.00 22.83 177 ASP B O 1
ATOM 3350 N N . ASP B 1 149 ? 98.198 77.741 120.967 1.00 20.97 178 ASP B N 1
ATOM 3351 C CA . ASP B 1 149 ? 99.402 77.936 120.190 1.00 21.23 178 ASP B CA 1
ATOM 3352 C C . ASP B 1 149 ? 99.801 76.514 119.753 1.00 21.22 178 ASP B C 1
ATOM 3353 O O . ASP B 1 149 ? 99.724 75.555 120.501 1.00 23.49 178 ASP B O 1
ATOM 3358 N N . THR B 1 150 ? 100.280 76.427 118.542 1.00 21.63 179 THR B N 1
ATOM 3359 C CA . THR B 1 150 ? 100.439 75.199 117.809 1.00 26.00 179 THR B CA 1
ATOM 3360 C C . THR B 1 150 ? 101.901 75.006 117.499 1.00 21.82 179 THR B C 1
ATOM 3361 O O . THR B 1 150 ? 102.555 75.952 117.054 1.00 19.33 179 THR B O 1
ATOM 3365 N N . PRO B 1 151 ? 102.416 73.768 117.662 1.00 19.82 180 PRO B N 1
ATOM 3366 C CA . PRO B 1 151 ? 103.814 73.538 117.331 1.00 20.06 180 PRO B CA 1
ATOM 3367 C C . PRO B 1 151 ? 104.024 73.546 115.818 1.00 19.30 180 PRO B C 1
ATOM 3368 O O . PRO B 1 151 ? 103.078 73.379 115.075 1.00 17.41 180 PRO B O 1
ATOM 3372 N N . ALA B 1 152 ? 105.276 73.687 115.408 1.00 20.74 181 ALA B N 1
ATOM 3373 C CA . ALA B 1 152 ? 105.663 73.371 114.057 1.00 21.71 181 ALA B CA 1
ATOM 3374 C C . ALA B 1 152 ? 105.515 71.888 113.822 1.00 24.50 181 ALA B C 1
ATOM 3375 O O . ALA B 1 152 ? 105.617 71.096 114.753 1.00 22.38 181 ALA B O 1
ATOM 3377 N N . ARG B 1 153 ? 105.290 71.513 112.565 1.00 24.16 182 ARG B N 1
ATOM 3378 C CA . ARG B 1 153 ? 105.140 70.113 112.196 1.00 27.91 182 ARG B CA 1
ATOM 3379 C C . ARG B 1 153 ? 106.278 69.175 112.583 1.00 26.26 182 ARG B C 1
ATOM 3380 O O . ARG B 1 153 ? 106.033 68.028 112.955 1.00 27.99 182 ARG B O 1
ATOM 3388 N N . GLY B 1 154 ? 107.505 69.667 112.536 1.00 25.27 183 GLY B N 1
ATOM 3389 C CA . GLY B 1 154 ? 108.674 68.823 112.734 1.00 25.10 183 GLY B CA 1
ATOM 3390 C C . GLY B 1 154 ? 109.292 68.970 114.091 1.00 26.37 183 GLY B C 1
ATOM 3391 O O . GLY B 1 154 ? 110.391 68.444 114.313 1.00 27.65 183 GLY B O 1
ATOM 3392 N N . SER B 1 155 ? 108.599 69.677 115.005 1.00 22.18 184 SER B N 1
ATOM 3393 C CA . SER B 1 155 ? 109.079 69.850 116.362 1.00 22.13 184 SER B CA 1
ATOM 3394 C C . SER B 1 155 ? 107.968 69.590 117.376 1.00 20.91 184 SER B C 1
ATOM 3395 O O . SER B 1 155 ? 106.757 69.632 117.040 1.00 17.58 184 SER B O 1
ATOM 3398 N N . ALA B 1 156 ? 108.363 69.381 118.623 1.00 20.73 185 ALA B N 1
ATOM 3399 C CA . ALA B 1 156 ? 107.389 69.432 119.719 1.00 20.10 185 ALA B CA 1
ATOM 3400 C C . ALA B 1 156 ? 107.137 70.868 120.136 1.00 19.38 185 ALA B C 1
ATOM 3401 O O . ALA B 1 156 ? 107.971 71.740 119.887 1.00 21.15 185 ALA B O 1
ATOM 3403 N N . GLY B 1 157 ? 105.966 71.126 120.728 1.00 17.09 186 GLY B N 1
ATOM 3404 C CA . GLY B 1 157 ? 105.704 72.375 121.433 1.00 17.37 186 GLY B CA 1
ATOM 3405 C C . GLY B 1 157 ? 105.443 72.058 122.906 1.00 16.70 186 GLY B C 1
ATOM 3406 O O . GLY B 1 157 ? 104.765 71.068 123.214 1.00 18.20 186 GLY B O 1
ATOM 3407 N N . TYR B 1 158 ? 105.920 72.877 123.818 1.00 16.70 187 TYR B N 1
ATOM 3408 C CA . TYR B 1 158 ? 105.599 72.602 125.225 1.00 17.93 187 TYR B CA 1
ATOM 3409 C C . TYR B 1 158 ? 104.879 73.776 125.838 1.00 17.54 187 TYR B C 1
ATOM 3410 O O . TYR B 1 158 ? 105.126 74.906 125.489 1.00 16.73 187 TYR B O 1
ATOM 3419 N N . LEU B 1 159 ? 103.993 73.479 126.774 1.00 17.62 188 LEU B N 1
ATOM 3420 C CA . LEU B 1 159 ? 103.238 74.505 127.479 1.00 17.67 188 LEU B CA 1
ATOM 3421 C C . LEU B 1 159 ? 103.583 74.295 128.933 1.00 16.74 188 LEU B C 1
ATOM 3422 O O . LEU B 1 159 ? 103.545 73.163 129.417 1.00 15.24 188 LEU B O 1
ATOM 3427 N N . MET B 1 160 ? 103.933 75.395 129.586 1.00 16.93 189 MET B N 1
ATOM 3428 C CA . MET B 1 160 ? 104.276 75.415 130.991 1.00 19.04 189 MET B CA 1
ATOM 3429 C C . MET B 1 160 ? 102.954 75.576 131.707 1.00 18.23 189 MET B C 1
ATOM 3430 O O . MET B 1 160 ? 102.347 76.569 131.605 1.00 18.17 189 MET B O 1
ATOM 3435 N N . VAL B 1 161 ? 102.484 74.556 132.379 1.00 17.09 190 VAL B N 1
ATOM 3436 C CA . VAL B 1 161 ? 101.136 74.623 132.938 1.00 17.91 190 VAL B CA 1
ATOM 3437 C C . VAL B 1 161 ? 101.157 74.721 134.454 1.00 19.83 190 VAL B C 1
ATOM 3438 O O . VAL B 1 161 ? 100.109 74.845 135.056 1.00 20.59 190 VAL B O 1
ATOM 3442 N N . GLY B 1 162 ? 102.321 74.540 135.092 1.00 19.89 191 GLY B N 1
ATOM 3443 C CA . GLY B 1 162 ? 102.447 74.594 136.548 1.00 21.16 191 GLY B CA 1
ATOM 3444 C C . GLY B 1 162 ? 102.305 73.273 137.302 1.00 21.86 191 GLY B C 1
ATOM 3445 O O . GLY B 1 162 ? 103.232 72.444 137.312 1.00 22.60 191 GLY B O 1
ATOM 3446 N N . SER B 1 163 ? 101.156 73.108 137.943 1.00 18.84 192 SER B N 1
ATOM 3447 C CA . SER B 1 163 ? 100.926 72.030 138.866 1.00 21.37 192 SER B CA 1
ATOM 3448 C C . SER B 1 163 ? 100.884 70.665 138.136 1.00 22.58 192 SER B C 1
ATOM 3449 O O . SER B 1 163 ? 100.544 70.558 136.908 1.00 20.11 192 SER B O 1
ATOM 3452 N N . LYS B 1 164 ? 101.235 69.633 138.889 1.00 23.08 193 LYS B N 1
ATOM 3453 C CA . LYS B 1 164 ? 101.105 68.242 138.439 1.00 23.82 193 LYS B CA 1
ATOM 3454 C C . LYS B 1 164 ? 99.684 67.969 137.981 1.00 22.92 193 LYS B C 1
ATOM 3455 O O . LYS B 1 164 ? 99.465 67.332 136.966 1.00 20.46 193 LYS B O 1
ATOM 3461 N N . LEU B 1 165 ? 98.719 68.520 138.714 1.00 22.14 194 LEU B N 1
ATOM 3462 C CA . LEU B 1 165 ? 97.325 68.338 138.363 1.00 22.16 194 LEU B CA 1
ATOM 3463 C C . LEU B 1 165 ? 96.967 69.016 137.046 1.00 20.33 194 LEU B C 1
ATOM 3464 O O . LEU B 1 165 ? 96.180 68.445 136.279 1.00 16.84 194 LEU B O 1
ATOM 3469 N N . ASN B 1 166 ? 97.536 70.203 136.785 1.00 18.71 195 ASN B N 1
ATOM 3470 C CA . ASN B 1 166 ? 97.359 70.844 135.492 1.00 20.07 195 ASN B CA 1
ATOM 3471 C C . ASN B 1 166 ? 97.916 70.063 134.316 1.00 17.61 195 ASN B C 1
ATOM 3472 O O . ASN B 1 166 ? 97.299 70.042 133.242 1.00 15.40 195 ASN B O 1
ATOM 3477 N N . VAL B 1 167 ? 99.078 69.461 134.505 1.00 16.59 196 VAL B N 1
ATOM 3478 C CA . VAL B 1 167 ? 99.609 68.510 133.508 1.00 17.37 196 VAL B CA 1
ATOM 3479 C C . VAL B 1 167 ? 98.530 67.481 133.098 1.00 17.28 196 VAL B C 1
ATOM 3480 O O . VAL B 1 167 ? 98.249 67.323 131.919 1.00 20.73 196 VAL B O 1
ATOM 3484 N N . ALA B 1 168 ? 97.968 66.795 134.080 1.00 17.87 197 ALA B N 1
ATOM 3485 C CA . ALA B 1 168 ? 96.887 65.816 133.901 1.00 16.82 197 ALA B CA 1
ATOM 3486 C C . ALA B 1 168 ? 95.650 66.444 133.281 1.00 16.73 197 ALA B C 1
ATOM 3487 O O . ALA B 1 168 ? 95.108 65.941 132.279 1.00 18.73 197 ALA B O 1
ATOM 3489 N N . ALA B 1 169 ? 95.255 67.605 133.790 1.00 15.25 198 ALA B N 1
ATOM 3490 C CA . ALA B 1 169 ? 94.050 68.220 133.335 1.00 15.63 198 ALA B CA 1
ATOM 3491 C C . ALA B 1 169 ? 94.123 68.662 131.878 1.00 17.64 198 ALA B C 1
ATOM 3492 O O . ALA B 1 169 ? 93.173 68.428 131.123 1.00 15.98 198 ALA B O 1
ATOM 3494 N N . PHE B 1 170 ? 95.257 69.245 131.467 1.00 16.12 199 PHE B N 1
ATOM 3495 C CA . PHE B 1 170 ? 95.392 69.695 130.070 1.00 16.03 199 PHE B CA 1
ATOM 3496 C C . PHE B 1 170 ? 95.365 68.562 129.076 1.00 15.79 199 PHE B C 1
ATOM 3497 O O . PHE B 1 170 ? 94.864 68.752 127.987 1.00 17.14 199 PHE B O 1
ATOM 3505 N N . VAL B 1 171 ? 95.994 67.439 129.432 1.00 14.94 200 VAL B N 1
ATOM 3506 C CA . VAL B 1 171 ? 95.945 66.209 128.653 1.00 15.28 200 VAL B CA 1
ATOM 3507 C C . VAL B 1 171 ? 94.523 65.663 128.657 1.00 16.38 200 VAL B C 1
ATOM 3508 O O . VAL B 1 171 ? 93.951 65.350 127.584 1.00 15.51 200 VAL B O 1
ATOM 3512 N N . HIS B 1 172 ? 93.920 65.564 129.828 1.00 15.92 201 HIS B N 1
ATOM 3513 C CA . HIS B 1 172 ? 92.629 64.917 129.911 1.00 17.86 201 HIS B CA 1
ATOM 3514 C C . HIS B 1 172 ? 91.547 65.697 129.144 1.00 17.32 201 HIS B C 1
ATOM 3515 O O . HIS B 1 172 ? 90.712 65.098 128.443 1.00 18.00 201 HIS B O 1
ATOM 3522 N N . LYS B 1 173 ? 91.623 67.015 129.186 1.00 17.52 202 LYS B N 1
ATOM 3523 C CA . LYS B 1 173 ? 90.650 67.856 128.490 1.00 18.81 202 LYS B CA 1
ATOM 3524 C C . LYS B 1 173 ? 90.949 68.066 126.984 1.00 19.80 202 LYS B C 1
ATOM 3525 O O . LYS B 1 173 ? 90.378 68.965 126.376 1.00 17.49 202 LYS B O 1
ATOM 3531 N N . HIS B 1 174 ? 91.838 67.286 126.393 1.00 17.20 203 HIS B N 1
ATOM 3532 C CA . HIS B 1 174 ? 92.073 67.348 124.971 1.00 18.53 203 HIS B CA 1
ATOM 3533 C C . HIS B 1 174 ? 92.753 68.668 124.554 1.00 18.93 203 HIS B C 1
ATOM 3534 O O . HIS B 1 174 ? 92.652 69.097 123.406 1.00 18.25 203 HIS B O 1
ATOM 3541 N N . LEU B 1 175 ? 93.422 69.327 125.474 1.00 18.94 204 LEU B N 1
ATOM 3542 C CA . LEU B 1 175 ? 94.050 70.622 125.144 1.00 18.93 204 LEU B CA 1
ATOM 3543 C C . LEU B 1 175 ? 95.531 70.467 124.697 1.00 18.75 204 LEU B C 1
ATOM 3544 O O . LEU B 1 175 ? 96.038 71.223 123.842 1.00 19.50 204 LEU B O 1
ATOM 3549 N N . ILE B 1 176 ? 96.211 69.472 125.296 1.00 16.99 205 ILE B N 1
ATOM 3550 C CA . ILE B 1 176 ? 97.599 69.205 125.070 1.00 15.64 205 ILE B CA 1
ATOM 3551 C C . ILE B 1 176 ? 97.745 67.697 124.890 1.00 15.83 205 ILE B C 1
ATOM 3552 O O . ILE B 1 176 ? 97.054 66.902 125.574 1.00 14.03 205 ILE B O 1
ATOM 3557 N N . ASP B 1 177 ? 98.616 67.263 123.977 1.00 14.38 206 ASP B N 1
ATOM 3558 C CA . ASP B 1 177 ? 98.630 65.823 123.608 1.00 15.30 206 ASP B CA 1
ATOM 3559 C C . ASP B 1 177 ? 99.250 64.913 124.684 1.00 14.17 206 ASP B C 1
ATOM 3560 O O . ASP B 1 177 ? 98.770 63.822 124.951 1.00 15.74 206 ASP B O 1
ATOM 3565 N N . VAL B 1 178 ? 100.307 65.404 125.296 1.00 14.80 207 VAL B N 1
ATOM 3566 C CA . VAL B 1 178 ? 101.157 64.563 126.156 1.00 14.19 207 VAL B CA 1
ATOM 3567 C C . VAL B 1 178 ? 101.499 65.293 127.425 1.00 14.15 207 VAL B C 1
ATOM 3568 O O . VAL B 1 178 ? 101.647 66.503 127.451 1.00 15.02 207 VAL B O 1
ATOM 3572 N N . GLY B 1 179 ? 101.669 64.522 128.488 1.00 15.08 208 GLY B N 1
ATOM 3573 C CA . GLY B 1 179 ? 102.036 65.088 129.760 1.00 16.05 208 GLY B CA 1
ATOM 3574 C C . GLY B 1 179 ? 103.266 64.410 130.233 1.00 14.71 208 GLY B C 1
ATOM 3575 O O . GLY B 1 179 ? 103.511 63.255 129.905 1.00 16.57 208 GLY B O 1
ATOM 3576 N N . ALA B 1 180 ? 104.015 65.093 131.088 1.00 16.89 209 ALA B N 1
ATOM 3577 C CA . ALA B 1 180 ? 105.176 64.487 131.715 1.00 15.79 209 ALA B CA 1
ATOM 3578 C C . ALA B 1 180 ? 105.062 64.545 133.243 1.00 18.54 209 ALA B C 1
ATOM 3579 O O . ALA B 1 180 ? 104.694 65.583 133.818 1.00 15.08 209 ALA B O 1
ATOM 3581 N N . LEU B 1 181 ? 105.345 63.396 133.883 1.00 19.58 210 LEU B N 1
ATOM 3582 C CA . LEU B 1 181 ? 105.364 63.292 135.348 1.00 20.74 210 LEU B CA 1
ATOM 3583 C C . LEU B 1 181 ? 106.419 62.310 135.699 1.00 18.48 210 LEU B C 1
ATOM 3584 O O . LEU B 1 181 ? 106.775 61.459 134.931 1.00 16.77 210 LEU B O 1
ATOM 3589 N N . SER B 1 182 ? 106.841 62.331 136.958 1.00 18.36 211 SER B N 1
ATOM 3590 C CA . SER B 1 182 ? 107.722 61.325 137.418 1.00 17.20 211 SER B CA 1
ATOM 3591 C C . SER B 1 182 ? 106.936 60.039 137.615 1.00 19.41 211 SER B C 1
ATOM 3592 O O . SER B 1 182 ? 105.754 60.066 137.866 1.00 20.72 211 SER B O 1
ATOM 3595 N N . ASN B 1 183 ? 107.625 58.921 137.526 1.00 22.71 212 ASN B N 1
ATOM 3596 C CA . ASN B 1 183 ? 107.063 57.605 137.837 1.00 24.20 212 ASN B CA 1
ATOM 3597 C C . ASN B 1 183 ? 106.508 57.535 139.259 1.00 24.08 212 ASN B C 1
ATOM 3598 O O . ASN B 1 183 ? 105.557 56.826 139.506 1.00 24.20 212 ASN B O 1
ATOM 3603 N N . VAL B 1 184 ? 107.108 58.299 140.172 1.00 23.42 213 VAL B N 1
ATOM 3604 C CA . VAL B 1 184 ? 106.661 58.392 141.549 1.00 26.16 213 VAL B CA 1
ATOM 3605 C C . VAL B 1 184 ? 105.337 59.149 141.597 1.00 27.77 213 VAL B C 1
ATOM 3606 O O . VAL B 1 184 ? 104.358 58.678 142.254 1.00 27.55 213 VAL B O 1
ATOM 3610 N N . ASP B 1 185 ? 105.290 60.309 140.919 1.00 25.29 214 ASP B N 1
ATOM 3611 C CA . ASP B 1 185 ? 104.039 61.104 140.821 1.00 30.41 214 ASP B CA 1
ATOM 3612 C C . ASP B 1 185 ? 102.904 60.273 140.242 1.00 30.43 214 ASP B C 1
ATOM 3613 O O . ASP B 1 185 ? 101.736 60.399 140.662 1.00 32.91 214 ASP B O 1
ATOM 3618 N N . TRP B 1 186 ? 103.256 59.416 139.298 1.00 28.09 215 TRP B N 1
ATOM 3619 C CA . TRP B 1 186 ? 102.277 58.602 138.607 1.00 30.74 215 TRP B CA 1
ATOM 3620 C C . TRP B 1 186 ? 101.604 57.589 139.558 1.00 34.35 215 TRP B C 1
ATOM 3621 O O . TRP B 1 186 ? 100.393 57.374 139.456 1.00 29.25 215 TRP B O 1
ATOM 3632 N N . ASP B 1 187 ? 102.367 57.027 140.502 1.00 37.54 216 ASP B N 1
ATOM 3633 C CA . ASP B 1 187 ? 101.782 56.149 141.539 1.00 41.54 216 ASP B CA 1
ATOM 3634 C C . ASP B 1 187 ? 101.282 56.839 142.799 1.00 36.82 216 ASP B C 1
ATOM 3635 O O . ASP B 1 187 ? 100.880 56.172 143.728 1.00 39.76 216 ASP B O 1
ATOM 3640 N N . ASP B 1 188 ? 101.281 58.154 142.815 1.00 37.76 217 ASP B N 1
ATOM 3641 C CA . ASP B 1 188 ? 100.862 58.938 143.935 1.00 43.50 217 ASP B CA 1
ATOM 3642 C C . ASP B 1 188 ? 99.466 59.471 143.652 1.00 42.46 217 ASP B C 1
ATOM 3643 O O . ASP B 1 188 ? 99.273 60.297 142.765 1.00 45.01 217 ASP B O 1
ATOM 3648 N N . GLU B 1 189 ? 98.501 59.069 144.463 1.00 42.93 218 GLU B N 1
ATOM 3649 C CA . GLU B 1 189 ? 97.117 59.424 144.191 1.00 43.22 218 GLU B CA 1
ATOM 3650 C C . GLU B 1 189 ? 96.739 60.891 144.405 1.00 45.37 218 GLU B C 1
ATOM 3651 O O . GLU B 1 189 ? 95.683 61.325 143.914 1.00 43.96 218 GLU B O 1
ATOM 3657 N N . ARG B 1 190 ? 97.603 61.667 145.075 1.00 54.42 219 ARG B N 1
ATOM 3658 C CA . ARG B 1 190 ? 97.375 63.110 145.275 1.00 57.72 219 ARG B CA 1
ATOM 3659 C C . ARG B 1 190 ? 97.477 63.857 143.942 1.00 55.15 219 ARG B C 1
ATOM 3660 O O . ARG B 1 190 ? 96.592 64.626 143.534 1.00 52.32 219 ARG B O 1
ATOM 3668 N N . HIS B 1 191 ? 98.565 63.567 143.259 1.00 52.19 220 HIS B N 1
ATOM 3669 C CA . HIS B 1 191 ? 98.919 64.218 142.006 1.00 56.61 220 HIS B CA 1
ATOM 3670 C C . HIS B 1 191 ? 98.131 63.603 140.851 1.00 51.63 220 HIS B C 1
ATOM 3671 O O . HIS B 1 191 ? 97.482 64.317 140.063 1.00 56.40 220 HIS B O 1
ATOM 3678 N N . MET B 1 192 ? 98.183 62.272 140.784 1.00 46.27 221 MET B N 1
ATOM 3679 C CA . MET B 1 192 ? 97.563 61.479 139.734 1.00 37.94 221 MET B CA 1
ATOM 3680 C C . MET B 1 192 ? 96.449 60.573 140.307 1.00 35.04 221 MET B C 1
ATOM 3681 O O . MET B 1 192 ? 96.562 59.338 140.364 1.00 28.79 221 MET B O 1
ATOM 3686 N N . PRO B 1 193 ? 95.340 61.171 140.721 1.00 33.86 222 PRO B N 1
ATOM 3687 C CA . PRO B 1 193 ? 94.320 60.277 141.247 1.00 34.65 222 PRO B CA 1
ATOM 3688 C C . PRO B 1 193 ? 93.837 59.282 140.183 1.00 32.77 222 PRO B C 1
ATOM 3689 O O . PRO B 1 193 ? 93.812 59.590 138.946 1.00 27.44 222 PRO B O 1
ATOM 3693 N N . PRO B 1 194 ? 93.456 58.110 140.644 1.00 30.10 223 PRO B N 1
ATOM 3694 C CA . PRO B 1 194 ? 92.961 57.025 139.792 1.00 30.39 223 PRO B CA 1
ATOM 3695 C C . PRO B 1 194 ? 91.907 57.492 138.785 1.00 26.92 223 PRO B C 1
ATOM 3696 O O . PRO B 1 194 ? 91.841 56.982 137.660 1.00 29.20 223 PRO B O 1
ATOM 3700 N N . VAL B 1 195 ? 91.122 58.494 139.175 1.00 26.53 224 VAL B N 1
ATOM 3701 C CA . VAL B 1 195 ? 90.120 59.086 138.252 1.00 27.29 224 VAL B CA 1
ATOM 3702 C C . VAL B 1 195 ? 90.667 59.757 137.009 1.00 26.92 224 VAL B C 1
ATOM 3703 O O . VAL B 1 195 ? 89.955 59.886 135.999 1.00 23.99 224 VAL B O 1
ATOM 3707 N N . PHE B 1 196 ? 91.912 60.213 137.090 1.00 24.16 225 PHE B N 1
ATOM 3708 C CA . PHE B 1 196 ? 92.668 60.577 135.893 1.00 26.44 225 PHE B CA 1
ATOM 3709 C C . PHE B 1 196 ? 93.350 59.373 135.319 1.00 24.25 225 PHE B C 1
ATOM 3710 O O . PHE B 1 196 ? 93.337 59.176 134.117 1.00 25.01 225 PHE B O 1
ATOM 3718 N N . LYS B 1 197 ? 93.997 58.599 136.183 1.00 24.34 226 LYS B N 1
ATOM 3719 C CA . LYS B 1 197 ? 95.003 57.666 135.742 1.00 23.61 226 LYS B CA 1
ATOM 3720 C C . LYS B 1 197 ? 94.449 56.622 134.797 1.00 21.93 226 LYS B C 1
ATOM 3721 O O . LYS B 1 197 ? 95.076 56.242 133.816 1.00 23.09 226 LYS B O 1
ATOM 3727 N N . ARG B 1 198 ? 93.225 56.199 135.099 1.00 22.20 227 ARG B N 1
ATOM 3728 C CA . ARG B 1 198 ? 92.524 55.152 134.394 1.00 22.49 227 ARG B CA 1
ATOM 3729 C C . ARG B 1 198 ? 92.293 55.583 132.925 1.00 21.15 227 ARG B C 1
ATOM 3730 O O . ARG B 1 198 ? 92.108 54.753 132.028 1.00 21.51 227 ARG B O 1
ATOM 3738 N N . ASP B 1 199 ? 92.253 56.891 132.696 1.00 20.06 228 ASP B N 1
ATOM 3739 C CA . ASP B 1 199 ? 92.004 57.448 131.378 1.00 19.53 228 ASP B CA 1
ATOM 3740 C C . ASP B 1 199 ? 93.260 57.706 130.578 1.00 19.88 228 ASP B C 1
ATOM 3741 O O . ASP B 1 199 ? 93.158 58.200 129.455 1.00 16.13 228 ASP B O 1
ATOM 3746 N N . PHE B 1 200 ? 94.422 57.435 131.179 1.00 19.64 229 PHE B N 1
ATOM 3747 C CA . PHE B 1 200 ? 95.720 57.733 130.575 1.00 19.09 229 PHE B CA 1
ATOM 3748 C C . PHE B 1 200 ? 96.492 56.460 130.300 1.00 18.44 229 PHE B C 1
ATOM 3749 O O . PHE B 1 200 ? 96.217 55.414 130.881 1.00 18.92 229 PHE B O 1
ATOM 3757 N N . ARG B 1 201 ? 97.501 56.600 129.457 1.00 17.79 230 ARG B N 1
ATOM 3758 C CA . ARG B 1 201 ? 98.360 55.501 129.035 1.00 19.32 230 ARG B CA 1
ATOM 3759 C C . ARG B 1 201 ? 99.789 56.070 128.902 1.00 18.08 230 ARG B C 1
ATOM 3760 O O . ARG B 1 201 ? 99.970 57.148 128.369 1.00 17.29 230 ARG B O 1
ATOM 3768 N N . ILE B 1 202 ? 100.790 55.352 129.399 1.00 17.65 231 ILE B N 1
ATOM 3769 C CA . ILE B 1 202 ? 102.178 55.720 129.290 1.00 17.43 231 ILE B CA 1
ATOM 3770 C C . ILE B 1 202 ? 102.719 55.399 127.920 1.00 18.97 231 ILE B C 1
ATOM 3771 O O . ILE B 1 202 ? 102.541 54.298 127.413 1.00 18.34 231 ILE B O 1
ATOM 3776 N N . VAL B 1 203 ? 103.448 56.335 127.323 1.00 18.07 232 VAL B N 1
ATOM 3777 C CA . VAL B 1 203 ? 104.030 56.129 126.003 1.00 18.43 232 VAL B CA 1
ATOM 3778 C C . VAL B 1 203 ? 105.539 56.050 125.977 1.00 19.39 232 VAL B C 1
ATOM 3779 O O . VAL B 1 203 ? 106.093 55.619 124.996 1.00 20.14 232 VAL B O 1
ATOM 3783 N N . HIS B 1 204 ? 106.221 56.425 127.049 1.00 19.58 233 HIS B N 1
ATOM 3784 C CA . HIS B 1 204 ? 107.677 56.466 127.038 1.00 18.56 233 HIS B CA 1
ATOM 3785 C C . HIS B 1 204 ? 108.097 56.683 128.441 1.00 19.27 233 HIS B C 1
ATOM 3786 O O . HIS B 1 204 ? 107.425 57.422 129.170 1.00 16.64 233 HIS B O 1
ATOM 3793 N N . ARG B 1 205 ? 109.199 56.041 128.819 1.00 18.63 234 ARG B N 1
ATOM 3794 C CA . ARG B 1 205 ? 109.817 56.287 130.112 1.00 19.62 234 ARG B CA 1
ATOM 3795 C C . ARG B 1 205 ? 111.229 56.610 129.827 1.00 22.29 234 ARG B C 1
ATOM 3796 O O . ARG B 1 205 ? 111.859 55.926 129.012 1.00 24.93 234 ARG B O 1
ATOM 3804 N N . THR B 1 206 ? 111.747 57.648 130.481 1.00 21.24 235 THR B N 1
ATOM 3805 C CA . THR B 1 206 ? 113.150 57.985 130.356 1.00 20.42 235 THR B CA 1
ATOM 3806 C C . THR B 1 206 ? 114.051 57.083 131.235 1.00 20.48 235 THR B C 1
ATOM 3807 O O . THR B 1 206 ? 113.593 56.362 132.149 1.00 19.38 235 THR B O 1
ATOM 3811 N N . ALA B 1 207 ? 115.347 57.168 130.981 1.00 22.28 236 ALA B N 1
ATOM 3812 C CA . ALA B 1 207 ? 116.309 56.462 131.835 1.00 22.03 236 ALA B CA 1
ATOM 3813 C C . ALA B 1 207 ? 116.229 57.058 133.255 1.00 22.41 236 ALA B C 1
ATOM 3814 O O . ALA B 1 207 ? 115.880 58.227 133.444 1.00 20.97 236 ALA B O 1
ATOM 3816 N N . PRO B 1 208 ? 116.490 56.247 134.256 1.00 23.37 237 PRO B N 1
ATOM 3817 C CA . PRO B 1 208 ? 116.378 56.823 135.577 1.00 25.89 237 PRO B CA 1
ATOM 3818 C C . PRO B 1 208 ? 117.585 57.689 135.942 1.00 23.47 237 PRO B C 1
ATOM 3819 O O . PRO B 1 208 ? 118.670 57.524 135.377 1.00 22.76 237 PRO B O 1
ATOM 3823 N N . VAL B 1 209 ? 117.351 58.598 136.883 1.00 20.43 238 VAL B N 1
ATOM 3824 C CA . VAL B 1 209 ? 118.394 59.390 137.486 1.00 21.06 238 VAL B CA 1
ATOM 3825 C C . VAL B 1 209 ? 118.215 59.337 138.986 1.00 18.27 238 VAL B C 1
ATOM 3826 O O . VAL B 1 209 ? 117.131 59.046 139.480 1.00 17.40 238 VAL B O 1
ATOM 3830 N N . PRO B 1 210 ? 119.250 59.741 139.740 1.00 19.84 239 PRO B N 1
ATOM 3831 C CA . PRO B 1 210 ? 119.044 59.806 141.178 1.00 18.99 239 PRO B CA 1
ATOM 3832 C C . PRO B 1 210 ? 118.045 60.910 141.478 1.00 20.35 239 PRO B C 1
ATOM 3833 O O . PRO B 1 210 ? 117.989 61.898 140.774 1.00 20.89 239 PRO B O 1
ATOM 3837 N N . ARG B 1 211 ? 117.298 60.669 142.538 1.00 19.27 240 ARG B N 1
ATOM 3838 C CA A ARG B 1 211 ? 116.054 61.354 142.873 0.50 21.22 240 ARG B CA 1
ATOM 3839 C CA B ARG B 1 211 ? 116.040 61.368 142.852 0.50 22.14 240 ARG B CA 1
ATOM 3840 C C . ARG B 1 211 ? 116.332 62.760 143.414 1.00 21.73 240 ARG B C 1
ATOM 3841 O O . ARG B 1 211 ? 115.773 63.741 142.966 1.00 22.98 240 ARG B O 1
ATOM 3856 N N . ALA B 1 212 ? 117.235 62.831 144.377 1.00 18.44 241 ALA B N 1
ATOM 3857 C CA . ALA B 1 212 ? 117.428 64.053 145.143 1.00 18.78 241 ALA B CA 1
ATOM 3858 C C . ALA B 1 212 ? 118.779 64.051 145.765 1.00 17.93 241 ALA B C 1
ATOM 3859 O O . ALA B 1 212 ? 119.481 63.042 145.776 1.00 16.98 241 ALA B O 1
ATOM 3861 N N . VAL B 1 213 ? 119.175 65.228 146.226 1.00 17.97 242 VAL B N 1
ATOM 3862 C CA . VAL B 1 213 ? 120.548 65.462 146.642 1.00 16.88 242 VAL B CA 1
ATOM 3863 C C . VAL B 1 213 ? 120.576 66.671 147.575 1.00 16.43 242 VAL B C 1
ATOM 3864 O O . VAL B 1 213 ? 119.840 67.606 147.385 1.00 16.58 242 VAL B O 1
ATOM 3868 N N . GLU B 1 214 ? 121.399 66.624 148.609 1.00 16.72 243 GLU B N 1
ATOM 3869 C CA . GLU B 1 214 ? 121.546 67.746 149.487 1.00 16.52 243 GLU B CA 1
ATOM 3870 C C . GLU B 1 214 ? 122.705 68.490 148.916 1.00 15.20 243 GLU B C 1
ATOM 3871 O O . GLU B 1 214 ? 123.714 67.883 148.698 1.00 13.52 243 GLU B O 1
ATOM 3877 N N . MET B 1 215 ? 122.512 69.769 148.605 1.00 14.96 244 MET B N 1
ATOM 3878 C CA . MET B 1 215 ? 123.536 70.649 148.053 1.00 16.09 244 MET B CA 1
ATOM 3879 C C . MET B 1 215 ? 123.882 71.689 149.088 1.00 16.49 244 MET B C 1
ATOM 3880 O O . MET B 1 215 ? 123.011 72.177 149.801 1.00 14.39 244 MET B O 1
ATOM 3885 N N . VAL B 1 216 ? 125.130 72.118 149.098 1.00 16.99 245 VAL B N 1
ATOM 3886 C CA . VAL B 1 216 ? 125.525 73.205 149.965 1.00 16.90 245 VAL B CA 1
ATOM 3887 C C . VAL B 1 216 ? 126.155 74.298 149.132 1.00 18.38 245 VAL B C 1
ATOM 3888 O O . VAL B 1 216 ? 126.682 74.034 148.061 1.00 17.41 245 VAL B O 1
ATOM 3892 N N . ARG B 1 217 ? 126.116 75.525 149.638 1.00 18.37 246 ARG B N 1
ATOM 3893 C CA . ARG B 1 217 ? 126.708 76.645 148.871 1.00 18.39 246 ARG B CA 1
ATOM 3894 C C . ARG B 1 217 ? 128.217 76.505 148.783 1.00 22.87 246 ARG B C 1
ATOM 3895 O O . ARG B 1 217 ? 128.837 75.886 149.639 1.00 18.36 246 ARG B O 1
ATOM 3903 N N . THR B 1 218 ? 128.782 77.083 147.740 1.00 22.35 247 THR B N 1
ATOM 3904 C CA . THR B 1 218 ? 130.173 77.371 147.676 1.00 24.38 247 THR B CA 1
ATOM 3905 C C . THR B 1 218 ? 130.590 78.176 148.873 1.00 22.34 247 THR B C 1
ATOM 3906 O O . THR B 1 218 ? 129.897 79.124 149.286 1.00 20.45 247 THR B O 1
ATOM 3910 N N . GLY B 1 219 ? 131.747 77.828 149.403 1.00 20.60 248 GLY B N 1
ATOM 3911 C CA . GLY B 1 219 ? 132.392 78.639 150.368 1.00 20.68 248 GLY B CA 1
ATOM 3912 C C . GLY B 1 219 ? 131.949 78.464 151.786 1.00 22.65 248 GLY B C 1
ATOM 3913 O O . GLY B 1 219 ? 132.291 79.273 152.630 1.00 21.95 248 GLY B O 1
ATOM 3914 N N A MET B 1 220 ? 131.224 77.393 152.058 0.50 23.03 249 MET B N 1
ATOM 3915 N N B MET B 1 220 ? 131.172 77.416 152.066 0.50 21.32 249 MET B N 1
ATOM 3916 C CA A MET B 1 220 ? 130.877 77.041 153.400 0.50 24.96 249 MET B CA 1
ATOM 3917 C CA B MET B 1 220 ? 130.770 77.076 153.426 0.50 21.86 249 MET B CA 1
ATOM 3918 C C A MET B 1 220 ? 132.143 76.812 154.201 0.50 23.74 249 MET B C 1
ATOM 3919 C C B MET B 1 220 ? 132.032 76.723 154.209 0.50 22.32 249 MET B C 1
ATOM 3920 O O A MET B 1 220 ? 133.170 76.403 153.670 0.50 22.80 249 MET B O 1
ATOM 3921 O O B MET B 1 220 ? 132.955 76.144 153.645 0.50 22.77 249 MET B O 1
ATOM 3930 N N . ASP B 1 221 ? 132.099 77.110 155.482 1.00 21.02 250 ASP B N 1
ATOM 3931 C CA . ASP B 1 221 ? 133.213 76.757 156.310 1.00 20.23 250 ASP B CA 1
ATOM 3932 C C . ASP B 1 221 ? 133.403 75.224 156.228 1.00 17.67 250 ASP B C 1
ATOM 3933 O O . ASP B 1 221 ? 132.442 74.466 156.380 1.00 19.53 250 ASP B O 1
ATOM 3938 N N . PRO B 1 222 ? 134.616 74.768 155.955 1.00 17.30 251 PRO B N 1
ATOM 3939 C CA . PRO B 1 222 ? 134.824 73.310 155.855 1.00 17.41 251 PRO B CA 1
ATOM 3940 C C . PRO B 1 222 ? 134.362 72.479 157.057 1.00 17.25 251 PRO B C 1
ATOM 3941 O O . PRO B 1 222 ? 133.745 71.475 156.863 1.00 15.19 251 PRO B O 1
ATOM 3945 N N . ALA B 1 223 ? 134.659 72.893 158.277 1.00 17.18 252 ALA B N 1
ATOM 3946 C CA . ALA B 1 223 ? 134.167 72.171 159.444 1.00 17.83 252 ALA B CA 1
ATOM 3947 C C . ALA B 1 223 ? 132.614 72.166 159.471 1.00 16.99 252 ALA B C 1
ATOM 3948 O O . ALA B 1 223 ? 132.034 71.172 159.813 1.00 14.66 252 ALA B O 1
ATOM 3950 N N . VAL B 1 224 ? 131.967 73.255 159.078 1.00 16.64 253 VAL B N 1
ATOM 3951 C CA . VAL B 1 224 ? 130.521 73.301 159.103 1.00 16.23 253 VAL B CA 1
ATOM 3952 C C . VAL B 1 224 ? 129.938 72.351 158.095 1.00 16.12 253 VAL B C 1
ATOM 3953 O O . VAL B 1 224 ? 128.999 71.624 158.415 1.00 16.52 253 VAL B O 1
ATOM 3957 N N . GLU B 1 225 ? 130.507 72.326 156.884 1.00 16.53 254 GLU B N 1
ATOM 3958 C CA . GLU B 1 225 ? 130.048 71.435 155.807 1.00 16.15 254 GLU B CA 1
ATOM 3959 C C . GLU B 1 225 ? 130.190 69.956 156.235 1.00 16.70 254 GLU B C 1
ATOM 3960 O O . GLU B 1 225 ? 129.271 69.177 156.128 1.00 15.95 254 GLU B O 1
ATOM 3966 N N . GLN B 1 226 ? 131.349 69.590 156.801 1.00 18.58 255 GLN B N 1
ATOM 3967 C CA . GLN B 1 226 ? 131.530 68.215 157.236 1.00 17.30 255 GLN B CA 1
ATOM 3968 C C . GLN B 1 226 ? 130.601 67.769 158.356 1.00 16.98 255 GLN B C 1
ATOM 3969 O O . GLN B 1 226 ? 130.133 66.611 158.397 1.00 16.77 255 GLN B O 1
ATOM 3975 N N . ARG B 1 227 ? 130.354 68.667 159.296 1.00 18.08 256 ARG B N 1
ATOM 3976 C CA . ARG B 1 227 ? 129.467 68.363 160.378 1.00 17.78 256 ARG B CA 1
ATOM 3977 C C . ARG B 1 227 ? 128.061 68.209 159.870 1.00 15.62 256 ARG B C 1
ATOM 3978 O O . ARG B 1 227 ? 127.289 67.352 160.309 1.00 14.58 256 ARG B O 1
ATOM 3986 N N . LEU B 1 228 ? 127.697 69.034 158.919 1.00 16.23 257 LEU B N 1
ATOM 3987 C CA . LEU B 1 228 ? 126.366 68.929 158.384 1.00 16.14 257 LEU B CA 1
ATOM 3988 C C . LEU B 1 228 ? 126.229 67.534 157.751 1.00 15.49 257 LEU B C 1
ATOM 3989 O O . LEU B 1 228 ? 125.241 66.891 157.921 1.00 16.72 257 LEU B O 1
ATOM 3994 N N . ARG B 1 229 ? 127.226 67.122 156.997 1.00 16.94 258 ARG B N 1
ATOM 3995 C CA . ARG B 1 229 ? 127.238 65.787 156.391 1.00 17.98 258 ARG B CA 1
ATOM 3996 C C . ARG B 1 229 ? 127.027 64.740 157.452 1.00 17.84 258 ARG B C 1
ATOM 3997 O O . ARG B 1 229 ? 126.200 63.874 157.285 1.00 17.80 258 ARG B O 1
ATOM 4005 N N . VAL B 1 230 ? 127.766 64.843 158.546 1.00 16.63 259 VAL B N 1
ATOM 4006 C CA . VAL B 1 230 ? 127.676 63.852 159.592 1.00 18.12 259 VAL B CA 1
ATOM 4007 C C . VAL B 1 230 ? 126.310 63.829 160.276 1.00 18.61 259 VAL B C 1
ATOM 4008 O O . VAL B 1 230 ? 125.727 62.752 160.532 1.00 17.03 259 VAL B O 1
ATOM 4012 N N . VAL B 1 231 ? 125.782 65.017 160.539 1.00 17.37 260 VAL B N 1
ATOM 4013 C CA . VAL B 1 231 ? 124.462 65.127 161.161 1.00 17.50 260 VAL B CA 1
ATOM 4014 C C . VAL B 1 231 ? 123.401 64.519 160.325 1.00 16.86 260 VAL B C 1
ATOM 4015 O O . VAL B 1 231 ? 122.532 63.828 160.809 1.00 16.70 260 VAL B O 1
ATOM 4019 N N . LEU B 1 232 ? 123.469 64.768 159.041 1.00 18.12 261 LEU B N 1
ATOM 4020 C CA . LEU B 1 232 ? 122.425 64.254 158.185 1.00 17.58 261 LEU B CA 1
ATOM 4021 C C . LEU B 1 232 ? 122.552 62.731 157.988 1.00 17.68 261 LEU B C 1
ATOM 4022 O O . LEU B 1 232 ? 121.579 62.069 158.029 1.00 18.63 261 LEU B O 1
ATOM 4027 N N . LEU B 1 233 ? 123.767 62.220 157.822 1.00 18.77 262 LEU B N 1
ATOM 4028 C CA . LEU B 1 233 ? 123.993 60.776 157.749 1.00 19.48 262 LEU B CA 1
ATOM 4029 C C . LEU B 1 233 ? 123.488 60.121 159.024 1.00 21.96 262 LEU B C 1
ATOM 4030 O O . LEU B 1 233 ? 122.876 59.104 158.947 1.00 21.22 262 LEU B O 1
ATOM 4035 N N . GLN B 1 234 ? 123.640 60.760 160.185 1.00 21.36 263 GLN B N 1
ATOM 4036 C CA . GLN B 1 234 ? 123.229 60.113 161.434 1.00 25.85 263 GLN B CA 1
ATOM 4037 C C . GLN B 1 234 ? 121.705 60.271 161.609 1.00 25.86 263 GLN B C 1
ATOM 4038 O O . GLN B 1 234 ? 121.039 59.383 162.180 1.00 22.46 263 GLN B O 1
ATOM 4044 N N . ALA B 1 235 ? 121.135 61.391 161.130 1.00 26.87 264 ALA B N 1
ATOM 4045 C CA . ALA B 1 235 ? 119.667 61.621 161.195 1.00 25.24 264 ALA B CA 1
ATOM 4046 C C . ALA B 1 235 ? 118.895 60.434 160.695 1.00 24.02 264 ALA B C 1
ATOM 4047 O O . ALA B 1 235 ? 117.908 59.963 161.303 1.00 22.12 264 ALA B O 1
ATOM 4049 N N . ALA B 1 236 ? 119.421 59.943 159.600 1.00 28.60 265 ALA B N 1
ATOM 4050 C CA . ALA B 1 236 ? 118.812 58.977 158.748 1.00 31.49 265 ALA B CA 1
ATOM 4051 C C . ALA B 1 236 ? 118.573 57.682 159.507 1.00 32.91 265 ALA B C 1
ATOM 4052 O O . ALA B 1 236 ? 117.558 57.057 159.307 1.00 31.89 265 ALA B O 1
ATOM 4054 N N . SER B 1 237 ? 119.475 57.343 160.442 1.00 31.37 266 SER B N 1
ATOM 4055 C CA . SER B 1 237 ? 119.288 56.205 161.346 1.00 31.14 266 SER B CA 1
ATOM 4056 C C . SER B 1 237 ? 118.882 56.530 162.789 1.00 30.46 266 SER B C 1
ATOM 4057 O O . SER B 1 237 ? 118.755 55.635 163.599 1.00 27.50 266 SER B O 1
ATOM 4060 N N . ASP B 1 238 ? 118.625 57.801 163.101 1.00 26.54 267 ASP B N 1
ATOM 4061 C CA . ASP B 1 238 ? 118.226 58.250 164.455 1.00 26.61 267 ASP B CA 1
ATOM 4062 C C . ASP B 1 238 ? 116.689 58.255 164.593 1.00 26.73 267 ASP B C 1
ATOM 4063 O O . ASP B 1 238 ? 115.996 58.995 163.888 1.00 25.16 267 ASP B O 1
ATOM 4068 N N . PRO B 1 239 ? 116.142 57.477 165.535 1.00 30.98 268 PRO B N 1
ATOM 4069 C CA . PRO B 1 239 ? 114.730 57.590 165.903 1.00 33.59 268 PRO B CA 1
ATOM 4070 C C . PRO B 1 239 ? 114.188 59.017 166.090 1.00 32.22 268 PRO B C 1
ATOM 4071 O O . PRO B 1 239 ? 113.048 59.306 165.701 1.00 28.40 268 PRO B O 1
ATOM 4075 N N . LYS B 1 240 ? 114.996 59.897 166.693 1.00 31.44 269 LYS B N 1
ATOM 4076 C CA . LYS B 1 240 ? 114.532 61.229 167.045 1.00 32.07 269 LYS B CA 1
ATOM 4077 C C . LYS B 1 240 ? 114.258 62.078 165.795 1.00 31.22 269 LYS B C 1
ATOM 4078 O O . LYS B 1 240 ? 113.575 63.111 165.885 1.00 30.24 269 LYS B O 1
ATOM 4084 N N . ALA B 1 241 ? 114.865 61.698 164.672 1.00 25.16 270 ALA B N 1
ATOM 4085 C CA . ALA B 1 241 ? 114.748 62.474 163.437 1.00 24.27 270 ALA B CA 1
ATOM 4086 C C . ALA B 1 241 ? 113.651 61.921 162.548 1.00 23.00 270 ALA B C 1
ATOM 4087 O O . ALA B 1 241 ? 113.398 62.459 161.485 1.00 18.82 270 ALA B O 1
ATOM 4089 N N . GLY B 1 242 ? 113.014 60.830 162.987 1.00 23.32 271 GLY B N 1
ATOM 4090 C CA . GLY B 1 242 ? 112.048 60.108 162.176 1.00 23.65 271 GLY B CA 1
ATOM 4091 C C . GLY B 1 242 ? 110.930 60.970 161.670 1.00 21.24 271 GLY B C 1
ATOM 4092 O O . GLY B 1 242 ? 110.708 61.041 160.445 1.00 23.61 271 GLY B O 1
ATOM 4093 N N . PRO B 1 243 ? 110.223 61.650 162.580 1.00 23.10 272 PRO B N 1
ATOM 4094 C CA . PRO B 1 243 ? 109.101 62.439 162.110 1.00 22.48 272 PRO B CA 1
ATOM 4095 C C . PRO B 1 243 ? 109.540 63.638 161.268 1.00 21.24 272 PRO B C 1
ATOM 4096 O O . PRO B 1 243 ? 108.832 63.980 160.322 1.00 20.34 272 PRO B O 1
ATOM 4100 N N . ALA B 1 244 ? 110.673 64.257 161.600 1.00 20.99 273 ALA B N 1
ATOM 4101 C CA . ALA B 1 244 ? 111.195 65.337 160.815 1.00 20.87 273 ALA B CA 1
ATOM 4102 C C . ALA B 1 244 ? 111.525 64.852 159.402 1.00 20.56 273 ALA B C 1
ATOM 4103 O O . ALA B 1 244 ? 111.159 65.506 158.423 1.00 21.23 273 ALA B O 1
ATOM 4105 N N . LEU B 1 245 ? 112.164 63.700 159.270 1.00 20.70 274 LEU B N 1
ATOM 4106 C CA . LEU B 1 245 ? 112.521 63.201 157.965 1.00 21.75 274 LEU B CA 1
ATOM 4107 C C . LEU B 1 245 ? 111.258 62.884 157.059 1.00 23.85 274 LEU B C 1
ATOM 4108 O O . LEU B 1 245 ? 111.230 63.175 155.838 1.00 21.03 274 LEU B O 1
ATOM 4113 N N . LYS B 1 246 ? 110.215 62.364 157.713 1.00 22.02 275 LYS B N 1
ATOM 4114 C CA . LYS B 1 246 ? 108.948 62.098 157.063 1.00 23.46 275 LYS B CA 1
ATOM 4115 C C . LYS B 1 246 ? 108.335 63.381 156.530 1.00 23.04 275 LYS B C 1
ATOM 4116 O O . LYS B 1 246 ? 107.804 63.393 155.451 1.00 21.31 275 LYS B O 1
ATOM 4122 N N . ARG B 1 247 ? 108.416 64.441 157.330 1.00 23.25 276 ARG B N 1
ATOM 4123 C CA . ARG B 1 247 ? 107.954 65.771 156.952 1.00 24.63 276 ARG B CA 1
ATOM 4124 C C . ARG B 1 247 ? 108.809 66.399 155.840 1.00 23.47 276 ARG B C 1
ATOM 4125 O O . ARG B 1 247 ? 108.294 67.097 154.966 1.00 23.56 276 ARG B O 1
ATOM 4133 N N . PHE B 1 248 ? 110.118 66.153 155.912 1.00 21.81 277 PHE B N 1
ATOM 4134 C CA . PHE B 1 248 ? 111.103 66.582 154.923 1.00 20.67 277 PHE B CA 1
ATOM 4135 C C . PHE B 1 248 ? 111.008 65.828 153.609 1.00 18.91 277 PHE B C 1
ATOM 4136 O O . PHE B 1 248 ? 111.961 65.179 153.162 1.00 20.37 277 PHE B O 1
ATOM 4144 N N . PHE B 1 249 ? 109.856 65.955 152.942 1.00 19.50 278 PHE B N 1
ATOM 4145 C CA . PHE B 1 249 ? 109.615 65.317 151.626 1.00 21.50 278 PHE B CA 1
ATOM 4146 C C . PHE B 1 249 ? 109.746 63.813 151.697 1.00 20.94 278 PHE B C 1
ATOM 4147 O O . PHE B 1 249 ? 110.149 63.188 150.742 1.00 19.57 278 PHE B O 1
ATOM 4155 N N . ASP B 1 250 ? 109.396 63.247 152.849 1.00 22.58 279 ASP B N 1
ATOM 4156 C CA . ASP B 1 250 ? 109.486 61.813 153.091 1.00 21.13 279 ASP B CA 1
ATOM 4157 C C . ASP B 1 250 ? 110.855 61.273 152.737 1.00 22.06 279 ASP B C 1
ATOM 4158 O O . ASP B 1 250 ? 111.011 60.304 151.978 1.00 21.44 279 ASP B O 1
ATOM 4163 N N . THR B 1 251 ? 111.874 61.917 153.310 1.00 23.07 280 THR B N 1
ATOM 4164 C CA . THR B 1 251 ? 113.218 61.468 153.127 1.00 22.29 280 THR B CA 1
ATOM 4165 C C . THR B 1 251 ? 113.414 60.174 153.906 1.00 22.85 280 THR B C 1
ATOM 4166 O O . THR B 1 251 ? 113.208 60.098 155.109 1.00 21.23 280 THR B O 1
ATOM 4170 N N . THR B 1 252 ? 113.836 59.160 153.201 1.00 22.04 281 THR B N 1
ATOM 4171 C CA . THR B 1 252 ? 114.034 57.857 153.818 1.00 23.94 281 THR B CA 1
ATOM 4172 C C . THR B 1 252 ? 115.486 57.494 153.959 1.00 23.56 281 THR B C 1
ATOM 4173 O O . THR B 1 252 ? 115.786 56.496 154.560 1.00 22.16 281 THR B O 1
ATOM 4177 N N . GLY B 1 253 ? 116.395 58.303 153.429 1.00 21.78 282 GLY B N 1
ATOM 4178 C CA . GLY B 1 253 ? 117.800 58.035 153.623 1.00 22.73 282 GLY B CA 1
ATOM 4179 C C . GLY B 1 253 ? 118.643 59.127 153.040 1.00 22.19 282 GLY B C 1
ATOM 4180 O O . GLY B 1 253 ? 118.181 59.897 152.187 1.00 20.21 282 GLY B O 1
ATOM 4181 N N . PHE B 1 254 ? 119.837 59.250 153.600 1.00 22.03 283 PHE B N 1
ATOM 4182 C CA . PHE B 1 254 ? 120.870 60.110 153.080 1.00 23.06 283 PHE B CA 1
ATOM 4183 C C . PHE B 1 254 ? 122.038 59.191 152.906 1.00 23.19 283 PHE B C 1
ATOM 4184 O O . PHE B 1 254 ? 122.272 58.331 153.766 1.00 22.12 283 PHE B O 1
ATOM 4192 N N . ARG B 1 255 ? 122.755 59.294 151.806 1.00 22.18 284 ARG B N 1
ATOM 4193 C CA . ARG B 1 255 ? 123.963 58.506 151.713 1.00 23.93 284 ARG B CA 1
ATOM 4194 C C . ARG B 1 255 ? 125.155 59.263 151.146 1.00 21.49 284 ARG B C 1
ATOM 4195 O O . ARG B 1 255 ? 124.951 60.299 150.466 1.00 16.82 284 ARG B O 1
ATOM 4203 N N . PRO B 1 256 ? 126.399 58.816 151.513 1.00 18.85 285 PRO B N 1
ATOM 4204 C CA . PRO B 1 256 ? 127.570 59.481 151.030 1.00 19.10 285 PRO B CA 1
ATOM 4205 C C . PRO B 1 256 ? 127.586 59.547 149.548 1.00 18.48 285 PRO B C 1
ATOM 4206 O O . PRO B 1 256 ? 126.985 58.707 148.867 1.00 21.35 285 PRO B O 1
ATOM 4210 N N . LEU B 1 257 ? 128.279 60.560 149.055 1.00 19.46 286 LEU B N 1
ATOM 4211 C CA . LEU B 1 257 ? 128.527 60.670 147.620 1.00 17.71 286 LEU B CA 1
ATOM 4212 C C . LEU B 1 257 ? 129.472 59.506 147.301 1.00 18.68 286 LEU B C 1
ATOM 4213 O O . LEU B 1 257 ? 130.165 58.998 148.193 1.00 16.43 286 LEU B O 1
ATOM 4218 N N . ASP B 1 258 ? 129.421 59.027 146.070 1.00 16.51 287 ASP B N 1
ATOM 4219 C CA . ASP B 1 258 ? 130.341 58.012 145.615 1.00 17.14 287 ASP B CA 1
ATOM 4220 C C . ASP B 1 258 ? 130.565 58.211 144.125 1.00 18.12 287 ASP B C 1
ATOM 4221 O O . ASP B 1 258 ? 129.850 59.017 143.495 1.00 20.27 287 ASP B O 1
ATOM 4226 N N . PRO B 1 259 ? 131.575 57.526 143.528 1.00 20.81 288 PRO B N 1
ATOM 4227 C CA . PRO B 1 259 ? 131.834 57.854 142.113 1.00 19.69 288 PRO B CA 1
ATOM 4228 C C . PRO B 1 259 ? 130.631 57.597 141.209 1.00 20.84 288 PRO B C 1
ATOM 4229 O O . PRO B 1 259 ? 130.465 58.288 140.199 1.00 20.47 288 PRO B O 1
ATOM 4233 N N . THR B 1 260 ? 129.804 56.637 141.565 1.00 20.30 289 THR B N 1
ATOM 4234 C CA . THR B 1 260 ? 128.609 56.414 140.780 1.00 20.32 289 THR B CA 1
ATOM 4235 C C . THR B 1 260 ? 127.650 57.598 140.826 1.00 18.56 289 THR B C 1
ATOM 4236 O O . THR B 1 260 ? 127.182 58.046 139.774 1.00 17.38 289 THR B O 1
ATOM 4240 N N . SER B 1 261 ? 127.372 58.107 142.022 1.00 19.02 290 SER B N 1
ATOM 4241 C CA . SER B 1 261 ? 126.471 59.220 142.126 1.00 18.85 290 SER B CA 1
ATOM 4242 C C . SER B 1 261 ? 127.039 60.469 141.448 1.00 18.35 290 SER B C 1
ATOM 4243 O O . SER B 1 261 ? 126.289 61.249 140.779 1.00 19.38 290 SER B O 1
ATOM 4246 N N . ARG B 1 262 ? 128.352 60.664 141.541 1.00 17.69 291 ARG B N 1
ATOM 4247 C CA . ARG B 1 262 ? 128.981 61.817 140.890 1.00 18.30 291 ARG B CA 1
ATOM 4248 C C . ARG B 1 262 ? 128.923 61.730 139.371 1.00 19.50 291 ARG B C 1
ATOM 4249 O O . ARG B 1 262 ? 128.703 62.750 138.673 1.00 17.88 291 ARG B O 1
ATOM 4257 N N . ARG B 1 263 ? 129.102 60.511 138.865 1.00 18.42 292 ARG B N 1
ATOM 4258 C CA . ARG B 1 263 ? 129.036 60.288 137.455 1.00 21.54 292 ARG B CA 1
ATOM 4259 C C . ARG B 1 263 ? 127.620 60.577 136.950 1.00 20.06 292 ARG B C 1
ATOM 4260 O O . ARG B 1 263 ? 127.448 61.238 135.933 1.00 20.22 292 ARG B O 1
ATOM 4268 N N . ARG B 1 264 ? 126.632 60.012 137.626 1.00 19.81 293 ARG B N 1
ATOM 4269 C CA . ARG B 1 264 ? 125.262 60.135 137.197 1.00 21.75 293 ARG B CA 1
ATOM 4270 C C . ARG B 1 264 ? 124.872 61.631 137.294 1.00 21.21 293 ARG B C 1
ATOM 4271 O O . ARG B 1 264 ? 124.231 62.150 136.396 1.00 19.46 293 ARG B O 1
ATOM 4279 N N . LEU B 1 265 ? 125.349 62.346 138.321 1.00 18.28 294 LEU B N 1
ATOM 4280 C CA . LEU B 1 265 ? 125.119 63.835 138.394 1.00 19.12 294 LEU B CA 1
ATOM 4281 C C . LEU B 1 265 ? 125.778 64.616 137.322 1.00 19.98 294 LEU B C 1
ATOM 4282 O O . LEU B 1 265 ? 125.222 65.615 136.867 1.00 18.92 294 LEU B O 1
ATOM 4287 N N . GLN B 1 266 ? 126.971 64.188 136.897 1.00 21.38 295 GLN B N 1
ATOM 4288 C CA . GLN B 1 266 ? 127.623 64.918 135.821 1.00 23.23 295 GLN B CA 1
ATOM 4289 C C . GLN B 1 266 ? 126.870 64.646 134.485 1.00 21.44 295 GLN B C 1
ATOM 4290 O O . GLN B 1 266 ? 126.698 65.562 133.674 1.00 21.03 295 GLN B O 1
ATOM 4296 N N . GLU B 1 267 ? 126.509 63.394 134.266 1.00 20.98 296 GLU B N 1
ATOM 4297 C CA . GLU B 1 267 ? 125.708 63.011 133.057 1.00 21.85 296 GLU B CA 1
ATOM 4298 C C . GLU B 1 267 ? 124.389 63.837 133.027 1.00 20.94 296 GLU B C 1
ATOM 4299 O O . GLU B 1 267 ? 124.069 64.466 132.037 1.00 18.31 296 GLU B O 1
ATOM 4305 N N . LEU B 1 268 ? 123.680 63.858 134.150 1.00 18.34 297 LEU B N 1
ATOM 4306 C CA . LEU B 1 268 ? 122.491 64.664 134.249 1.00 18.66 297 LEU B CA 1
ATOM 4307 C C . LEU B 1 268 ? 122.789 66.138 133.975 1.00 18.62 297 LEU B C 1
ATOM 4308 O O . LEU B 1 268 ? 122.121 66.751 133.130 1.00 17.59 297 LEU B O 1
ATOM 4313 N N . SER B 1 269 ? 123.831 66.703 134.611 1.00 20.29 298 SER B N 1
ATOM 4314 C CA . SER B 1 269 ? 124.205 68.110 134.396 1.00 17.92 298 SER B CA 1
ATOM 4315 C C . SER B 1 269 ? 124.476 68.365 132.923 1.00 17.93 298 SER B C 1
ATOM 4316 O O . SER B 1 269 ? 124.042 69.390 132.395 1.00 17.84 298 SER B O 1
ATOM 4319 N N . ALA B 1 270 ? 125.152 67.448 132.245 1.00 18.15 299 ALA B N 1
ATOM 4320 C CA . ALA B 1 270 ? 125.365 67.666 130.801 1.00 18.28 299 ALA B CA 1
ATOM 4321 C C . ALA B 1 270 ? 124.016 67.728 130.035 1.00 18.39 299 ALA B C 1
ATOM 4322 O O . ALA B 1 270 ? 123.830 68.593 129.188 1.00 20.70 299 ALA B O 1
ATOM 4324 N N . GLY B 1 271 ? 123.085 66.847 130.369 1.00 18.87 300 GLY B N 1
ATOM 4325 C CA . GLY B 1 271 ? 121.766 66.856 129.726 1.00 19.15 300 GLY B CA 1
ATOM 4326 C C . GLY B 1 271 ? 121.014 68.091 130.089 1.00 18.30 300 GLY B C 1
ATOM 4327 O O . GLY B 1 271 ? 120.408 68.741 129.267 1.00 19.29 300 GLY B O 1
ATOM 4328 N N . VAL B 1 272 ? 121.063 68.465 131.353 1.00 19.00 301 VAL B N 1
ATOM 4329 C CA . VAL B 1 272 ? 120.446 69.719 131.785 1.00 17.23 301 VAL B CA 1
ATOM 4330 C C . VAL B 1 272 ? 121.016 70.871 131.038 1.00 16.77 301 VAL B C 1
ATOM 4331 O O . VAL B 1 272 ? 120.272 71.805 130.671 1.00 19.55 301 VAL B O 1
ATOM 4335 N N . GLN B 1 273 ? 122.311 70.856 130.800 1.00 18.37 302 GLN B N 1
ATOM 4336 C CA . GLN B 1 273 ? 122.934 71.960 130.029 1.00 20.57 302 GLN B CA 1
ATOM 4337 C C . GLN B 1 273 ? 122.357 72.021 128.601 1.00 21.01 302 GLN B C 1
ATOM 4338 O O . GLN B 1 273 ? 122.088 73.111 128.071 1.00 20.26 302 GLN B O 1
ATOM 4344 N N . ARG B 1 274 ? 122.180 70.849 128.006 1.00 21.67 303 ARG B N 1
ATOM 4345 C CA . ARG B 1 274 ? 121.577 70.753 126.669 1.00 23.15 303 ARG B CA 1
ATOM 4346 C C . ARG B 1 274 ? 120.198 71.325 126.650 1.00 20.50 303 ARG B C 1
ATOM 4347 O O . ARG B 1 274 ? 119.805 71.967 125.672 1.00 19.01 303 ARG B O 1
ATOM 4355 N N . VAL B 1 275 ? 119.442 71.084 127.708 1.00 18.18 304 VAL B N 1
ATOM 4356 C CA . VAL B 1 275 ? 118.115 71.674 127.793 1.00 18.65 304 VAL B CA 1
ATOM 4357 C C . VAL B 1 275 ? 118.165 73.190 127.820 1.00 19.25 304 VAL B C 1
ATOM 4358 O O . VAL B 1 275 ? 117.521 73.852 126.996 1.00 18.21 304 VAL B O 1
ATOM 4362 N N . ARG B 1 276 ? 118.967 73.746 128.735 1.00 19.46 305 ARG B N 1
ATOM 4363 C CA . ARG B 1 276 ? 119.057 75.182 128.902 1.00 19.70 305 ARG B CA 1
ATOM 4364 C C . ARG B 1 276 ? 119.479 75.903 127.616 1.00 21.39 305 ARG B C 1
ATOM 4365 O O . ARG B 1 276 ? 118.965 76.998 127.263 1.00 22.58 305 ARG B O 1
ATOM 4373 N N . ASP B 1 277 ? 120.472 75.316 126.958 1.00 23.33 306 ASP B N 1
ATOM 4374 C CA . ASP B 1 277 ? 120.926 75.841 125.701 1.00 26.23 306 ASP B CA 1
ATOM 4375 C C . ASP B 1 277 ? 119.827 75.866 124.657 1.00 28.36 306 ASP B C 1
ATOM 4376 O O . ASP B 1 277 ? 119.747 76.820 123.900 1.00 26.12 306 ASP B O 1
ATOM 4381 N N . HIS B 1 278 ? 118.992 74.826 124.631 1.00 27.47 307 HIS B N 1
ATOM 4382 C CA . HIS B 1 278 ? 117.850 74.777 123.714 1.00 26.99 307 HIS B CA 1
ATOM 4383 C C . HIS B 1 278 ? 116.733 75.811 124.005 1.00 30.23 307 HIS B C 1
ATOM 4384 O O . HIS B 1 278 ? 116.154 76.330 123.066 1.00 25.91 307 HIS B O 1
ATOM 4391 N N . VAL B 1 279 ? 116.490 76.160 125.267 1.00 28.96 308 VAL B N 1
ATOM 4392 C CA . VAL B 1 279 ? 115.312 76.938 125.666 1.00 36.63 308 VAL B CA 1
ATOM 4393 C C . VAL B 1 279 ? 115.509 78.371 126.209 1.00 40.86 308 VAL B C 1
ATOM 4394 O O . VAL B 1 279 ? 114.594 79.204 126.091 1.00 39.04 308 VAL B O 1
ATOM 4398 N N . GLU B 1 280 ? 116.651 78.660 126.838 1.00 43.06 309 GLU B N 1
ATOM 4399 C CA . GLU B 1 280 ? 116.756 79.850 127.724 1.00 41.25 309 GLU B CA 1
ATOM 4400 C C . GLU B 1 280 ? 117.021 81.127 126.985 1.00 41.58 309 GLU B C 1
ATOM 4401 O O . GLU B 1 280 ? 117.324 81.083 125.801 1.00 43.97 309 GLU B O 1
#

Radius of gyration: 31.69 Å; Cα contacts (8 Å, |Δi|>4): 1214; chains: 2; bounding box: 72×38×93 Å

Nearest PDB structures (foldseek):
  5ub3-assembly1_A  TM=1.004E+00  e=7.081E-63  Xanthomonas citri pv. citri str. 306
  5ub7-assembly2_B  TM=9.971E-01  e=1.692E-55  Xanthomonas citri pv. citri str. 306
  5lv1-assembly3_B  TM=8.124E-01  e=6.273E-18  Prochlorococcus marinus str. MIT 9301
  5jvb-assembly1_A  TM=8.060E-01  e=1.639E-17  Trichodesmium erythraeum IMS101
  5o2k-assembly6_F  TM=6.379E-01  e=1.848E-17  Stutzerimonas stutzeri

Sequence (557 aa):
SSVLVLGRISDDPASHYEQLKKPLLDYVVPRMREVGIRRGEILMAPDARQMSSYLRRGRVDWVSETTGAAMLLEQRGSAHPLLMTERGGLRDFHTLFFVRRDSPIHSLSQLRGHTLALQNASSTSGYLLPMLELLRNGIACDVLLSADDTPARGSAGYLMVGSKLNVAAFVHKHLIDVGALSNVDWDDERHMMPPVFKRDFRIVHRTAPVPRAVEMVRTGMDPAVEQRLRVVLLQAASDPKAGPALKRFFDTTGFRPLDPTSRRRLQELSAGVQRVRDHVSSVLVLGRISDDPASHYEQLKPLLDYVVPRMREVGIRRGEILMAPDARQMSSYLRRGRVDWVSETTGAAMLLEQRGSAHPLLMTERGGLRDFHTLFFVRRDSPIHSLSQLRGHTLALQNASSTSGYLLPMLELLRNGIACDVLLSADDTPARGSAGYLMVGSKLNVAAFVHKHLIDVGALSNVDWDDERHMPPVFKRDFRIVHRTAPVPRRAVEMVRTGMMDPAVEQRLRVVLLQAASDPKAGPALKRFFDTTGFRPLDPTSRRRLQELSAGVQRVRDHVE

Foldseek 3Di:
DLEAEEEEADPCCVQLVQLAPLVQVVQQVLLVVVNHNYYHYDYHNALVVVLVCQQVVNHFKYKAWLLSVLSSVVSVWKDFQWQFAFPNHFKKWKWKKAFPPAPDQAPQVLAFFEEEAADLSDVQRHLRVLLVCVVVVAAEDEADDLVGTDDHSHHYYYHPHALLSLLVCRQVVSGGMYMDMPVLLPDCVNHPPVSSVRMDTRDIDDMAGTITMITTDPDDVSSSVSSSVSQQVLLPDPSNVVSCCSNNRTNHIGGDDVVNVVRSVVSSVSSVVSVVVD/DLEAEEEEADPPCVLVVQLQPVLQVLLQVLLVVVNHDYYYYDYHNALVVVLVCQQVVNHFKYKAWLLLVLSSVVSVWKDFQWQFDFPNHFKWWKWKKAFPPAPAQALQPQQFFEEEAADLSDVFRHLRVQLVCVVVVAAEAEADFLPGTDPRRHHYYYHQHALQSQLVCRVVVSGGIYMDMPVLLPDCVSNNPVSNVRMDTRDITDMAGTITMMTTPPDDVVSSVSSSVSQQVLLVDPVNVVSCCSNNRTNHIGGDDVVNVVSSVVSSVSSVVSVVSYD